Protein AF-0000000079764746 (afdb_homodimer)

Sequence (390 aa):
MTTHGKRHAKQDIMDAAWKLFTEQGYDETTISQIIELSGKSRSTFYHHFRGKDELLFSLAYSYDSDYDSWLQTCDRTLPAADLLLAFNHFVLNNLEHSPYMDLFAPLYGLQVATTGTRHILNPDRNYYKILRKILFDGIKCGELKSDYSYVELSQMITSAQIGLTYSWCLTQRSFSLLQYGESLLTPFIESLRVNMTTHGKRHAKQDIMDAAWKLFTEQGYDETTISQIIELSGKSRSTFYHHFRGKDELLFSLAYSYDSDYDSWLQTCDRTLPAADLLLAFNHFVLNNLEHSPYMDLFAPLYGLQVATTGTRHILNPDRNYYKILRKILFDGIKCGELKSDYSYVELSQMITSAQIGLTYSWCLTQRSFSLLQYGESLLTPFIESLRVN

Radius of gyration: 23.1 Å; Cα contacts (8 Å, |Δi|>4): 410; chains: 2; bounding box: 75×57×42 Å

InterPro domains:
  IPR001647 DNA-binding HTH domain, TetR-type [PF00440] (13-57)
  IPR001647 DNA-binding HTH domain, TetR-type [PR00455] (13-26)
  IPR001647 DNA-binding HTH domain, TetR-type [PR00455] (34-57)
  IPR001647 DNA-binding HTH domain, TetR-type [PS50977] (7-67)
  IPR009057 Homedomain-like superfamily [SSF46689] (6-71)
  IPR036271 Tetracyclin repressor-like, C-terminal domain superfamily [SSF48498] (80-193)
  IPR050624 Nucleoid occlusion factor SlmA/HTH-type transcriptional regulator [PTHR43479] (6-168)

pLDDT: mean 93.18, std 10.01, range [37.41, 98.69]

Secondary structure (DSSP, 8-state):
--HHHHHHHHHHHHHHHHHHHHHH-TTT--HHHHHHHHT--HHHHHHH-SSHHHHHHGGGGGGHHHHHHHHHHS-TTS-HHHHHHHHHHHHHHHHHT-TTGGGHHHHHHHHHHS-S--GGG-TTSHHHHHHHHHHHHHHHTTSB--SS-HHHHHHHHHHHHHHHHHHHHHTTS-S-HHHHHHHHHHHHHHHTB--/--HHHHHHHHHHHHHHHHHHHHHH-TTT--HHHHHHHHT--HHHHHHH-SSHHHHHHGGGGGGHHHHHHHHHHS-TTS-HHHHHHHHHHHHHHHHHT-TTGGGHHHHHHHHHHS-S--GGG-TTSHHHHHHHHHHHHHHHTTSB--SS-HHHHHHHHHHHHHHHHHHHHHTTS-S-HHHHHHHHHHHHHHHTB--

Foldseek 3Di:
DDPVVLVLLLVLLLVLLQVCCLPPNNVPDASVSSCVRSVHDPVSCVVNDVGSLVSLLCVLCVCLVVLVVCVVPPDPVDQLLVSLLVLLLSVLVCQQPPSRVRSLQVNVVDQVVDDDDRPNPPCPGSSNVVQLVSLQVNVVVVQFDDPDHSNVVSVVLSCLLSVLSNVCVVVVNPDRSSVVSCVVCSVVSVVRGDD/DDPVVLVLLLVLLLVLLQVCCLPPNNVVDASVSSCVRSVHDPVSCVVNDVGSLVSLLCVLCVCLVVLVVCVVPPDPVDQLLVSLLVLLLSVLVCQQPPSRVRSLQVNVVDQVVDDDDRSNPPCPGSSNVVQLVSLQVNVVVVQFDDPDHSNVVSVVLSCLLSVLSNVCVVVVNPDRSSVVSCVVCSVVSVVRGDD

Solvent-accessible surface area (backbone atoms only — not comparable to full-atom values): 21209 Å² total; per-residue (Å²): 135,54,78,74,54,52,65,47,48,56,48,35,39,48,52,28,40,50,52,42,32,69,72,63,30,64,88,74,49,48,68,65,58,26,34,62,67,34,71,51,49,71,66,58,48,56,72,74,38,94,48,68,64,59,54,51,41,50,53,54,58,74,47,40,64,56,44,52,52,44,70,74,65,54,68,83,83,48,56,42,55,58,42,51,50,51,48,50,50,53,52,35,46,49,55,69,66,36,92,57,52,84,50,45,30,54,41,56,11,47,57,39,55,42,88,66,83,60,54,79,68,43,67,82,39,56,62,46,48,54,51,33,48,48,41,42,50,17,42,74,75,54,48,30,52,67,98,59,50,40,68,53,49,41,48,50,53,49,30,47,55,55,6,41,50,49,35,35,47,61,56,68,56,77,64,58,58,42,60,50,49,47,60,41,46,46,39,32,48,57,65,26,45,55,130,134,55,76,73,53,52,62,46,48,56,49,34,41,47,52,30,40,52,52,42,33,69,72,64,31,63,86,72,48,50,68,66,59,26,33,60,68,35,71,51,49,68,65,59,47,55,71,74,35,94,47,68,65,59,56,52,42,50,53,55,58,74,48,42,65,58,45,53,52,46,70,74,64,56,68,83,82,47,57,42,53,58,43,51,50,52,49,51,51,51,52,34,45,50,54,69,67,35,91,56,53,85,50,44,28,53,41,56,11,47,56,41,55,44,89,66,83,60,54,80,69,44,67,83,38,55,63,46,50,53,50,33,48,46,40,41,52,17,42,73,74,54,46,30,52,67,98,59,51,42,68,53,49,41,49,50,54,49,30,46,54,56,6,40,52,50,35,34,45,60,55,69,57,78,63,60,57,42,60,50,51,46,60,41,45,46,39,33,49,56,65,27,44,54,128

Nearest PDB structures (foldseek):
  3anp-assembly2_B  TM=7.834E-01  e=2.022E-05  Thermus thermophilus
  5wm9-assembly1_A  TM=7.822E-01  e=2.436E-05  Mycobacterium tuberculosis H37Rv
  6hs0-assembly1_A  TM=7.325E-01  e=1.034E-04  Mycobacterium tuberculosis H37Rv
  7y0z-assembly1_A  TM=5.546E-01  e=9.423E-05  Pseudomonas aeruginosa PA14
  3dew-assembly1_A-2  TM=5.417E-01  e=8.439E-04  Geobacter sulfurreducens

Organism: NCBI:txid410072

Structure (mmCIF, N/CA/C/O backbone):
data_AF-0000000079764746-model_v1
#
loop_
_entity.id
_entity.type
_entity.pdbx_description
1 polymer 'TetR/AcrR family transcriptional regulator'
#
loop_
_atom_site.group_PDB
_atom_site.id
_atom_site.type_symbol
_atom_site.label_atom_id
_atom_site.label_alt_id
_atom_site.label_comp_id
_atom_site.label_asym_id
_atom_site.label_entity_id
_atom_site.label_seq_id
_atom_site.pdbx_PDB_ins_code
_atom_site.Cartn_x
_atom_site.Cartn_y
_atom_site.Cartn_z
_atom_site.occupancy
_atom_site.B_iso_or_equiv
_atom_site.auth_seq_id
_atom_site.auth_comp_id
_atom_site.auth_asym_id
_atom_site.auth_atom_id
_atom_site.pdbx_PDB_model_num
ATOM 1 N N . MET A 1 1 ? 36.875 23.828 5.238 1 37.41 1 MET A N 1
ATOM 2 C CA . MET A 1 1 ? 36 22.797 5.836 1 37.41 1 MET A CA 1
ATOM 3 C C . MET A 1 1 ? 35.906 21.562 4.934 1 37.41 1 MET A C 1
ATOM 5 O O . MET A 1 1 ? 35.344 21.641 3.852 1 37.41 1 MET A O 1
ATOM 9 N N . THR A 1 2 ? 36.719 20.578 4.945 1 39.94 2 THR A N 1
ATOM 10 C CA . THR A 1 2 ? 37.094 19.594 3.932 1 39.94 2 THR A CA 1
ATOM 11 C C . THR A 1 2 ? 35.938 18.688 3.576 1 39.94 2 THR A C 1
ATOM 13 O O . THR A 1 2 ? 34.969 18.547 4.352 1 39.94 2 THR A O 1
ATOM 16 N N . THR A 1 3 ? 35.969 18.266 2.361 1 46.94 3 THR A N 1
ATOM 17 C CA . THR A 1 3 ? 35.062 17.359 1.688 1 46.94 3 THR A CA 1
ATOM 18 C C . THR A 1 3 ? 34.656 16.203 2.613 1 46.94 3 THR A C 1
ATOM 20 O O . THR A 1 3 ? 33.531 15.688 2.537 1 46.94 3 THR A O 1
ATOM 23 N N . HIS A 1 4 ? 35.594 15.766 3.404 1 46.19 4 HIS A N 1
ATOM 24 C CA . HIS A 1 4 ? 35.438 14.703 4.387 1 46.19 4 HIS A CA 1
ATOM 25 C C . HIS A 1 4 ? 34.562 15.148 5.547 1 46.19 4 HIS A C 1
ATOM 27 O O . HIS A 1 4 ? 33.812 14.344 6.129 1 46.19 4 HIS A O 1
ATOM 33 N N . GLY A 1 5 ? 34.5 16.359 5.895 1 44.5 5 GLY A N 1
ATOM 34 C CA . GLY A 1 5 ? 33.75 16.984 6.961 1 44.5 5 GLY A CA 1
ATOM 35 C C . GLY A 1 5 ? 32.25 17.031 6.672 1 44.5 5 GLY A C 1
ATOM 36 O O . GLY A 1 5 ? 31.422 16.891 7.582 1 44.5 5 GLY A O 1
ATOM 37 N N . LYS A 1 6 ? 31.969 17.344 5.395 1 50.47 6 LYS A N 1
ATOM 38 C CA . LYS A 1 6 ? 30.609 17.531 4.922 1 50.47 6 LYS A CA 1
ATOM 39 C C . LYS A 1 6 ? 29.828 16.219 4.969 1 50.47 6 LYS A C 1
ATOM 41 O O . LYS A 1 6 ? 28.656 16.203 5.359 1 50.47 6 LYS A O 1
ATOM 46 N N . ARG A 1 7 ? 30.375 15.125 4.406 1 56.72 7 ARG A N 1
ATOM 47 C CA . ARG A 1 7 ? 29.766 13.805 4.453 1 56.72 7 ARG A CA 1
ATOM 48 C C . ARG A 1 7 ? 29.453 13.398 5.887 1 56.72 7 ARG A C 1
ATOM 50 O O . ARG A 1 7 ? 28.406 12.797 6.156 1 56.72 7 ARG A O 1
ATOM 57 N N . HIS A 1 8 ? 30.094 14 6.754 1 82.12 8 HIS A N 1
ATOM 58 C CA . HIS A 1 8 ? 29.969 13.664 8.164 1 82.12 8 HIS A CA 1
ATOM 59 C C . HIS A 1 8 ? 28.828 14.438 8.812 1 82.12 8 HIS A C 1
ATOM 61 O O . HIS A 1 8 ? 28.062 13.875 9.602 1 82.12 8 HIS A O 1
ATOM 67 N N . ALA A 1 9 ? 28.578 15.664 8.164 1 90 9 ALA A N 1
ATOM 68 C CA . ALA A 1 9 ? 27.531 16.484 8.789 1 90 9 ALA A CA 1
ATOM 69 C C . ALA A 1 9 ? 26.141 15.953 8.445 1 90 9 ALA A C 1
ATOM 71 O O . ALA A 1 9 ? 25.281 15.859 9.32 1 90 9 ALA A O 1
ATOM 72 N N . LYS A 1 10 ? 26.016 15.633 7.145 1 91.69 10 LYS A N 1
ATOM 73 C CA . LYS A 1 10 ? 24.75 15.078 6.703 1 91.69 10 LYS A CA 1
ATOM 74 C C . LYS A 1 10 ? 24.391 13.812 7.484 1 91.69 10 LYS A C 1
ATOM 76 O O . LYS A 1 10 ? 23.266 13.664 7.961 1 91.69 10 LYS A O 1
ATOM 81 N N . GLN A 1 11 ? 25.344 13.031 7.594 1 90.12 11 GLN A N 1
ATOM 82 C CA . GLN A 1 11 ? 25.141 11.781 8.305 1 90.12 11 GLN A CA 1
ATOM 83 C C . GLN A 1 11 ? 24.859 12.023 9.781 1 90.12 11 GLN A C 1
ATOM 85 O O . GLN A 1 11 ? 24.016 11.344 10.383 1 90.12 11 GLN A O 1
ATOM 90 N N . ASP A 1 12 ? 25.5 12.914 10.344 1 93.06 12 ASP A N 1
ATOM 91 C CA . ASP A 1 12 ? 25.297 13.25 11.75 1 93.06 12 ASP A CA 1
ATOM 92 C C . ASP A 1 12 ? 23.859 13.711 11.984 1 93.06 12 ASP A C 1
ATOM 94 O O . ASP A 1 12 ? 23.234 13.336 12.984 1 93.06 12 ASP A O 1
ATOM 98 N N . ILE A 1 13 ? 23.406 14.523 11.078 1 94.56 13 ILE A N 1
ATOM 99 C CA . ILE A 1 13 ? 22.047 15.047 11.188 1 94.56 13 ILE A CA 1
ATOM 100 C C . ILE A 1 13 ? 21.047 13.906 11.031 1 94.56 13 ILE A C 1
ATOM 102 O O . ILE A 1 13 ? 20.094 13.797 11.812 1 94.56 13 ILE A O 1
ATOM 106 N N . MET A 1 14 ? 21.297 13.062 10.086 1 92.06 14 MET A N 1
ATOM 107 C CA . MET A 1 14 ? 20.406 11.93 9.852 1 92.06 14 MET A CA 1
ATOM 108 C C . MET A 1 14 ? 20.359 11.008 11.07 1 92.06 14 MET A C 1
ATOM 110 O O . MET A 1 14 ? 19.297 10.578 11.5 1 92.06 14 MET A O 1
ATOM 114 N N . ASP A 1 15 ? 21.531 10.742 11.633 1 90.69 15 ASP A N 1
ATOM 115 C CA . ASP A 1 15 ? 21.625 9.867 12.797 1 90.69 15 ASP A CA 1
ATOM 116 C C . ASP A 1 15 ? 20.859 10.453 13.984 1 90.69 15 ASP A C 1
ATOM 118 O O . ASP A 1 15 ? 20.172 9.727 14.703 1 90.69 15 ASP A O 1
ATOM 122 N N . ALA A 1 16 ? 21.031 11.695 14.188 1 94.81 16 ALA A N 1
ATOM 123 C CA . ALA A 1 16 ? 20.328 12.383 15.266 1 94.81 16 ALA A CA 1
ATOM 124 C C . ALA A 1 16 ? 18.812 12.297 15.07 1 94.81 16 ALA A C 1
ATOM 126 O O . ALA A 1 16 ? 18.078 12 16 1 94.81 16 ALA A O 1
ATOM 127 N N . ALA A 1 17 ? 18.391 12.57 13.867 1 94.75 17 ALA A N 1
ATOM 128 C CA . ALA A 1 17 ? 16.969 12.531 13.547 1 94.75 17 ALA A CA 1
ATOM 129 C C . ALA A 1 17 ? 16.391 11.133 13.797 1 94.75 17 ALA A C 1
ATOM 131 O O . ALA A 1 17 ? 15.359 10.992 14.469 1 94.75 17 ALA A O 1
ATOM 132 N N . TRP A 1 18 ? 17.062 10.156 13.367 1 90.19 18 TRP A N 1
ATOM 133 C CA . TRP A 1 18 ? 16.578 8.781 13.484 1 90.19 18 TRP A CA 1
ATOM 134 C C . TRP A 1 18 ? 16.484 8.352 14.945 1 90.19 18 TRP A C 1
ATOM 136 O O . TRP A 1 18 ? 15.539 7.672 15.336 1 90.19 18 TRP A O 1
ATOM 146 N N . LYS A 1 19 ? 17.453 8.695 15.641 1 92.38 19 LYS A N 1
ATOM 147 C CA . LYS A 1 19 ? 17.438 8.398 17.062 1 92.38 19 LYS A CA 1
ATOM 148 C C . LYS A 1 19 ? 16.234 9.039 17.75 1 92.38 19 LYS A C 1
ATOM 150 O O . LYS A 1 19 ? 15.492 8.383 18.484 1 92.38 19 LYS A O 1
ATOM 155 N N . LEU A 1 20 ? 16.016 10.266 17.453 1 96.19 20 LEU A N 1
ATOM 156 C CA . LEU A 1 20 ? 14.898 10.992 18.078 1 96.19 20 LEU A CA 1
ATOM 157 C C . LEU A 1 20 ? 13.562 10.438 17.594 1 96.19 20 LEU A C 1
ATOM 159 O O . LEU A 1 20 ? 12.648 10.25 18.406 1 96.19 20 LEU A O 1
ATOM 163 N N . PHE A 1 21 ? 13.477 10.172 16.281 1 95.94 21 PHE A N 1
ATOM 164 C CA . PHE A 1 21 ? 12.258 9.586 15.742 1 95.94 21 PHE A CA 1
ATOM 165 C C . PHE A 1 21 ? 11.93 8.273 16.438 1 95.94 21 PHE A C 1
ATOM 167 O O . PHE A 1 21 ? 10.766 8 16.766 1 95.94 21 PHE A O 1
ATOM 174 N N . THR A 1 22 ? 12.914 7.484 16.688 1 92 22 THR A N 1
ATOM 175 C CA . THR A 1 22 ? 12.719 6.164 17.266 1 92 22 THR A CA 1
ATOM 176 C C . THR A 1 22 ? 12.383 6.266 18.75 1 92 22 THR A C 1
ATOM 178 O O . THR A 1 22 ? 11.562 5.496 19.266 1 92 22 THR A O 1
ATOM 181 N N . GLU A 1 23 ? 12.922 7.219 19.406 1 94.12 23 GLU A N 1
ATOM 182 C CA . GLU A 1 23 ? 12.773 7.336 20.859 1 94.12 23 GLU A CA 1
ATOM 183 C C . GLU A 1 23 ? 11.461 8.016 21.234 1 94.12 23 GLU A C 1
ATOM 185 O O . GLU A 1 23 ? 10.797 7.617 22.188 1 94.12 23 GLU A O 1
ATOM 190 N N . GLN A 1 24 ? 11.062 9.016 20.422 1 95.38 24 GLN A N 1
ATOM 191 C CA . GLN A 1 24 ? 9.93 9.805 20.906 1 95.38 24 GLN A CA 1
ATOM 192 C C . GLN A 1 24 ? 8.875 9.977 19.828 1 95.38 24 GLN A C 1
ATOM 194 O O . GLN A 1 24 ? 7.809 10.539 20.078 1 95.38 24 GLN A O 1
ATOM 199 N N . GLY A 1 25 ? 9.164 9.391 18.688 1 93.88 25 GLY A N 1
ATOM 200 C CA . GLY A 1 25 ? 8.188 9.477 17.609 1 93.88 25 GLY A CA 1
ATOM 201 C C . GLY A 1 25 ? 8.445 10.633 16.672 1 93.88 25 GLY A C 1
ATOM 202 O O . GLY A 1 25 ? 9.047 11.633 17.047 1 93.88 25 GLY A O 1
ATOM 203 N N . TYR A 1 26 ? 8.008 10.531 15.492 1 94.81 26 TYR A N 1
ATOM 204 C CA . TYR A 1 26 ? 8.211 11.531 14.438 1 94.81 26 TYR A CA 1
ATOM 205 C C . TYR A 1 26 ? 7.539 12.844 14.805 1 94.81 26 TYR A C 1
ATOM 207 O O . TYR A 1 26 ? 8.172 13.906 14.75 1 94.81 26 TYR A O 1
ATOM 215 N N . ASP A 1 27 ? 6.285 12.797 15.188 1 92.56 27 ASP A N 1
ATOM 216 C CA . ASP A 1 27 ? 5.488 13.992 15.422 1 92.56 27 ASP A CA 1
ATOM 217 C C . ASP A 1 27 ? 6.047 14.805 16.594 1 92.56 27 ASP A C 1
ATOM 219 O O . ASP A 1 27 ? 6.031 16.031 16.578 1 92.56 27 ASP A O 1
ATOM 223 N N . GLU A 1 28 ? 6.598 14.141 17.484 1 95.31 28 GLU A N 1
ATOM 224 C CA . GLU A 1 28 ? 7.051 14.789 18.719 1 95.31 28 GLU A CA 1
ATOM 225 C C . GLU A 1 28 ? 8.469 15.32 18.562 1 95.31 28 GLU A C 1
ATOM 227 O O . GLU A 1 28 ? 8.977 16.016 19.453 1 95.31 28 GLU A O 1
ATOM 232 N N . THR A 1 29 ? 9.109 14.984 17.516 1 97.38 29 THR A N 1
ATOM 233 C CA . THR A 1 29 ? 10.484 15.422 17.281 1 97.38 29 THR A CA 1
ATOM 234 C C . THR A 1 29 ? 10.516 16.75 16.547 1 97.38 29 THR A C 1
ATOM 236 O O . THR A 1 29 ? 9.812 16.938 15.555 1 97.38 29 THR A O 1
ATOM 239 N N . THR A 1 30 ? 11.359 17.688 17.016 1 96.88 30 THR A N 1
ATOM 240 C CA . THR A 1 30 ? 11.477 18.984 16.375 1 96.88 30 THR A CA 1
ATOM 241 C C . THR A 1 30 ? 12.836 19.141 15.695 1 96.88 30 THR A C 1
ATOM 243 O O . THR A 1 30 ? 13.781 18.422 16.031 1 96.88 30 THR A O 1
ATOM 246 N N . ILE A 1 31 ? 12.883 20.078 14.773 1 96.81 31 ILE A N 1
ATOM 247 C CA . ILE A 1 31 ? 14.133 20.375 14.086 1 96.81 31 ILE A CA 1
ATOM 248 C C . ILE A 1 31 ? 15.172 20.875 15.094 1 96.81 31 ILE A C 1
ATOM 250 O O . ILE A 1 31 ? 16.344 20.516 15.016 1 96.81 31 ILE A O 1
ATOM 254 N N . SER A 1 32 ? 14.68 21.641 15.992 1 97.25 32 SER A N 1
ATOM 255 C CA . SER A 1 32 ? 15.578 22.172 17.016 1 97.25 32 SER A CA 1
ATOM 256 C C . SER A 1 32 ? 16.25 21.047 17.797 1 97.25 32 SER A C 1
ATOM 258 O O . SER A 1 32 ? 17.453 21.094 18.047 1 97.25 32 SER A O 1
ATOM 260 N N . GLN A 1 33 ? 15.508 20.094 18.203 1 97.88 33 GLN A N 1
ATOM 261 C CA . GLN A 1 33 ? 16.062 18.938 18.922 1 97.88 33 GLN A CA 1
ATOM 262 C C . GLN A 1 33 ? 17.078 18.203 18.062 1 97.88 33 GLN A C 1
ATOM 264 O O . GLN A 1 33 ? 18.109 17.75 18.578 1 97.88 33 GLN A O 1
ATOM 269 N N . ILE A 1 34 ? 16.766 18.047 16.781 1 97.62 34 ILE A N 1
ATOM 270 C CA . ILE A 1 34 ? 17.656 17.344 15.859 1 97.62 34 ILE A CA 1
ATOM 271 C C . ILE A 1 34 ? 18.969 18.109 15.742 1 97.62 34 ILE A C 1
ATOM 273 O O . ILE A 1 34 ? 20.047 17.516 15.82 1 97.62 34 ILE A O 1
ATOM 277 N N . ILE A 1 35 ? 18.859 19.391 15.555 1 97.06 35 ILE A N 1
ATOM 278 C CA . ILE A 1 35 ? 20.031 20.25 15.438 1 97.06 35 ILE A CA 1
ATOM 279 C C . ILE A 1 35 ? 20.875 20.141 16.703 1 97.06 35 ILE A C 1
ATOM 281 O O . ILE A 1 35 ? 22.094 19.953 16.641 1 97.06 35 ILE A O 1
ATOM 285 N N . GLU A 1 36 ? 20.25 20.219 17.812 1 97.62 36 GLU A N 1
ATOM 286 C CA . GLU A 1 36 ? 20.938 20.141 19.094 1 97.62 36 GLU A CA 1
ATOM 287 C C . GLU A 1 36 ? 21.672 18.812 19.25 1 97.62 36 GLU A C 1
ATOM 289 O O . GLU A 1 36 ? 22.859 18.781 19.594 1 97.62 36 GLU A O 1
ATOM 294 N N . LEU A 1 37 ? 21.047 17.797 19.016 1 97.06 37 LEU A N 1
ATOM 295 C CA . LEU A 1 37 ? 21.641 16.469 19.219 1 97.06 37 LEU A CA 1
ATOM 296 C C . LEU A 1 37 ? 22.734 16.203 18.188 1 97.06 37 LEU A C 1
ATOM 298 O O . LEU A 1 37 ? 23.703 15.508 18.484 1 97.06 37 LEU A O 1
ATOM 302 N N . SER A 1 38 ? 22.547 16.656 16.984 1 96.25 38 SER A N 1
ATOM 303 C CA . SER A 1 38 ? 23.516 16.406 15.922 1 96.25 38 SER A CA 1
ATOM 304 C C . SER A 1 38 ? 24.812 17.156 16.172 1 96.25 38 SER A C 1
ATOM 306 O O . SER A 1 38 ? 25.844 16.844 15.578 1 96.25 38 SER A O 1
ATOM 308 N N . GLY A 1 39 ? 24.719 18.281 16.906 1 96.31 39 GLY A N 1
ATOM 309 C CA . GLY A 1 39 ? 25.891 19.109 17.156 1 96.31 39 GLY A CA 1
ATOM 310 C C . GLY A 1 39 ? 26.25 20 15.992 1 96.31 39 GLY A C 1
ATOM 311 O O . GLY A 1 39 ? 27.375 20.5 15.906 1 96.31 39 GLY A O 1
ATOM 312 N N . LYS A 1 40 ? 25.359 20.109 15.102 1 96.25 40 LYS A N 1
ATOM 313 C CA . LYS A 1 40 ? 25.562 20.969 13.945 1 96.25 40 LYS A CA 1
ATOM 314 C C . LYS A 1 40 ? 24.797 22.281 14.094 1 96.25 40 LYS A C 1
ATOM 316 O O . LYS A 1 40 ? 23.984 22.422 15.008 1 96.25 40 LYS A O 1
ATOM 321 N N . SER A 1 41 ? 25.188 23.172 13.227 1 95.5 41 SER A N 1
ATOM 322 C CA . SER A 1 41 ? 24.484 24.453 13.258 1 95.5 41 SER A CA 1
ATOM 323 C C . SER A 1 41 ? 23.188 24.391 12.477 1 95.5 41 SER A C 1
ATOM 325 O O . SER A 1 41 ? 23 23.5 11.641 1 95.5 41 SER A O 1
ATOM 327 N N . ARG A 1 42 ? 22.328 25.375 12.805 1 95.56 42 ARG A N 1
ATOM 328 C CA . ARG A 1 42 ? 21.094 25.531 12.055 1 95.56 42 ARG A CA 1
ATOM 329 C C . ARG A 1 42 ? 21.375 25.734 10.57 1 95.56 42 ARG A C 1
ATOM 331 O O . ARG A 1 42 ? 20.703 25.156 9.711 1 95.56 42 ARG A O 1
ATOM 338 N N . SER A 1 43 ? 22.359 26.469 10.281 1 96 43 SER A N 1
ATOM 339 C CA . SER A 1 43 ? 22.734 26.719 8.898 1 96 43 SER A CA 1
ATOM 340 C C . SER A 1 43 ? 23.156 25.438 8.188 1 96 43 SER A C 1
ATOM 342 O O . SER A 1 43 ? 22.734 25.172 7.066 1 96 43 SER A O 1
ATOM 344 N N . THR A 1 44 ? 23.938 24.719 8.875 1 95.69 44 THR A N 1
ATOM 345 C CA . THR A 1 44 ? 24.391 23.453 8.328 1 95.69 44 THR A CA 1
ATOM 346 C C . THR A 1 44 ? 23.203 22.516 8.078 1 95.69 44 THR A C 1
ATOM 348 O O . THR A 1 44 ? 23.156 21.828 7.055 1 95.69 44 THR A O 1
ATOM 351 N N . PHE A 1 45 ? 22.25 22.438 9.039 1 96.12 45 PHE A N 1
ATOM 352 C CA . PHE A 1 45 ? 21.047 21.625 8.875 1 96.12 45 PHE A CA 1
ATOM 353 C C . PHE A 1 45 ? 20.328 21.984 7.582 1 96.12 45 PHE A C 1
ATOM 355 O O . PHE A 1 45 ? 20.062 21.125 6.75 1 96.12 45 PHE A O 1
ATOM 362 N N . TYR A 1 46 ? 20.156 23.266 7.336 1 95.12 46 TYR A N 1
ATOM 363 C CA . TYR A 1 46 ? 19.328 23.719 6.227 1 95.12 46 TYR A CA 1
ATOM 364 C C . TYR A 1 46 ? 20.109 23.688 4.918 1 95.12 46 TYR A C 1
ATOM 366 O O . TYR A 1 46 ? 19.531 23.797 3.836 1 95.12 46 TYR A O 1
ATOM 374 N N . HIS A 1 47 ? 21.375 23.609 5.066 1 95.19 47 HIS A N 1
ATOM 375 C CA . HIS A 1 47 ? 22.172 23.344 3.877 1 95.19 47 HIS A CA 1
ATOM 376 C C . HIS A 1 47 ? 21.859 21.969 3.297 1 95.19 47 HIS A C 1
ATOM 378 O O . HIS A 1 47 ? 21.891 21.781 2.078 1 95.19 47 HIS A O 1
ATOM 384 N N . HIS A 1 48 ? 21.5 21.078 4.188 1 92.62 48 HIS A N 1
ATOM 385 C CA . HIS A 1 48 ? 21.359 19.688 3.764 1 92.62 48 HIS A CA 1
ATOM 386 C C . HIS A 1 48 ? 19.891 19.297 3.678 1 92.62 48 HIS A C 1
ATOM 388 O O . HIS A 1 48 ? 19.516 18.438 2.865 1 92.62 48 HIS A O 1
ATOM 394 N N . PHE A 1 49 ? 19.062 19.844 4.562 1 93 49 PHE A N 1
ATOM 395 C CA . PHE A 1 49 ? 17.672 19.422 4.637 1 93 49 PHE A CA 1
ATOM 396 C C . PHE A 1 49 ? 16.75 20.609 4.734 1 93 49 PHE A C 1
ATOM 398 O O . PHE A 1 49 ? 17.078 21.609 5.383 1 93 49 PHE A O 1
ATOM 405 N N . ARG A 1 50 ? 15.547 20.453 4.152 1 90.12 50 ARG A N 1
ATOM 406 C CA . ARG A 1 50 ? 14.57 21.547 4.172 1 90.12 50 ARG A CA 1
ATOM 407 C C . ARG A 1 50 ? 13.594 21.375 5.332 1 90.12 50 ARG A C 1
ATOM 409 O O . ARG A 1 50 ? 12.828 22.297 5.637 1 90.12 50 ARG A O 1
ATOM 416 N N . GLY A 1 51 ? 13.672 20.188 5.984 1 91.38 51 GLY A N 1
ATOM 417 C CA . GLY A 1 51 ? 12.773 19.859 7.078 1 91.38 51 GLY A CA 1
ATOM 418 C C . GLY A 1 51 ? 12.922 18.422 7.555 1 91.38 51 GLY A C 1
ATOM 419 O O . GLY A 1 51 ? 13.703 17.656 6.996 1 91.38 51 GLY A O 1
ATOM 420 N N . LYS A 1 52 ? 12.109 18.109 8.539 1 92.69 52 LYS A N 1
ATOM 421 C CA . LYS A 1 52 ? 12.305 16.781 9.125 1 92.69 52 LYS A CA 1
ATOM 422 C C . LYS A 1 52 ? 11.695 15.695 8.242 1 92.69 52 LYS A C 1
ATOM 424 O O . LYS A 1 52 ? 12.047 14.523 8.359 1 92.69 52 LYS A O 1
ATOM 429 N N . ASP A 1 53 ? 10.742 16.109 7.285 1 91.88 53 ASP A N 1
ATOM 430 C CA . ASP A 1 53 ? 10.18 15.117 6.363 1 91.88 53 ASP A CA 1
ATOM 431 C C . ASP A 1 53 ? 11.266 14.531 5.461 1 91.88 53 ASP A C 1
ATOM 433 O O . ASP A 1 53 ? 11.281 13.328 5.207 1 91.88 53 ASP A O 1
ATOM 437 N N . GLU A 1 54 ? 12.086 15.344 5.035 1 90.94 54 GLU A N 1
ATOM 438 C CA . GLU A 1 54 ? 13.172 14.883 4.172 1 90.94 54 GLU A CA 1
ATOM 439 C C . GLU A 1 54 ? 14.062 13.875 4.891 1 90.94 54 GLU A C 1
ATOM 441 O O . GLU A 1 54 ? 14.586 12.945 4.273 1 90.94 54 GLU A O 1
ATOM 446 N N . LEU A 1 55 ? 14.242 14.117 6.176 1 92.31 55 LEU A N 1
ATOM 447 C CA . LEU A 1 55 ? 15.016 13.18 6.98 1 92.31 55 LEU A CA 1
ATOM 448 C C . LEU A 1 55 ? 14.297 11.836 7.09 1 92.31 55 LEU A C 1
ATOM 450 O O . LEU A 1 55 ? 14.922 10.781 6.957 1 92.31 55 LEU A O 1
ATOM 454 N N . LEU A 1 56 ? 13.008 11.906 7.277 1 93.12 56 LEU A N 1
ATOM 455 C CA . LEU A 1 56 ? 12.203 10.695 7.348 1 93.12 56 LEU A CA 1
ATOM 456 C C . LEU A 1 56 ? 12.289 9.914 6.039 1 93.12 56 LEU A C 1
ATOM 458 O O . LEU A 1 56 ? 12.422 8.688 6.051 1 93.12 56 LEU A O 1
ATOM 462 N N . PHE A 1 57 ? 12.25 10.625 4.914 1 91.56 57 PHE A N 1
ATOM 463 C CA . PHE A 1 57 ? 12.273 10 3.596 1 91.56 57 PHE A CA 1
ATOM 464 C C . PHE A 1 57 ? 13.594 9.281 3.359 1 91.56 57 PHE A C 1
ATOM 466 O O . PHE A 1 57 ? 13.656 8.305 2.615 1 91.56 57 PHE A O 1
ATOM 473 N N . SER A 1 58 ? 14.602 9.633 4.043 1 87.38 58 SER A N 1
ATOM 474 C CA . SER A 1 58 ? 15.922 9.031 3.875 1 87.38 58 SER A CA 1
ATOM 475 C C . SER A 1 58 ? 16.016 7.691 4.594 1 87.38 58 SER A C 1
ATOM 477 O O . SER A 1 58 ? 17.016 6.98 4.453 1 87.38 58 SER A O 1
ATOM 479 N N . LEU A 1 59 ? 14.969 7.32 5.305 1 89.19 59 LEU A N 1
ATOM 480 C CA . LEU A 1 59 ? 14.93 6.039 6 1 89.19 59 LEU A CA 1
ATOM 481 C C . LEU A 1 59 ? 15.172 4.887 5.031 1 89.19 59 LEU A C 1
ATOM 483 O O . LEU A 1 59 ? 15.727 3.855 5.414 1 89.19 59 LEU A O 1
ATOM 487 N N . ALA A 1 60 ? 14.82 5.105 3.82 1 87.62 60 ALA A N 1
ATOM 488 C CA . ALA A 1 60 ? 14.977 4.074 2.797 1 87.62 60 ALA A CA 1
ATOM 489 C C . ALA A 1 60 ? 16.422 3.629 2.688 1 87.62 60 ALA A C 1
ATOM 491 O O . ALA A 1 60 ? 16.703 2.463 2.396 1 87.62 60 ALA A O 1
ATOM 492 N N . TYR A 1 61 ? 17.344 4.449 2.979 1 88.12 61 TYR A N 1
ATOM 493 C CA . TYR A 1 61 ? 18.766 4.172 2.803 1 88.12 61 TYR A CA 1
ATOM 494 C C . TYR A 1 61 ? 19.312 3.369 3.977 1 88.12 61 TYR A C 1
ATOM 496 O O . TYR A 1 61 ? 20.422 2.814 3.898 1 88.12 61 TYR A O 1
ATOM 504 N N . SER A 1 62 ? 18.562 3.338 5.043 1 86.5 62 SER A N 1
ATOM 505 C CA . SER A 1 62 ? 19.016 2.631 6.234 1 86.5 62 SER A CA 1
ATOM 506 C C . SER A 1 62 ? 19.156 1.134 5.973 1 86.5 62 SER A C 1
ATOM 508 O O . SER A 1 62 ? 19.812 0.421 6.73 1 86.5 62 SER A O 1
ATOM 510 N N . TYR A 1 63 ? 18.594 0.661 4.828 1 90.06 63 TYR A N 1
ATOM 511 C CA . TYR A 1 63 ? 18.609 -0.766 4.52 1 90.06 63 TYR A CA 1
ATOM 512 C C . TYR A 1 63 ? 19.656 -1.086 3.467 1 90.06 63 TYR A C 1
ATOM 514 O O . TYR A 1 63 ? 19.891 -2.256 3.15 1 90.06 63 TYR A O 1
ATOM 522 N N . ASP A 1 64 ? 20.281 -0.105 2.961 1 90.69 64 ASP A N 1
ATOM 523 C CA . ASP A 1 64 ? 21.156 -0.311 1.806 1 90.69 64 ASP A CA 1
ATOM 524 C C . ASP A 1 64 ? 22.328 -1.227 2.156 1 90.69 64 ASP A C 1
ATOM 526 O O . ASP A 1 64 ? 22.719 -2.076 1.354 1 90.69 64 ASP A O 1
ATOM 530 N N . SER A 1 65 ? 22.844 -1.023 3.367 1 90.62 65 SER A N 1
ATOM 531 C CA . SER A 1 65 ? 23.938 -1.873 3.793 1 90.62 65 SER A CA 1
ATOM 532 C C . SER A 1 65 ? 23.516 -3.334 3.889 1 90.62 65 SER A C 1
ATOM 534 O O . SER A 1 65 ? 24.312 -4.238 3.625 1 90.62 65 SER A O 1
ATOM 536 N N . ASP A 1 66 ? 22.281 -3.586 4.305 1 93.94 66 ASP A N 1
ATOM 537 C CA . ASP A 1 66 ? 21.75 -4.945 4.367 1 93.94 66 ASP A CA 1
ATOM 538 C C . ASP A 1 66 ? 21.703 -5.582 2.98 1 93.94 66 ASP A C 1
ATOM 540 O O . ASP A 1 66 ? 22.047 -6.754 2.82 1 93.94 66 ASP A O 1
ATOM 544 N N . TYR A 1 67 ? 21.312 -4.809 2.035 1 95.12 67 TYR A N 1
ATOM 545 C CA . TYR A 1 67 ? 21.219 -5.324 0.674 1 95.12 67 TYR A CA 1
ATOM 546 C C . TYR A 1 67 ? 22.594 -5.609 0.101 1 95.12 67 TYR A C 1
ATOM 548 O O . TYR A 1 67 ? 22.781 -6.594 -0.612 1 95.12 67 TYR A O 1
ATOM 556 N N . ASP A 1 68 ? 23.547 -4.75 0.458 1 92.56 68 ASP A N 1
ATOM 557 C CA . ASP A 1 68 ? 24.938 -4.988 0.059 1 92.56 68 ASP A CA 1
ATOM 558 C C . ASP A 1 68 ? 25.453 -6.309 0.631 1 92.56 68 ASP A C 1
ATOM 560 O O . ASP A 1 68 ? 26.078 -7.094 -0.078 1 92.56 68 ASP A O 1
ATOM 564 N N . SER A 1 69 ? 25.203 -6.492 1.88 1 94.88 69 SER A N 1
ATOM 565 C CA . SER A 1 69 ? 25.625 -7.715 2.547 1 94.88 69 SER A CA 1
ATOM 566 C C . SER A 1 69 ? 24.969 -8.945 1.938 1 94.88 69 SER A C 1
ATOM 568 O O . SER A 1 69 ? 25.625 -9.977 1.744 1 94.88 69 SER A O 1
ATOM 570 N N . TRP A 1 70 ? 23.703 -8.852 1.643 1 95.94 70 TRP A N 1
ATOM 571 C CA . TRP A 1 70 ? 22.984 -9.969 1.035 1 95.94 70 TRP A CA 1
ATOM 572 C C . TRP A 1 70 ? 23.578 -10.336 -0.316 1 95.94 70 TRP A C 1
ATOM 574 O O . TRP A 1 70 ? 23.766 -11.516 -0.622 1 95.94 70 TRP A O 1
ATOM 584 N N . LEU A 1 71 ? 23.875 -9.352 -1.113 1 91.56 71 LEU A N 1
ATOM 585 C CA . LEU A 1 71 ? 24.453 -9.555 -2.439 1 91.56 71 LEU A CA 1
ATOM 586 C C . LEU A 1 71 ? 25.766 -10.312 -2.352 1 91.56 71 LEU A C 1
ATOM 588 O O . LEU A 1 71 ? 26.078 -11.133 -3.223 1 91.56 71 LEU A O 1
ATOM 592 N N . GLN A 1 72 ? 26.484 -10.094 -1.219 1 91.62 72 GLN A N 1
ATOM 593 C CA . GLN A 1 72 ? 27.797 -10.727 -1.041 1 91.62 72 GLN A CA 1
ATOM 594 C C . GLN A 1 72 ? 27.656 -12.156 -0.53 1 91.62 72 GLN A C 1
ATOM 596 O O . GLN A 1 72 ? 28.562 -12.969 -0.7 1 91.62 72 GLN A O 1
ATOM 601 N N . THR A 1 73 ? 26.531 -12.469 0.016 1 93.56 73 THR A N 1
ATOM 602 C CA . THR A 1 73 ? 26.438 -13.742 0.718 1 93.56 73 THR A CA 1
ATOM 603 C C . THR A 1 73 ? 25.438 -14.664 0.023 1 93.56 73 THR A C 1
ATOM 605 O O . THR A 1 73 ? 25.391 -15.859 0.306 1 93.56 73 THR A O 1
ATOM 608 N N . CYS A 1 74 ? 24.688 -14.109 -0.857 1 93 74 CYS A N 1
ATOM 609 C CA . CYS A 1 74 ? 23.641 -14.906 -1.484 1 93 74 CYS A CA 1
ATOM 610 C C . CYS A 1 74 ? 24.234 -16.031 -2.32 1 93 74 CYS A C 1
ATOM 612 O O . CYS A 1 74 ? 25.375 -15.93 -2.773 1 93 74 CYS A O 1
ATOM 614 N N . ASP A 1 75 ? 23.531 -17.125 -2.432 1 93.62 75 ASP A N 1
ATOM 615 C CA . ASP A 1 75 ? 23.938 -18.25 -3.268 1 93.62 75 ASP A CA 1
ATOM 616 C C . ASP A 1 75 ? 23.594 -18 -4.734 1 93.62 75 ASP A C 1
ATOM 618 O O . ASP A 1 75 ? 22.484 -18.312 -5.176 1 93.62 75 ASP A O 1
ATOM 622 N N . ARG A 1 76 ? 24.531 -17.625 -5.52 1 90.31 76 ARG A N 1
ATOM 623 C CA . ARG A 1 76 ? 24.328 -17.219 -6.906 1 90.31 76 ARG A CA 1
ATOM 624 C C . ARG A 1 76 ? 24.156 -18.422 -7.812 1 90.31 76 ARG A C 1
ATOM 626 O O . ARG A 1 76 ? 23.828 -18.281 -8.992 1 90.31 76 ARG A O 1
ATOM 633 N N . THR A 1 77 ? 24.297 -19.578 -7.254 1 93.94 77 THR A N 1
ATOM 634 C CA . THR A 1 77 ? 24.172 -20.781 -8.062 1 93.94 77 THR A CA 1
ATOM 635 C C . THR A 1 77 ? 22.719 -21.234 -8.125 1 93.94 77 THR A C 1
ATOM 637 O O . THR A 1 77 ? 22.359 -22.094 -8.93 1 93.94 77 THR A O 1
ATOM 640 N N . LEU A 1 78 ? 21.891 -20.609 -7.324 1 96.25 78 LEU A N 1
ATOM 641 C CA . LEU A 1 78 ? 20.469 -20.953 -7.328 1 96.25 78 LEU A CA 1
ATOM 642 C C . LEU A 1 78 ? 19.812 -20.531 -8.633 1 96.25 78 LEU A C 1
ATOM 644 O O . LEU A 1 78 ? 20.172 -19.5 -9.211 1 96.25 78 LEU A O 1
ATOM 648 N N . PRO A 1 79 ? 18.828 -21.359 -9.023 1 97.31 79 PRO A N 1
ATOM 649 C CA . PRO A 1 79 ? 18 -20.875 -10.141 1 97.31 79 PRO A CA 1
ATOM 650 C C . PRO A 1 79 ? 17.375 -19.516 -9.867 1 97.31 79 PRO A C 1
ATOM 652 O O . PRO A 1 79 ? 17.109 -19.172 -8.711 1 97.31 79 PRO A O 1
ATOM 655 N N . ALA A 1 80 ? 17.125 -18.734 -10.867 1 97.81 80 ALA A N 1
ATOM 656 C CA . ALA A 1 80 ? 16.688 -17.344 -10.766 1 97.81 80 ALA A CA 1
ATOM 657 C C . ALA A 1 80 ? 15.438 -17.234 -9.891 1 97.81 80 ALA A C 1
ATOM 659 O O . ALA A 1 80 ? 15.352 -16.328 -9.055 1 97.81 80 ALA A O 1
ATOM 660 N N . ALA A 1 81 ? 14.492 -18.125 -10.062 1 98.31 81 ALA A N 1
ATOM 661 C CA . ALA A 1 81 ? 13.266 -18.078 -9.266 1 98.31 81 ALA A CA 1
ATOM 662 C C . ALA A 1 81 ? 13.562 -18.266 -7.785 1 98.31 81 ALA A C 1
ATOM 664 O O . ALA A 1 81 ? 13 -17.578 -6.934 1 98.31 81 ALA A O 1
ATOM 665 N N . ASP A 1 82 ? 14.469 -19.219 -7.473 1 98.25 82 ASP A N 1
ATOM 666 C CA . ASP A 1 82 ? 14.852 -19.484 -6.086 1 98.25 82 ASP A CA 1
ATOM 667 C C . ASP A 1 82 ? 15.586 -18.281 -5.484 1 98.25 82 ASP A C 1
ATOM 669 O O . ASP A 1 82 ? 15.406 -17.969 -4.309 1 98.25 82 ASP A O 1
ATOM 673 N N . LEU A 1 83 ? 16.391 -17.688 -6.309 1 98 83 LEU A N 1
ATOM 674 C CA . LEU A 1 83 ? 17.109 -16.5 -5.863 1 98 83 LEU A CA 1
ATOM 675 C C . LEU A 1 83 ? 16.141 -15.359 -5.586 1 98 83 LEU A C 1
ATOM 677 O O . LEU A 1 83 ? 16.297 -14.617 -4.609 1 98 83 LEU A O 1
ATOM 681 N N . LEU A 1 84 ? 15.125 -15.148 -6.422 1 98.25 84 LEU A N 1
ATOM 682 C CA . LEU A 1 84 ? 14.094 -14.133 -6.215 1 98.25 84 LEU A CA 1
ATOM 683 C C . LEU A 1 84 ? 13.336 -14.391 -4.914 1 98.25 84 LEU A C 1
ATOM 685 O O . LEU A 1 84 ? 13.07 -13.461 -4.156 1 98.25 84 LEU A O 1
ATOM 689 N N . LEU A 1 85 ? 13.047 -15.641 -4.719 1 98.56 85 LEU A N 1
ATOM 690 C CA . LEU A 1 85 ? 12.32 -16 -3.504 1 98.56 85 LEU A CA 1
ATOM 691 C C . LEU A 1 85 ? 13.172 -15.734 -2.266 1 98.56 85 LEU A C 1
ATOM 693 O O . LEU A 1 85 ? 12.664 -15.258 -1.25 1 98.56 85 LEU A O 1
ATOM 697 N N . ALA A 1 86 ? 14.422 -16.062 -2.355 1 98.25 86 ALA A N 1
ATOM 698 C CA . ALA A 1 86 ? 15.336 -15.797 -1.249 1 98.25 86 ALA A CA 1
ATOM 699 C C . ALA A 1 86 ? 15.453 -14.297 -0.986 1 98.25 86 ALA A C 1
ATOM 701 O O . ALA A 1 86 ? 15.477 -13.859 0.168 1 98.25 86 ALA A O 1
ATOM 702 N N . PHE A 1 87 ? 15.539 -13.539 -2.047 1 98.38 87 PHE A N 1
ATOM 703 C CA . PHE A 1 87 ? 15.617 -12.086 -1.905 1 98.38 87 PHE A CA 1
ATOM 704 C C . PHE A 1 87 ? 14.336 -11.531 -1.308 1 98.38 87 PHE A C 1
ATOM 706 O O . PHE A 1 87 ? 14.383 -10.672 -0.419 1 98.38 87 PHE A O 1
ATOM 713 N N . ASN A 1 88 ? 13.234 -11.969 -1.788 1 98.56 88 ASN A N 1
ATOM 714 C CA . ASN A 1 88 ? 11.945 -11.57 -1.239 1 98.56 88 ASN A CA 1
ATOM 715 C C . ASN A 1 88 ? 11.859 -11.867 0.256 1 98.56 88 ASN A C 1
ATOM 717 O O . ASN A 1 88 ? 11.391 -11.031 1.03 1 98.56 88 ASN A O 1
ATOM 721 N N . HIS A 1 89 ? 12.25 -13.07 0.675 1 98.38 89 HIS A N 1
ATOM 722 C CA . HIS A 1 89 ? 12.281 -13.445 2.084 1 98.38 89 HIS A CA 1
ATOM 723 C C . HIS A 1 89 ? 13.133 -12.477 2.895 1 98.38 89 HIS A C 1
ATOM 725 O O . HIS A 1 89 ? 12.711 -12.008 3.957 1 98.38 89 HIS A O 1
ATOM 731 N N . PHE A 1 90 ? 14.266 -12.211 2.379 1 98.06 90 PHE A N 1
ATOM 732 C CA . PHE A 1 90 ? 15.219 -11.336 3.059 1 98.06 90 PHE A CA 1
ATOM 733 C C . PHE A 1 90 ? 14.625 -9.953 3.258 1 98.06 90 PHE A C 1
ATOM 735 O O . PHE A 1 90 ? 14.68 -9.398 4.359 1 98.06 90 PHE A O 1
ATOM 742 N N . VAL A 1 91 ? 14.023 -9.375 2.213 1 98 91 VAL A N 1
ATOM 743 C CA . VAL A 1 91 ? 13.477 -8.023 2.227 1 98 91 VAL A CA 1
ATOM 744 C C . VAL A 1 91 ? 12.336 -7.934 3.23 1 98 91 VAL A C 1
ATOM 746 O O . VAL A 1 91 ? 12.328 -7.066 4.105 1 98 91 VAL A O 1
ATOM 749 N N . LEU A 1 92 ? 11.398 -8.828 3.166 1 98.44 92 LEU A N 1
ATOM 750 C CA . LEU A 1 92 ? 10.219 -8.789 4.02 1 98.44 92 LEU A CA 1
ATOM 751 C C . LEU A 1 92 ? 10.586 -9.062 5.473 1 98.44 92 LEU A C 1
ATOM 753 O O . LEU A 1 92 ? 10.008 -8.469 6.387 1 98.44 92 LEU A O 1
ATOM 757 N N . ASN A 1 93 ? 11.508 -9.969 5.641 1 98.06 93 ASN A N 1
ATOM 758 C CA . ASN A 1 93 ? 12 -10.227 6.992 1 98.06 93 ASN A CA 1
ATOM 759 C C . ASN A 1 93 ? 12.633 -8.984 7.605 1 98.06 93 ASN A C 1
ATOM 761 O O . ASN A 1 93 ? 12.422 -8.688 8.781 1 98.06 93 ASN A O 1
ATOM 765 N N . ASN A 1 94 ? 13.43 -8.266 6.852 1 96.62 94 ASN A N 1
ATOM 766 C CA . ASN A 1 94 ? 14.07 -7.035 7.309 1 96.62 94 ASN A CA 1
ATOM 767 C C . ASN A 1 94 ? 13.031 -5.977 7.684 1 96.62 94 ASN A C 1
ATOM 769 O O . ASN A 1 94 ? 13.195 -5.266 8.68 1 96.62 94 ASN A O 1
ATOM 773 N N . LEU A 1 95 ? 12.016 -5.875 6.91 1 97.12 95 LEU A N 1
ATOM 774 C CA . LEU A 1 95 ? 10.969 -4.895 7.176 1 97.12 95 LEU A CA 1
ATOM 775 C C . LEU A 1 95 ? 10.188 -5.266 8.43 1 97.12 95 LEU A C 1
ATOM 777 O O . LEU A 1 95 ? 9.969 -4.422 9.305 1 97.12 95 LEU A O 1
ATOM 781 N N . GLU A 1 96 ? 9.805 -6.508 8.547 1 98 96 GLU A N 1
ATOM 782 C CA . GLU A 1 96 ? 8.977 -6.965 9.656 1 98 96 GLU A CA 1
ATOM 783 C C . GLU A 1 96 ? 9.727 -6.836 10.984 1 98 96 GLU A C 1
ATOM 785 O O . GLU A 1 96 ? 9.109 -6.617 12.031 1 98 96 GLU A O 1
ATOM 790 N N . HIS A 1 97 ? 11.047 -6.934 10.961 1 96.62 97 HIS A N 1
ATOM 791 C CA . HIS A 1 97 ? 11.828 -6.91 12.188 1 96.62 97 HIS A CA 1
ATOM 792 C C . HIS A 1 97 ? 12.68 -5.648 12.281 1 96.62 97 HIS A C 1
ATOM 794 O O . HIS A 1 97 ? 13.656 -5.605 13.023 1 96.62 97 HIS A O 1
ATOM 800 N N . SER A 1 98 ? 12.312 -4.688 11.586 1 94.38 98 SER A N 1
ATOM 801 C CA . SER A 1 98 ? 13.062 -3.436 11.555 1 94.38 98 SER A CA 1
ATOM 802 C C . SER A 1 98 ? 12.961 -2.695 12.883 1 94.38 98 SER A C 1
ATOM 804 O O . SER A 1 98 ? 11.875 -2.596 13.461 1 94.38 98 SER A O 1
ATOM 806 N N . PRO A 1 99 ? 14.055 -2.127 13.336 1 91.44 99 PRO A N 1
ATOM 807 C CA . PRO A 1 99 ? 13.977 -1.255 14.508 1 91.44 99 PRO A CA 1
ATOM 808 C C . PRO A 1 99 ? 13.258 0.062 14.219 1 91.44 99 PRO A C 1
ATOM 810 O O . PRO A 1 99 ? 12.938 0.812 15.141 1 91.44 99 PRO A O 1
ATOM 813 N N . TYR A 1 100 ? 12.93 0.295 12.945 1 92.44 100 TYR A N 1
ATOM 814 C CA . TYR A 1 100 ? 12.328 1.563 12.547 1 92.44 100 TYR A CA 1
ATOM 815 C C . TYR A 1 100 ? 10.867 1.378 12.164 1 92.44 100 TYR A C 1
ATOM 817 O O . TYR A 1 100 ? 10.266 2.254 11.539 1 92.44 100 TYR A O 1
ATOM 825 N N . MET A 1 101 ? 10.273 0.285 12.484 1 93.25 101 MET A N 1
ATOM 826 C CA . MET A 1 101 ? 8.938 -0.061 11.992 1 93.25 101 MET A CA 1
ATOM 827 C C . MET A 1 101 ? 7.922 1 12.398 1 93.25 101 MET A C 1
ATOM 829 O O . MET A 1 101 ? 6.957 1.249 11.672 1 93.25 101 MET A O 1
ATOM 833 N N . ASP A 1 102 ? 8.148 1.688 13.484 1 92.81 102 ASP A N 1
ATOM 834 C CA . ASP A 1 102 ? 7.211 2.703 13.961 1 92.81 102 ASP A CA 1
ATOM 835 C C . ASP A 1 102 ? 7.25 3.945 13.078 1 92.81 102 ASP A C 1
ATOM 837 O O . ASP A 1 102 ? 6.363 4.797 13.156 1 92.81 102 ASP A O 1
ATOM 841 N N . LEU A 1 103 ? 8.227 4.043 12.234 1 94.25 103 LEU A N 1
ATOM 842 C CA . LEU A 1 103 ? 8.367 5.199 11.359 1 94.25 103 LEU A CA 1
ATOM 843 C C . LEU A 1 103 ? 7.727 4.934 10 1 94.25 103 LEU A C 1
ATOM 845 O O . LEU A 1 103 ? 7.578 5.852 9.188 1 94.25 103 LEU A O 1
ATOM 849 N N . PHE A 1 104 ? 7.262 3.662 9.797 1 95.75 104 PHE A N 1
ATOM 850 C CA . PHE A 1 104 ? 6.727 3.326 8.484 1 95.75 104 PHE A CA 1
ATOM 851 C C . PHE A 1 104 ? 5.441 4.098 8.211 1 95.75 104 PHE A C 1
ATOM 853 O O . PHE A 1 104 ? 5.289 4.703 7.145 1 95.75 104 PHE A O 1
ATOM 860 N N . ALA A 1 105 ? 4.598 4.141 9.18 1 95.44 105 ALA A N 1
ATOM 861 C CA . ALA A 1 105 ? 3.297 4.773 8.969 1 95.44 105 ALA A CA 1
ATOM 862 C C . ALA A 1 105 ? 3.455 6.238 8.578 1 95.44 105 ALA A C 1
ATOM 864 O O . ALA A 1 105 ? 2.949 6.668 7.539 1 95.44 105 ALA A O 1
ATOM 865 N N . PRO A 1 106 ? 4.219 7.055 9.344 1 94.69 106 PRO A N 1
ATOM 866 C CA . PRO A 1 106 ? 4.398 8.438 8.898 1 94.69 106 PRO A CA 1
ATOM 867 C C . PRO A 1 106 ? 5.148 8.539 7.574 1 94.69 106 PRO A C 1
ATOM 869 O O . PRO A 1 106 ? 4.859 9.422 6.762 1 94.69 106 PRO A O 1
ATOM 872 N N . LEU A 1 107 ? 6.078 7.691 7.312 1 94.75 107 LEU A N 1
ATOM 873 C CA . LEU A 1 107 ? 6.82 7.715 6.055 1 94.75 107 LEU A CA 1
ATOM 874 C C . LEU A 1 107 ? 5.891 7.477 4.871 1 94.75 107 LEU A C 1
ATOM 876 O O . LEU A 1 107 ? 5.852 8.281 3.938 1 94.75 107 LEU A O 1
ATOM 880 N N . TYR A 1 108 ? 5.121 6.391 4.941 1 96.31 108 TYR A N 1
ATOM 881 C CA . TYR A 1 108 ? 4.23 6.031 3.84 1 96.31 108 TYR A CA 1
ATOM 882 C C . TYR A 1 108 ? 3.111 7.059 3.691 1 96.31 108 TYR A C 1
ATOM 884 O O . TYR A 1 108 ? 2.709 7.387 2.572 1 96.31 108 TYR A O 1
ATOM 892 N N . GLY A 1 109 ? 2.658 7.52 4.801 1 95.56 109 GLY A N 1
ATOM 893 C CA . GLY A 1 109 ? 1.628 8.547 4.754 1 95.56 109 GLY A CA 1
ATOM 894 C C . GLY A 1 109 ? 2.09 9.82 4.078 1 95.56 109 GLY A C 1
ATOM 895 O O . GLY A 1 109 ? 1.438 10.312 3.152 1 95.56 109 GLY A O 1
ATOM 896 N N . LEU A 1 110 ? 3.242 10.305 4.465 1 93.25 110 LEU A N 1
ATOM 897 C CA . LEU A 1 110 ? 3.764 11.57 3.957 1 93.25 110 LEU A CA 1
ATOM 898 C C . LEU A 1 110 ? 4.211 11.43 2.506 1 93.25 110 LEU A C 1
ATOM 900 O O . LEU A 1 110 ? 3.984 12.328 1.693 1 93.25 110 LEU A O 1
ATOM 904 N N . GLN A 1 111 ? 4.75 10.336 2.248 1 92.75 111 GLN A N 1
ATOM 905 C CA . GLN A 1 111 ? 5.371 10.188 0.937 1 92.75 111 GLN A CA 1
ATOM 906 C C . GLN A 1 111 ? 4.328 10.234 -0.177 1 92.75 111 GLN A C 1
ATOM 908 O O . GLN A 1 111 ? 4.574 10.812 -1.239 1 92.75 111 GLN A O 1
ATOM 913 N N . VAL A 1 112 ? 3.195 9.68 0.042 1 94.12 112 VAL A N 1
ATOM 914 C CA . VAL A 1 112 ? 2.18 9.633 -1.005 1 94.12 112 VAL A CA 1
ATOM 915 C C . VAL A 1 112 ? 1.394 10.945 -1.025 1 94.12 112 VAL A C 1
ATOM 917 O O . VAL A 1 112 ? 0.838 11.32 -2.059 1 94.12 112 VAL A O 1
ATOM 920 N N . ALA A 1 113 ? 1.473 11.695 0.061 1 88.56 113 ALA A N 1
ATOM 921 C CA . ALA A 1 113 ? 0.657 12.898 0.21 1 88.56 113 ALA A CA 1
ATOM 922 C C . ALA A 1 113 ? 1.429 14.141 -0.225 1 88.56 113 ALA A C 1
ATOM 924 O O . ALA A 1 113 ? 0.837 15.203 -0.446 1 88.56 113 ALA A O 1
ATOM 925 N N . THR A 1 114 ? 2.688 14 -0.329 1 84.5 114 THR A N 1
ATOM 926 C CA . THR A 1 114 ? 3.486 15.188 -0.612 1 84.5 114 THR A CA 1
ATOM 927 C C . THR A 1 114 ? 4.309 14.992 -1.882 1 84.5 114 THR A C 1
ATOM 929 O O . THR A 1 114 ? 4.418 13.875 -2.393 1 84.5 114 THR A O 1
ATOM 932 N N . THR A 1 115 ? 4.797 16.062 -2.449 1 76.69 115 THR A N 1
ATOM 933 C CA . THR A 1 115 ? 5.504 16.062 -3.725 1 76.69 115 THR A CA 1
ATOM 934 C C . THR A 1 115 ? 7.008 15.906 -3.51 1 76.69 115 THR A C 1
ATOM 936 O O . THR A 1 115 ? 7.785 15.977 -4.465 1 76.69 115 THR A O 1
ATOM 939 N N . GLY A 1 116 ? 7.48 15.578 -2.398 1 75.5 116 GLY A N 1
ATOM 940 C CA . GLY A 1 116 ? 8.906 15.438 -2.164 1 75.5 116 GLY A CA 1
ATOM 941 C C . GLY A 1 116 ? 9.516 14.25 -2.871 1 75.5 116 GLY A C 1
ATOM 942 O O . GLY A 1 116 ? 8.812 13.477 -3.518 1 75.5 116 GLY A O 1
ATOM 943 N N . THR A 1 117 ? 10.852 14.195 -2.871 1 82.31 117 THR A N 1
ATOM 944 C CA . THR A 1 117 ? 11.57 13.07 -3.455 1 82.31 117 THR A CA 1
ATOM 945 C C . THR A 1 117 ? 11.156 11.758 -2.795 1 82.31 117 THR A C 1
ATOM 947 O O . THR A 1 117 ? 11.109 11.656 -1.567 1 82.31 117 THR A O 1
ATOM 950 N N . ARG A 1 118 ? 10.852 10.812 -3.646 1 89.56 118 ARG A N 1
ATOM 951 C CA . ARG A 1 118 ? 10.492 9.484 -3.17 1 89.56 118 ARG A CA 1
ATOM 952 C C . ARG A 1 118 ? 11.703 8.555 -3.18 1 89.56 118 ARG A C 1
ATOM 954 O O . ARG A 1 118 ? 11.883 7.77 -4.117 1 89.56 118 ARG A O 1
ATOM 961 N N . HIS A 1 119 ? 12.438 8.578 -2.119 1 88.06 119 HIS A N 1
ATOM 962 C CA . HIS A 1 119 ? 13.688 7.832 -2.035 1 88.06 119 HIS A CA 1
ATOM 963 C C . HIS A 1 119 ? 13.445 6.328 -2.09 1 88.06 119 HIS A C 1
ATOM 965 O O . HIS A 1 119 ? 14.281 5.574 -2.59 1 88.06 119 HIS A O 1
ATOM 971 N N . ILE A 1 120 ? 12.281 5.898 -1.644 1 92 120 ILE A N 1
ATOM 972 C CA . ILE A 1 120 ? 11.977 4.473 -1.607 1 92 120 ILE A CA 1
ATOM 973 C C . ILE A 1 120 ? 11.844 3.938 -3.031 1 92 120 ILE A C 1
ATOM 975 O O . ILE A 1 120 ? 11.977 2.732 -3.264 1 92 120 ILE A O 1
ATOM 979 N N . LEU A 1 121 ? 11.656 4.859 -4.004 1 94.62 121 LEU A N 1
ATOM 980 C CA . LEU A 1 121 ? 11.461 4.457 -5.391 1 94.62 121 LEU A CA 1
ATOM 981 C C . LEU A 1 121 ? 12.727 4.695 -6.211 1 94.62 121 LEU A C 1
ATOM 983 O O . LEU A 1 121 ? 12.734 4.469 -7.422 1 94.62 121 LEU A O 1
ATOM 987 N N . ASN A 1 122 ? 13.758 5.207 -5.613 1 93.81 122 ASN A N 1
ATOM 988 C CA . ASN A 1 122 ? 14.977 5.512 -6.348 1 93.81 122 ASN A CA 1
ATOM 989 C C . ASN A 1 122 ? 15.586 4.254 -6.969 1 93.81 122 ASN A C 1
ATOM 991 O O . ASN A 1 122 ? 16.062 3.371 -6.258 1 93.81 122 ASN A O 1
ATOM 995 N N . PRO A 1 123 ? 15.633 4.188 -8.273 1 93.12 123 PRO A N 1
ATOM 996 C CA . PRO A 1 123 ? 16.094 2.969 -8.938 1 93.12 123 PRO A CA 1
ATOM 997 C C . PRO A 1 123 ? 17.594 2.713 -8.727 1 93.12 123 PRO A C 1
ATOM 999 O O . PRO A 1 123 ? 18.078 1.62 -9.023 1 93.12 123 PRO A O 1
ATOM 1002 N N . ASP A 1 124 ? 18.281 3.678 -8.195 1 92.94 124 ASP A N 1
ATOM 1003 C CA . ASP A 1 124 ? 19.719 3.541 -8.023 1 92.94 124 ASP A CA 1
ATOM 1004 C C . ASP A 1 124 ? 20.047 2.846 -6.707 1 92.94 124 ASP A C 1
ATOM 1006 O O . ASP A 1 124 ? 21.203 2.504 -6.453 1 92.94 124 ASP A O 1
ATOM 1010 N N . ARG A 1 125 ? 19.094 2.664 -5.922 1 93.38 125 ARG A N 1
ATOM 1011 C CA . ARG A 1 125 ? 19.328 1.914 -4.695 1 93.38 125 ARG A CA 1
ATOM 1012 C C . ARG A 1 125 ? 19.672 0.462 -4.996 1 93.38 125 ARG A C 1
ATOM 1014 O O . ARG A 1 125 ? 19.203 -0.105 -5.984 1 93.38 125 ARG A O 1
ATOM 1021 N N . ASN A 1 126 ? 20.422 -0.099 -4.078 1 93.62 126 ASN A N 1
ATOM 1022 C CA . ASN A 1 126 ? 20.906 -1.465 -4.273 1 93.62 126 ASN A CA 1
ATOM 1023 C C . ASN A 1 126 ? 19.75 -2.459 -4.328 1 93.62 126 ASN A C 1
ATOM 1025 O O . ASN A 1 126 ? 19.812 -3.465 -5.039 1 93.62 126 ASN A O 1
ATOM 1029 N N . TYR A 1 127 ? 18.734 -2.195 -3.668 1 96.5 127 TYR A N 1
ATOM 1030 C CA . TYR A 1 127 ? 17.547 -3.033 -3.73 1 96.5 127 TYR A CA 1
ATOM 1031 C C . TYR A 1 127 ? 17.125 -3.275 -5.176 1 96.5 127 TYR A C 1
ATOM 1033 O O . TYR A 1 127 ? 16.984 -4.422 -5.605 1 96.5 127 TYR A O 1
ATOM 1041 N N . TYR A 1 128 ? 16.984 -2.24 -5.906 1 96.62 128 TYR A N 1
ATOM 1042 C CA . TYR A 1 128 ? 16.5 -2.324 -7.281 1 96.62 128 TYR A CA 1
ATOM 1043 C C . TYR A 1 128 ? 17.547 -2.947 -8.195 1 96.62 128 TYR A C 1
ATOM 1045 O O . TYR A 1 128 ? 17.219 -3.721 -9.094 1 96.62 128 TYR A O 1
ATOM 1053 N N . LYS A 1 129 ? 18.766 -2.613 -7.973 1 95.75 129 LYS A N 1
ATOM 1054 C CA . LYS A 1 129 ? 19.844 -3.178 -8.789 1 95.75 129 LYS A CA 1
ATOM 1055 C C . LYS A 1 129 ? 19.891 -4.699 -8.656 1 95.75 129 LYS A C 1
ATOM 1057 O O . LYS A 1 129 ? 20.031 -5.406 -9.656 1 95.75 129 LYS A O 1
ATOM 1062 N N . ILE A 1 130 ? 19.75 -5.168 -7.43 1 97 130 ILE A N 1
ATOM 1063 C CA . ILE A 1 130 ? 19.781 -6.602 -7.168 1 97 130 ILE A CA 1
ATOM 1064 C C . ILE A 1 130 ? 18.578 -7.27 -7.832 1 97 130 ILE A C 1
ATOM 1066 O O . ILE A 1 130 ? 18.734 -8.242 -8.57 1 97 130 ILE A O 1
ATOM 1070 N N . LEU A 1 131 ? 17.422 -6.758 -7.613 1 97.94 131 LEU A N 1
ATOM 1071 C CA . LEU A 1 131 ? 16.172 -7.328 -8.133 1 97.94 131 LEU A CA 1
ATOM 1072 C C . LEU A 1 131 ? 16.203 -7.367 -9.656 1 97.94 131 LEU A C 1
ATOM 1074 O O . LEU A 1 131 ? 15.922 -8.406 -10.258 1 97.94 131 LEU A O 1
ATOM 1078 N N . ARG A 1 132 ? 16.578 -6.293 -10.266 1 97.69 132 ARG A N 1
ATOM 1079 C CA . ARG A 1 132 ? 16.609 -6.207 -11.719 1 97.69 132 ARG A CA 1
ATOM 1080 C C . ARG A 1 132 ? 17.672 -7.141 -12.305 1 97.69 132 ARG A C 1
ATOM 1082 O O . ARG A 1 132 ? 17.453 -7.746 -13.352 1 97.69 132 ARG A O 1
ATOM 1089 N N . LYS A 1 133 ? 18.781 -7.176 -11.625 1 97.19 133 LYS A N 1
ATOM 1090 C CA . LYS A 1 133 ? 19.844 -8.062 -12.117 1 97.19 133 LYS A CA 1
ATOM 1091 C C . LYS A 1 133 ? 19.375 -9.516 -12.109 1 97.19 133 LYS A C 1
ATOM 1093 O O . LYS A 1 133 ? 19.609 -10.25 -13.078 1 97.19 133 LYS A O 1
ATOM 1098 N N . ILE A 1 134 ? 18.766 -9.984 -11.023 1 98 134 ILE A N 1
ATOM 1099 C CA . ILE A 1 134 ? 18.266 -11.359 -10.938 1 98 134 ILE A CA 1
ATOM 1100 C C . ILE A 1 134 ? 17.281 -11.617 -12.07 1 98 134 ILE A C 1
ATOM 1102 O O . ILE A 1 134 ? 17.359 -12.641 -12.758 1 98 134 ILE A O 1
ATOM 1106 N N . LEU A 1 135 ? 16.344 -10.68 -12.297 1 98.62 135 LEU A N 1
ATOM 1107 C CA . LEU A 1 135 ? 15.312 -10.828 -13.312 1 98.62 135 LEU A CA 1
ATOM 1108 C C . LEU A 1 135 ? 15.914 -10.812 -14.711 1 98.62 135 LEU A C 1
ATOM 1110 O O . LEU A 1 135 ? 15.57 -11.648 -15.547 1 98.62 135 LEU A O 1
ATOM 1114 N N . PHE A 1 136 ? 16.797 -9.883 -14.945 1 98.31 136 PHE A N 1
ATOM 1115 C CA . PHE A 1 136 ? 17.438 -9.758 -16.25 1 98.31 136 PHE A CA 1
ATOM 1116 C C . PHE A 1 136 ? 18.219 -11.031 -16.594 1 98.31 136 PHE A C 1
ATOM 1118 O O . PHE A 1 136 ? 18.047 -11.594 -17.672 1 98.31 136 PHE A O 1
ATOM 1125 N N . ASP A 1 137 ? 19.078 -11.461 -15.68 1 97.88 137 ASP A N 1
ATOM 1126 C CA . ASP A 1 137 ? 19.875 -12.664 -15.906 1 97.88 137 ASP A CA 1
ATOM 1127 C C . ASP A 1 137 ? 18.984 -13.891 -16.094 1 97.88 137 ASP A C 1
ATOM 1129 O O . ASP A 1 137 ? 19.266 -14.727 -16.953 1 97.88 137 ASP A O 1
ATOM 1133 N N . GLY A 1 138 ? 17.953 -14 -15.227 1 98.06 138 GLY A N 1
ATOM 1134 C CA . GLY A 1 138 ? 17.047 -15.133 -15.328 1 98.06 138 GLY A CA 1
ATOM 1135 C C . GLY A 1 138 ? 16.344 -15.219 -16.672 1 98.06 138 GLY A C 1
ATOM 1136 O O . GLY A 1 138 ? 16.188 -16.297 -17.234 1 98.06 138 GLY A O 1
ATOM 1137 N N . ILE A 1 139 ? 15.945 -14.078 -17.203 1 98 139 ILE A N 1
ATOM 1138 C CA . ILE A 1 139 ? 15.281 -14.039 -18.5 1 98 139 ILE A CA 1
ATOM 1139 C C . ILE A 1 139 ? 16.297 -14.328 -19.609 1 98 139 ILE A C 1
ATOM 1141 O O . ILE A 1 139 ? 16.031 -15.141 -20.5 1 98 139 ILE A O 1
ATOM 1145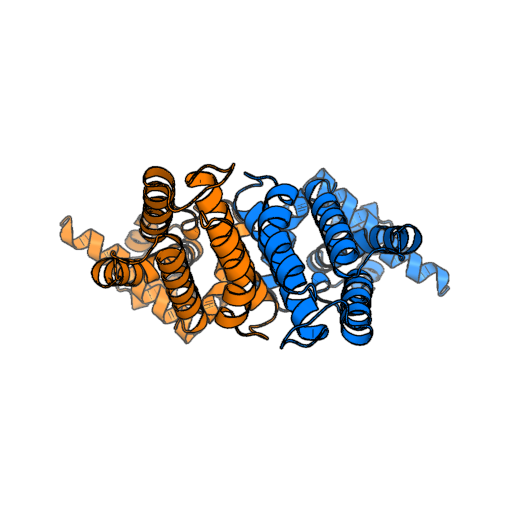 N N . LYS A 1 140 ? 17.422 -13.703 -19.516 1 97.31 140 LYS A N 1
ATOM 1146 C CA . LYS A 1 140 ? 18.469 -13.836 -20.531 1 97.31 140 LYS A CA 1
ATOM 1147 C C . LYS A 1 140 ? 18.922 -15.289 -20.672 1 97.31 140 LYS A C 1
ATOM 1149 O O . LYS A 1 140 ? 19.125 -15.781 -21.781 1 97.31 140 LYS A O 1
ATOM 1154 N N . CYS A 1 141 ? 19.078 -16 -19.594 1 96.88 141 CYS A N 1
ATOM 1155 C CA . CYS A 1 141 ? 19.594 -17.359 -19.625 1 96.88 141 CYS A CA 1
ATOM 1156 C C . CYS A 1 141 ? 18.453 -18.375 -19.797 1 96.88 141 CYS A C 1
ATOM 1158 O O . CYS A 1 141 ? 18.688 -19.578 -19.812 1 96.88 141 CYS A O 1
ATOM 1160 N N . GLY A 1 142 ? 17.219 -17.922 -19.734 1 97.25 142 GLY A N 1
ATOM 1161 C CA . GLY A 1 142 ? 16.078 -18.781 -20.062 1 97.25 142 GLY A CA 1
ATOM 1162 C C . GLY A 1 142 ? 15.492 -19.469 -18.859 1 97.25 142 GLY A C 1
ATOM 1163 O O . GLY A 1 142 ? 14.68 -20.391 -19 1 97.25 142 GLY A O 1
ATOM 1164 N N . GLU A 1 143 ? 15.852 -19.062 -17.672 1 98 143 GLU A N 1
ATOM 1165 C CA . GLU A 1 143 ? 15.312 -19.656 -16.453 1 98 143 GLU A CA 1
ATOM 1166 C C . GLU A 1 143 ? 13.945 -19.062 -16.109 1 98 143 GLU A C 1
ATOM 1168 O O . GLU A 1 143 ? 13.156 -19.703 -15.406 1 98 143 GLU A O 1
ATOM 1173 N N . LEU A 1 144 ? 13.695 -17.844 -16.547 1 98.5 144 LEU A N 1
ATOM 1174 C CA . LEU A 1 144 ? 12.43 -17.141 -16.375 1 98.5 144 LEU A CA 1
ATOM 1175 C C . LEU A 1 144 ? 11.82 -16.781 -17.719 1 98.5 144 LEU A C 1
ATOM 1177 O O . LEU A 1 144 ? 12.539 -16.484 -18.688 1 98.5 144 LEU A O 1
ATOM 1181 N N . LYS A 1 145 ? 10.57 -16.812 -17.781 1 97.69 145 LYS A N 1
ATOM 1182 C CA . LYS A 1 145 ? 9.828 -16.391 -18.953 1 97.69 145 LYS A CA 1
ATOM 1183 C C . LYS A 1 145 ? 8.609 -15.562 -18.562 1 97.69 145 LYS A C 1
ATOM 1185 O O . LYS A 1 145 ? 7.918 -15.883 -17.594 1 97.69 145 LYS A O 1
ATOM 1190 N N . SER A 1 146 ? 8.445 -14.531 -19.266 1 96.25 146 SER A N 1
ATOM 1191 C CA . SER A 1 146 ? 7.316 -13.641 -19.047 1 96.25 146 SER A CA 1
ATOM 1192 C C . SER A 1 146 ? 7.059 -12.75 -20.25 1 96.25 146 SER A C 1
ATOM 1194 O O . SER A 1 146 ? 7.969 -12.484 -21.047 1 96.25 146 SER A O 1
ATOM 1196 N N . ASP A 1 147 ? 5.812 -12.312 -20.422 1 96.19 147 ASP A N 1
ATOM 1197 C CA . ASP A 1 147 ? 5.492 -11.312 -21.438 1 96.19 147 ASP A CA 1
ATOM 1198 C C . ASP A 1 147 ? 5.926 -9.922 -21 1 96.19 147 ASP A C 1
ATOM 1200 O O . ASP A 1 147 ? 5.984 -9 -21.812 1 96.19 147 ASP A O 1
ATOM 1204 N N . TYR A 1 148 ? 6.309 -9.797 -19.75 1 97.38 148 TYR A N 1
ATOM 1205 C CA . TYR A 1 148 ? 6.77 -8.531 -19.188 1 97.38 148 TYR A CA 1
ATOM 1206 C C . TYR A 1 148 ? 8.289 -8.43 -19.25 1 97.38 148 TYR A C 1
ATOM 1208 O O . TYR A 1 148 ? 8.992 -9.438 -19.141 1 97.38 148 TYR A O 1
ATOM 1216 N N . SER A 1 149 ? 8.758 -7.199 -19.375 1 97.69 149 SER A N 1
ATOM 1217 C CA . SER A 1 149 ? 10.195 -6.945 -19.281 1 97.69 149 SER A CA 1
ATOM 1218 C C . SER A 1 149 ? 10.688 -7.109 -17.844 1 97.69 149 SER A C 1
ATOM 1220 O O . SER A 1 149 ? 9.898 -7.102 -16.906 1 97.69 149 SER A O 1
ATOM 1222 N N . TYR A 1 150 ? 12 -7.273 -17.688 1 97.88 150 TYR A N 1
ATOM 1223 C CA . TYR A 1 150 ? 12.562 -7.379 -16.344 1 97.88 150 TYR A CA 1
ATOM 1224 C C . TYR A 1 150 ? 12.312 -6.109 -15.547 1 97.88 150 TYR A C 1
ATOM 1226 O O . TYR A 1 150 ? 12.188 -6.156 -14.32 1 97.88 150 TYR A O 1
ATOM 1234 N N . VAL A 1 151 ? 12.164 -4.938 -16.234 1 97.38 151 VAL A N 1
ATOM 1235 C CA . VAL A 1 151 ? 11.867 -3.674 -15.578 1 97.38 151 VAL A CA 1
ATOM 1236 C C . VAL A 1 151 ? 10.438 -3.699 -15.047 1 97.38 151 VAL A C 1
ATOM 1238 O O . VAL A 1 151 ? 10.188 -3.324 -13.898 1 97.38 151 VAL A O 1
ATOM 1241 N N . GLU A 1 152 ? 9.531 -4.23 -15.828 1 97.81 152 GLU A N 1
ATOM 1242 C CA . GLU A 1 152 ? 8.133 -4.328 -15.422 1 97.81 152 GLU A CA 1
ATOM 1243 C C . GLU A 1 152 ? 7.961 -5.328 -14.281 1 97.81 152 GLU A C 1
ATOM 1245 O O . GLU A 1 152 ? 7.223 -5.07 -13.328 1 97.81 152 GLU A O 1
ATOM 1250 N N . LEU A 1 153 ? 8.664 -6.414 -14.398 1 98.56 153 LEU A N 1
ATOM 1251 C CA . LEU A 1 153 ? 8.602 -7.418 -13.344 1 98.56 153 LEU A CA 1
ATOM 1252 C C . LEU A 1 153 ? 9.148 -6.859 -12.031 1 98.56 153 LEU A C 1
ATOM 1254 O O . LEU A 1 153 ? 8.594 -7.117 -10.969 1 98.56 153 LEU A O 1
ATOM 1258 N N . SER A 1 154 ? 10.25 -6.137 -12.125 1 98.31 154 SER A N 1
ATOM 1259 C CA . SER A 1 154 ? 10.805 -5.496 -10.938 1 98.31 154 SER A CA 1
ATOM 1260 C C . SER A 1 154 ? 9.812 -4.531 -10.312 1 98.31 154 SER A C 1
ATOM 1262 O O . SER A 1 154 ? 9.664 -4.484 -9.086 1 98.31 154 SER A O 1
ATOM 1264 N N . GLN A 1 155 ? 9.086 -3.814 -11.086 1 97.88 155 GLN A N 1
ATOM 1265 C CA . GLN A 1 155 ? 8.086 -2.879 -10.602 1 97.88 155 GLN A CA 1
ATOM 1266 C C . GLN A 1 155 ? 6.914 -3.617 -9.953 1 97.88 155 GLN A C 1
ATOM 1268 O O . GLN A 1 155 ? 6.383 -3.172 -8.93 1 97.88 155 GLN A O 1
ATOM 1273 N N . MET A 1 156 ? 6.512 -4.711 -10.555 1 98.38 156 MET A N 1
ATOM 1274 C CA . MET A 1 156 ? 5.426 -5.504 -9.992 1 98.38 156 MET A CA 1
ATOM 1275 C C . MET A 1 156 ? 5.785 -6.016 -8.602 1 98.38 156 MET A C 1
ATOM 1277 O O . MET A 1 156 ? 5.023 -5.832 -7.648 1 98.38 156 MET A O 1
ATOM 1281 N N . ILE A 1 157 ? 6.988 -6.539 -8.477 1 98.69 157 ILE A N 1
ATOM 1282 C CA . ILE A 1 157 ? 7.426 -7.133 -7.215 1 98.69 157 ILE A CA 1
ATOM 1283 C C . ILE A 1 157 ? 7.621 -6.035 -6.168 1 98.69 157 ILE A C 1
ATOM 1285 O O . ILE A 1 157 ? 7.16 -6.168 -5.031 1 98.69 157 ILE A O 1
ATOM 1289 N N . THR A 1 158 ? 8.211 -4.938 -6.543 1 98.25 158 THR A N 1
ATOM 1290 C CA . THR A 1 158 ? 8.43 -3.838 -5.613 1 98.25 158 THR A CA 1
ATOM 1291 C C . THR A 1 158 ? 7.105 -3.221 -5.18 1 98.25 158 THR A C 1
ATOM 1293 O O . THR A 1 158 ? 6.914 -2.914 -4.004 1 98.25 158 THR A O 1
ATOM 1296 N N . SER A 1 159 ? 6.168 -3.074 -6.121 1 98.38 159 SER A N 1
ATOM 1297 C CA . SER A 1 159 ? 4.855 -2.527 -5.793 1 98.38 159 SER A CA 1
ATOM 1298 C C . SER A 1 159 ? 4.117 -3.42 -4.801 1 98.38 159 SER A C 1
ATOM 1300 O O . SER A 1 159 ? 3.438 -2.928 -3.898 1 98.38 159 SER A O 1
ATOM 1302 N N . ALA A 1 160 ? 4.262 -4.691 -4.973 1 98.56 160 ALA A N 1
ATOM 1303 C CA . ALA A 1 160 ? 3.637 -5.633 -4.047 1 98.56 160 ALA A CA 1
ATOM 1304 C C . ALA A 1 160 ? 4.246 -5.52 -2.654 1 98.56 160 ALA A C 1
ATOM 1306 O O . ALA A 1 160 ? 3.523 -5.477 -1.655 1 98.56 160 ALA A O 1
ATOM 1307 N N . GLN A 1 161 ? 5.555 -5.477 -2.572 1 98.62 161 GLN A N 1
ATOM 1308 C CA . GLN A 1 161 ? 6.238 -5.406 -1.285 1 98.62 161 GLN A CA 1
ATOM 1309 C C . GLN A 1 161 ? 5.926 -4.098 -0.567 1 98.62 161 GLN A C 1
ATOM 1311 O O . GLN A 1 161 ? 5.578 -4.098 0.616 1 98.62 161 GLN A O 1
ATOM 1316 N N . ILE A 1 162 ? 6.031 -2.984 -1.308 1 98.19 162 ILE A N 1
ATOM 1317 C CA . ILE A 1 162 ? 5.715 -1.673 -0.753 1 98.19 162 ILE A CA 1
ATOM 1318 C C . ILE A 1 162 ? 4.25 -1.64 -0.315 1 98.19 162 ILE A C 1
ATOM 1320 O O . ILE A 1 162 ? 3.939 -1.215 0.801 1 98.19 162 ILE A O 1
ATOM 1324 N N . GLY A 1 163 ? 3.402 -2.125 -1.182 1 98.56 163 GLY A N 1
ATOM 1325 C CA . GLY A 1 163 ? 1.979 -2.146 -0.881 1 98.56 163 GLY A CA 1
ATOM 1326 C C . GLY A 1 163 ? 1.641 -2.977 0.343 1 98.56 163 GLY A C 1
ATOM 1327 O O . GLY A 1 163 ? 0.837 -2.559 1.18 1 98.56 163 GLY A O 1
ATOM 1328 N N . LEU A 1 164 ? 2.207 -4.125 0.48 1 98.69 164 LEU A N 1
ATOM 1329 C CA . LEU A 1 164 ? 1.948 -4.98 1.632 1 98.69 164 LEU A CA 1
ATOM 1330 C C . LEU A 1 164 ? 2.436 -4.324 2.92 1 98.69 164 LEU A C 1
ATOM 1332 O O . LEU A 1 164 ? 1.808 -4.469 3.971 1 98.69 164 LEU A O 1
ATOM 1336 N N . THR A 1 165 ? 3.561 -3.652 2.848 1 98.56 165 THR A N 1
ATOM 1337 C CA . THR A 1 165 ? 4.059 -2.936 4.016 1 98.56 165 THR A CA 1
ATOM 1338 C C . THR A 1 165 ? 3.098 -1.821 4.418 1 98.56 165 THR A C 1
ATOM 1340 O O . THR A 1 165 ? 2.828 -1.625 5.605 1 98.56 165 THR A O 1
ATOM 1343 N N . TYR A 1 166 ? 2.611 -1.139 3.461 1 98.12 166 TYR A N 1
ATOM 1344 C CA . TYR A 1 166 ? 1.604 -0.123 3.748 1 98.12 166 TYR A CA 1
ATOM 1345 C C . TYR A 1 166 ? 0.403 -0.733 4.461 1 98.12 166 TYR A C 1
ATOM 1347 O O . TYR A 1 166 ? -0.046 -0.217 5.484 1 98.12 166 TYR A O 1
ATOM 1355 N N . SER A 1 167 ? -0.147 -1.813 3.838 1 98.12 167 SER A N 1
ATOM 1356 C CA . SER A 1 167 ? -1.313 -2.465 4.426 1 98.12 167 SER A CA 1
ATOM 1357 C C . SER A 1 167 ? -1.019 -2.955 5.84 1 98.12 167 SER A C 1
ATOM 1359 O O . SER A 1 167 ? -1.893 -2.92 6.707 1 98.12 167 SER A O 1
ATOM 1361 N N . TRP A 1 168 ? 0.202 -3.408 6.027 1 98.31 168 TRP A N 1
ATOM 1362 C CA . TRP A 1 168 ? 0.651 -3.852 7.344 1 98.31 168 TRP A CA 1
ATOM 1363 C C . TRP A 1 168 ? 0.594 -2.709 8.352 1 98.31 168 TRP A C 1
ATOM 1365 O O . TRP A 1 168 ? 0.115 -2.885 9.477 1 98.31 168 TRP A O 1
ATOM 1375 N N . CYS A 1 169 ? 0.972 -1.523 7.953 1 97 169 CYS A N 1
ATOM 1376 C CA . CYS A 1 169 ? 0.883 -0.336 8.797 1 97 169 CYS A CA 1
ATOM 1377 C C . CYS A 1 169 ? -0.57 0.062 9.023 1 97 169 CYS A C 1
ATOM 1379 O O . CYS A 1 169 ? -0.96 0.384 10.148 1 97 169 CYS A O 1
ATOM 1381 N N . LEU A 1 170 ? -1.311 0.019 7.973 1 96.56 170 LEU A N 1
ATOM 1382 C CA . LEU A 1 170 ? -2.701 0.455 8.023 1 96.56 170 LEU A CA 1
ATOM 1383 C C . LEU A 1 170 ? -3.502 -0.386 9.008 1 96.56 170 LEU A C 1
ATOM 1385 O O . LEU A 1 170 ? -4.375 0.133 9.711 1 96.56 170 LEU A O 1
ATOM 1389 N N . THR A 1 171 ? -3.17 -1.646 9.109 1 96.06 171 THR A N 1
ATOM 1390 C CA . THR A 1 171 ? -3.887 -2.57 9.977 1 96.06 171 THR A CA 1
ATOM 1391 C C . THR A 1 171 ? -3.215 -2.656 11.352 1 96.06 171 THR A C 1
ATOM 1393 O O . THR A 1 171 ? -3.486 -3.576 12.125 1 96.06 171 THR A O 1
ATOM 1396 N N . GLN A 1 172 ? -2.287 -1.837 11.609 1 94.31 172 GLN A N 1
ATOM 1397 C CA . GLN A 1 172 ? -1.565 -1.811 12.883 1 94.31 172 GLN A CA 1
ATOM 1398 C C . GLN A 1 172 ? -0.851 -3.135 13.133 1 94.31 172 GLN A C 1
ATOM 1400 O O . GLN A 1 172 ? -0.944 -3.697 14.227 1 94.31 172 GLN A O 1
ATOM 1405 N N . ARG A 1 173 ? -0.283 -3.668 12.086 1 96.38 173 ARG A N 1
ATOM 1406 C CA . ARG A 1 173 ? 0.589 -4.836 12.109 1 96.38 173 ARG A CA 1
ATOM 1407 C C . ARG A 1 173 ? -0.151 -6.062 12.641 1 96.38 173 ARG A C 1
ATOM 1409 O O . ARG A 1 173 ? 0.387 -6.816 13.453 1 96.38 173 ARG A O 1
ATOM 1416 N N . SER A 1 174 ? -1.38 -6.277 12.141 1 95.88 174 SER A N 1
ATOM 1417 C CA . SER A 1 174 ? -2.279 -7.324 12.625 1 95.88 174 SER A CA 1
ATOM 1418 C C . SER A 1 174 ? -1.965 -8.664 11.969 1 95.88 174 SER A C 1
ATOM 1420 O O . SER A 1 174 ? -2.645 -9.664 12.227 1 95.88 174 SER A O 1
ATOM 1422 N N . PHE A 1 175 ? -1.029 -8.734 11.086 1 97.69 175 PHE A N 1
ATOM 1423 C CA . PHE A 1 175 ? -0.619 -9.961 10.414 1 97.69 175 PHE A CA 1
ATOM 1424 C C . PHE A 1 175 ? 0.895 -10.008 10.25 1 97.69 175 PHE A C 1
ATOM 1426 O O . PHE A 1 175 ? 1.582 -9.016 10.492 1 97.69 175 PHE A O 1
ATOM 1433 N N . SER A 1 176 ? 1.452 -11.195 9.922 1 98.25 176 SER A N 1
ATOM 1434 C CA . SER A 1 176 ? 2.865 -11.32 9.578 1 98.25 176 SER A CA 1
ATOM 1435 C C . SER A 1 176 ? 3.131 -10.836 8.148 1 98.25 176 SER A C 1
ATOM 1437 O O . SER A 1 176 ? 2.635 -11.43 7.191 1 98.25 176 SER A O 1
ATOM 1439 N N . LEU A 1 177 ? 3.908 -9.805 8.062 1 98.56 177 LEU A N 1
ATOM 1440 C CA . LEU A 1 177 ? 4.273 -9.258 6.758 1 98.56 177 LEU A CA 1
ATOM 1441 C C . LEU A 1 177 ? 4.996 -10.312 5.918 1 98.56 177 LEU A C 1
ATOM 1443 O O . LEU A 1 177 ? 4.711 -10.461 4.73 1 98.56 177 LEU A O 1
ATOM 1447 N N . LEU A 1 178 ? 5.879 -11.023 6.598 1 98.62 178 LEU A N 1
ATOM 1448 C CA . LEU A 1 178 ? 6.664 -12.055 5.93 1 98.62 178 LEU A CA 1
ATOM 1449 C C . LEU A 1 178 ? 5.77 -13.18 5.422 1 98.62 178 LEU A C 1
ATOM 1451 O O . LEU A 1 178 ? 5.859 -13.578 4.258 1 98.62 178 LEU A O 1
ATOM 1455 N N . GLN A 1 179 ? 4.891 -13.641 6.215 1 98.06 179 GLN A N 1
ATOM 1456 C CA . GLN A 1 179 ? 4.02 -14.758 5.848 1 98.06 179 GLN A CA 1
ATOM 1457 C C . GLN A 1 179 ? 3.086 -14.367 4.703 1 98.06 179 GLN A C 1
ATOM 1459 O O . GLN A 1 179 ? 2.959 -15.109 3.727 1 98.06 179 GLN A O 1
ATOM 1464 N N . TYR A 1 180 ? 2.467 -13.211 4.793 1 98.31 180 TYR A N 1
ATOM 1465 C CA . TYR A 1 180 ? 1.559 -12.773 3.742 1 98.31 180 TYR A CA 1
ATOM 1466 C C . TYR A 1 180 ? 2.316 -12.477 2.453 1 98.31 180 TYR A C 1
ATOM 1468 O O . TYR A 1 180 ? 1.873 -12.852 1.366 1 98.31 180 TYR A O 1
ATOM 1476 N N . GLY A 1 181 ? 3.453 -11.82 2.578 1 98.62 181 GLY A N 1
ATOM 1477 C CA . GLY A 1 181 ? 4.246 -11.516 1.397 1 98.62 181 GLY A CA 1
ATOM 1478 C C . GLY A 1 181 ? 4.703 -12.75 0.648 1 98.62 181 GLY A C 1
ATOM 1479 O O . GLY A 1 181 ? 4.637 -12.797 -0.582 1 98.62 181 GLY A O 1
ATOM 1480 N N . GLU A 1 182 ? 5.109 -13.734 1.4 1 98.38 182 GLU A N 1
ATOM 1481 C CA . GLU A 1 182 ? 5.539 -14.969 0.762 1 98.38 182 GLU A CA 1
ATOM 1482 C C . GLU A 1 182 ? 4.355 -15.719 0.157 1 98.38 182 GLU A C 1
ATOM 1484 O O . GLU A 1 182 ? 4.453 -16.25 -0.955 1 98.38 182 GLU A O 1
ATOM 1489 N N . SER A 1 183 ? 3.281 -15.734 0.845 1 98.06 183 SER A N 1
ATOM 1490 C CA . SER A 1 183 ? 2.105 -16.438 0.351 1 98.06 183 SER A CA 1
ATOM 1491 C C . SER A 1 183 ? 1.601 -15.836 -0.953 1 98.06 183 SER A C 1
ATOM 1493 O O . SER A 1 183 ? 1.172 -16.562 -1.855 1 98.06 183 SER A O 1
ATOM 1495 N N . LEU A 1 184 ? 1.692 -14.508 -1.091 1 98.19 184 LEU A N 1
ATOM 1496 C CA . LEU A 1 184 ? 1.145 -13.797 -2.24 1 98.19 184 LEU A CA 1
ATOM 1497 C C . LEU A 1 184 ? 2.137 -13.789 -3.398 1 98.19 184 LEU A C 1
ATOM 1499 O O . LEU A 1 184 ? 1.744 -13.945 -4.559 1 98.19 184 LEU A O 1
ATOM 1503 N N . LEU A 1 185 ? 3.443 -13.711 -3.092 1 98.62 185 LEU A N 1
ATOM 1504 C CA . LEU A 1 185 ? 4.422 -13.492 -4.152 1 98.62 185 LEU A CA 1
ATOM 1505 C C . LEU A 1 185 ? 5.004 -14.82 -4.629 1 98.62 185 LEU A C 1
ATOM 1507 O O . LEU A 1 185 ? 5.48 -14.922 -5.766 1 98.62 185 LEU A O 1
ATOM 1511 N N . THR A 1 186 ? 4.984 -15.867 -3.766 1 98.56 186 THR A N 1
ATOM 1512 C CA . THR A 1 186 ? 5.59 -17.141 -4.141 1 98.56 186 THR A CA 1
ATOM 1513 C C . THR A 1 186 ? 4.91 -17.719 -5.379 1 98.56 186 THR A C 1
ATOM 1515 O O . THR A 1 186 ? 5.574 -18.047 -6.363 1 98.56 186 THR A O 1
ATOM 1518 N N . PRO A 1 187 ? 3.562 -17.797 -5.387 1 98.25 187 PRO A N 1
ATOM 1519 C CA . PRO A 1 187 ? 2.939 -18.344 -6.602 1 98.25 187 PRO A CA 1
ATOM 1520 C C . PRO A 1 187 ? 3.242 -17.5 -7.84 1 98.25 187 PRO A C 1
ATOM 1522 O O . PRO A 1 187 ? 3.387 -18.047 -8.938 1 98.25 187 PRO A O 1
ATOM 1525 N N . PHE A 1 188 ? 3.338 -16.219 -7.75 1 98.5 188 PHE A N 1
ATOM 1526 C CA . PHE A 1 188 ? 3.66 -15.344 -8.867 1 98.5 188 PHE A CA 1
ATOM 1527 C C . PHE A 1 188 ? 5.066 -15.617 -9.383 1 98.5 188 PHE A C 1
ATOM 1529 O O . PHE A 1 188 ? 5.266 -15.828 -10.586 1 98.5 188 PHE A O 1
ATOM 1536 N N . ILE A 1 189 ? 6.012 -15.68 -8.477 1 98.56 189 ILE A N 1
ATOM 1537 C CA . ILE A 1 189 ? 7.402 -15.906 -8.852 1 98.56 189 ILE A CA 1
ATOM 1538 C C . ILE A 1 189 ? 7.547 -17.297 -9.477 1 98.56 189 ILE A C 1
ATOM 1540 O O . ILE A 1 189 ? 8.25 -17.453 -10.484 1 98.56 189 ILE A O 1
ATOM 1544 N N . GLU A 1 190 ? 6.82 -18.281 -8.93 1 97.94 190 GLU A N 1
ATOM 1545 C CA . GLU A 1 190 ? 6.855 -19.625 -9.477 1 97.94 190 GLU A CA 1
ATOM 1546 C C . GLU A 1 190 ? 6.285 -19.656 -10.891 1 97.94 190 GLU A C 1
ATOM 1548 O O . GLU A 1 190 ? 6.719 -20.469 -11.727 1 97.94 190 GLU A O 1
ATOM 1553 N N . SER A 1 191 ? 5.359 -18.766 -11.148 1 97.19 191 SER A N 1
ATOM 1554 C CA . SER A 1 191 ? 4.734 -18.734 -12.469 1 97.19 191 SER A CA 1
ATOM 1555 C C . SER A 1 191 ? 5.699 -18.219 -13.531 1 97.19 191 SER A C 1
ATOM 1557 O O . SER A 1 191 ? 5.465 -18.391 -14.727 1 97.19 191 SER A O 1
ATOM 1559 N N . LEU A 1 192 ? 6.773 -17.609 -13.133 1 97.94 192 LEU A N 1
ATOM 1560 C CA . LEU A 1 192 ? 7.766 -17.094 -14.062 1 97.94 192 LEU A CA 1
ATOM 1561 C C . LEU A 1 192 ? 8.75 -18.172 -14.477 1 97.94 192 LEU A C 1
ATOM 1563 O O . LEU A 1 192 ? 9.5 -18.016 -15.445 1 97.94 192 LEU A O 1
ATOM 1567 N N . ARG A 1 193 ? 8.812 -19.25 -13.641 1 97.19 193 ARG A N 1
ATOM 1568 C CA . ARG A 1 193 ? 9.766 -20.328 -13.875 1 97.19 193 ARG A CA 1
ATOM 1569 C C . ARG A 1 193 ? 9.477 -21.031 -15.195 1 97.19 193 ARG A C 1
ATOM 1571 O O . ARG A 1 193 ? 8.32 -21.312 -15.516 1 97.19 193 ARG A O 1
ATOM 1578 N N . VAL A 1 194 ? 10.555 -21.234 -15.969 1 92.69 194 VAL A N 1
ATOM 1579 C CA . VAL A 1 194 ? 10.422 -22.016 -17.203 1 92.69 194 VAL A CA 1
ATOM 1580 C C . VAL A 1 194 ? 10.438 -23.5 -16.859 1 92.69 194 VAL A C 1
ATOM 1582 O O . VAL A 1 194 ? 11.312 -23.969 -16.141 1 92.69 194 VAL A O 1
ATOM 1585 N N . ASN A 1 195 ? 9.383 -24.203 -17.203 1 76.62 195 ASN A N 1
ATOM 1586 C CA . ASN A 1 195 ? 9.336 -25.656 -17.031 1 76.62 195 ASN A CA 1
ATOM 1587 C C . ASN A 1 195 ? 10.273 -26.375 -18 1 76.62 195 ASN A C 1
ATOM 1589 O O . ASN A 1 195 ? 10.484 -25.906 -19.125 1 76.62 195 ASN A O 1
ATOM 1593 N N . MET B 1 1 ? -37.5 18.172 13.648 1 37.81 1 MET B N 1
ATOM 1594 C CA . MET B 1 1 ? -36.625 17.984 12.508 1 37.81 1 MET B CA 1
ATOM 1595 C C . MET B 1 1 ? -36.5 16.5 12.148 1 37.81 1 MET B C 1
ATOM 1597 O O . MET B 1 1 ? -35.906 15.734 12.906 1 37.81 1 MET B O 1
ATOM 1601 N N . THR B 1 2 ? -37.219 15.867 11.359 1 39.38 2 THR B N 1
ATOM 1602 C CA . THR B 1 2 ? -37.594 14.453 11.258 1 39.38 2 THR B CA 1
ATOM 1603 C C . THR B 1 2 ? -36.406 13.617 10.828 1 39.38 2 THR B C 1
ATOM 1605 O O . THR B 1 2 ? -35.438 14.141 10.25 1 39.38 2 THR B O 1
ATOM 1608 N N . THR B 1 3 ? -36.375 12.438 11.328 1 46.69 3 THR B N 1
ATOM 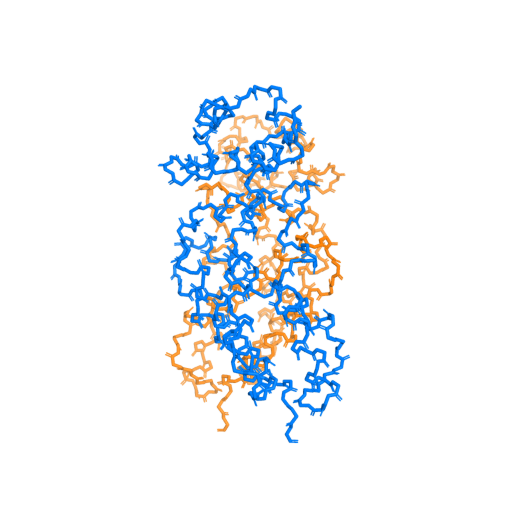1609 C CA . THR B 1 3 ? -35.438 11.352 11.094 1 46.69 3 THR B CA 1
ATOM 1610 C C . THR B 1 3 ? -35.031 11.297 9.633 1 46.69 3 THR B C 1
ATOM 1612 O O . THR B 1 3 ? -33.875 10.93 9.32 1 46.69 3 THR B O 1
ATOM 1615 N N . HIS B 1 4 ? -35.938 11.562 8.758 1 45.97 4 HIS B N 1
ATOM 1616 C CA . HIS B 1 4 ? -35.781 11.609 7.312 1 45.97 4 HIS B CA 1
ATOM 1617 C C . HIS B 1 4 ? -34.906 12.812 6.906 1 45.97 4 HIS B C 1
ATOM 1619 O O . HIS B 1 4 ? -34.188 12.75 5.922 1 45.97 4 HIS B O 1
ATOM 1625 N N . GLY B 1 5 ? -34.906 13.852 7.59 1 44.44 5 GLY B N 1
ATOM 1626 C CA . GLY B 1 5 ? -34.188 15.102 7.383 1 44.44 5 GLY B CA 1
ATOM 1627 C C . GLY B 1 5 ? -32.688 14.969 7.637 1 44.44 5 GLY B C 1
ATOM 1628 O O . GLY B 1 5 ? -31.891 15.602 6.961 1 44.44 5 GLY B O 1
ATOM 1629 N N . LYS B 1 6 ? -32.406 14.203 8.703 1 51.34 6 LYS B N 1
ATOM 1630 C CA . LYS B 1 6 ? -31.031 14.008 9.188 1 51.34 6 LYS B CA 1
ATOM 1631 C C . LYS B 1 6 ? -30.219 13.211 8.18 1 51.34 6 LYS B C 1
ATOM 1633 O O . LYS B 1 6 ? -29.047 13.531 7.93 1 51.34 6 LYS B O 1
ATOM 1638 N N . ARG B 1 7 ? -30.719 12.062 7.695 1 56.97 7 ARG B N 1
ATOM 1639 C CA . ARG B 1 7 ? -30.062 11.258 6.672 1 56.97 7 ARG B CA 1
ATOM 1640 C C . ARG B 1 7 ? -29.766 12.094 5.434 1 56.97 7 ARG B C 1
ATOM 1642 O O . ARG B 1 7 ? -28.688 11.953 4.828 1 56.97 7 ARG B O 1
ATOM 1649 N N . HIS B 1 8 ? -30.453 13.117 5.309 1 81.94 8 HIS B N 1
ATOM 1650 C CA . HIS B 1 8 ? -30.328 13.977 4.137 1 81.94 8 HIS B CA 1
ATOM 1651 C C . HIS B 1 8 ? -29.234 15.016 4.312 1 81.94 8 HIS B C 1
ATOM 1653 O O . HIS B 1 8 ? -28.453 15.266 3.387 1 81.94 8 HIS B O 1
ATOM 1659 N N . ALA B 1 9 ? -29.016 15.336 5.68 1 89.75 9 ALA B N 1
ATOM 1660 C CA . ALA B 1 9 ? -28.031 16.375 5.906 1 89.75 9 ALA B CA 1
ATOM 1661 C C . ALA B 1 9 ? -26.609 15.828 5.754 1 89.75 9 ALA B C 1
ATOM 1663 O O . ALA B 1 9 ? -25.75 16.453 5.125 1 89.75 9 ALA B O 1
ATOM 1664 N N . LYS B 1 10 ? -26.469 14.633 6.375 1 91.38 10 LYS B N 1
ATOM 1665 C CA . LYS B 1 10 ? -25.156 13.977 6.27 1 91.38 10 LYS B CA 1
ATOM 1666 C C . LYS B 1 10 ? -24.781 13.75 4.809 1 91.38 10 LYS B C 1
ATOM 1668 O O . LYS B 1 10 ? -23.656 14.055 4.402 1 91.38 10 LYS B O 1
ATOM 1673 N N . GLN B 1 11 ? -25.688 13.289 4.129 1 89.94 11 GLN B N 1
ATOM 1674 C CA . GLN B 1 11 ? -25.453 13.008 2.717 1 89.94 11 GLN B CA 1
ATOM 1675 C C . GLN B 1 11 ? -25.203 14.289 1.934 1 89.94 11 GLN B C 1
ATOM 1677 O O . GLN B 1 11 ? -24.344 14.328 1.046 1 89.94 11 GLN B O 1
ATOM 1682 N N . ASP B 1 12 ? -25.891 15.273 2.232 1 92.94 12 ASP B N 1
ATOM 1683 C CA . ASP B 1 12 ? -25.719 16.562 1.566 1 92.94 12 ASP B CA 1
ATOM 1684 C C . ASP B 1 12 ? -24.297 17.094 1.782 1 92.94 12 ASP B C 1
ATOM 1686 O O . ASP B 1 12 ? -23.672 17.609 0.854 1 92.94 12 ASP B O 1
ATOM 1690 N N . ILE B 1 13 ? -23.859 16.953 2.994 1 94.38 13 ILE B N 1
ATOM 1691 C CA . ILE B 1 13 ? -22.531 17.422 3.342 1 94.38 13 ILE B CA 1
ATOM 1692 C C . ILE B 1 13 ? -21.484 16.594 2.605 1 94.38 13 ILE B C 1
ATOM 1694 O O . ILE B 1 13 ? -20.547 17.141 2.025 1 94.38 13 ILE B O 1
ATOM 1698 N N . MET B 1 14 ? -21.688 15.32 2.586 1 91.75 14 MET B N 1
ATOM 1699 C CA . MET B 1 14 ? -20.766 14.43 1.9 1 91.75 14 MET B CA 1
ATOM 1700 C C . MET B 1 14 ? -20.703 14.742 0.408 1 91.75 14 MET B C 1
ATOM 1702 O O . MET B 1 14 ? -19.625 14.828 -0.176 1 91.75 14 MET B O 1
ATOM 1706 N N . ASP B 1 15 ? -21.859 14.953 -0.181 1 90.5 15 ASP B N 1
ATOM 1707 C CA . ASP B 1 15 ? -21.938 15.258 -1.607 1 90.5 15 ASP B CA 1
ATOM 1708 C C . ASP B 1 15 ? -21.219 16.562 -1.936 1 90.5 15 ASP B C 1
ATOM 1710 O O . ASP B 1 15 ? -20.5 16.641 -2.941 1 90.5 15 ASP B O 1
ATOM 1714 N N . ALA B 1 16 ? -21.438 17.531 -1.139 1 94.75 16 ALA B N 1
ATOM 1715 C CA . ALA B 1 16 ? -20.766 18.812 -1.32 1 94.75 16 ALA B CA 1
ATOM 1716 C C . ALA B 1 16 ? -19.25 18.656 -1.219 1 94.75 16 ALA B C 1
ATOM 1718 O O . ALA B 1 16 ? -18.516 19.188 -2.051 1 94.75 16 ALA B O 1
ATOM 1719 N N . ALA B 1 17 ? -18.828 17.953 -0.217 1 94.5 17 ALA B N 1
ATOM 1720 C CA . ALA B 1 17 ? -17.406 17.734 -0.009 1 94.5 17 ALA B CA 1
ATOM 1721 C C . ALA B 1 17 ? -16.781 17.016 -1.206 1 94.5 17 ALA B C 1
ATOM 1723 O O . ALA B 1 17 ? -15.758 17.453 -1.735 1 94.5 17 ALA B O 1
ATOM 1724 N N . TRP B 1 18 ? -17.422 16.031 -1.68 1 90.44 18 TRP B N 1
ATOM 1725 C CA . TRP B 1 18 ? -16.891 15.234 -2.777 1 90.44 18 TRP B CA 1
ATOM 1726 C C . TRP B 1 18 ? -16.797 16.062 -4.059 1 90.44 18 TRP B C 1
ATOM 1728 O O . TRP B 1 18 ? -15.82 15.938 -4.801 1 90.44 18 TRP B O 1
ATOM 1738 N N . LYS B 1 19 ? -17.781 16.766 -4.277 1 92.38 19 LYS B N 1
ATOM 1739 C CA . LYS B 1 19 ? -17.766 17.656 -5.441 1 92.38 19 LYS B CA 1
ATOM 1740 C C . LYS B 1 19 ? -16.578 18.625 -5.371 1 92.38 19 LYS B C 1
ATOM 1742 O O . LYS B 1 19 ? -15.828 18.766 -6.34 1 92.38 19 LYS B O 1
ATOM 1747 N N . LEU B 1 20 ? -16.391 19.219 -4.27 1 96.06 20 LEU B N 1
ATOM 1748 C CA . LEU B 1 20 ? -15.32 20.188 -4.102 1 96.06 20 LEU B CA 1
ATOM 1749 C C . LEU B 1 20 ? -13.953 19.516 -4.176 1 96.06 20 LEU B C 1
ATOM 1751 O O . LEU B 1 20 ? -13.039 20.016 -4.832 1 96.06 20 LEU B O 1
ATOM 1755 N N . PHE B 1 21 ? -13.852 18.359 -3.508 1 95.81 21 PHE B N 1
ATOM 1756 C CA . PHE B 1 21 ? -12.609 17.594 -3.562 1 95.81 21 PHE B CA 1
ATOM 1757 C C . PHE B 1 21 ? -12.234 17.266 -5.004 1 95.81 21 PHE B C 1
ATOM 1759 O O . PHE B 1 21 ? -11.07 17.375 -5.387 1 95.81 21 PHE B O 1
ATOM 1766 N N . THR B 1 22 ? -13.188 16.906 -5.777 1 92 22 THR B N 1
ATOM 1767 C CA . THR B 1 22 ? -12.945 16.484 -7.148 1 92 22 THR B CA 1
ATOM 1768 C C . THR B 1 22 ? -12.625 17.672 -8.047 1 92 22 THR B C 1
ATOM 1770 O O . THR B 1 22 ? -11.789 17.578 -8.945 1 92 22 THR B O 1
ATOM 1773 N N . GLU B 1 23 ? -13.219 18.781 -7.777 1 94 23 GLU B N 1
ATOM 1774 C CA . GLU B 1 23 ? -13.102 19.953 -8.641 1 94 23 GLU B CA 1
ATOM 1775 C C . GLU B 1 23 ? -11.82 20.734 -8.344 1 94 23 GLU B C 1
ATOM 1777 O O . GLU B 1 23 ? -11.156 21.203 -9.266 1 94 23 GLU B O 1
ATOM 1782 N N . GLN B 1 24 ? -11.453 20.797 -7.055 1 95.19 24 GLN B N 1
ATOM 1783 C CA . GLN B 1 24 ? -10.359 21.719 -6.762 1 95.19 24 GLN B CA 1
ATOM 1784 C C . GLN B 1 24 ? -9.297 21.062 -5.891 1 95.19 24 GLN B C 1
ATOM 1786 O O . GLN B 1 24 ? -8.258 21.656 -5.609 1 95.19 24 GLN B O 1
ATOM 1791 N N . GLY B 1 25 ? -9.547 19.812 -5.586 1 93.75 25 GLY B N 1
ATOM 1792 C CA . GLY B 1 25 ? -8.562 19.094 -4.793 1 93.75 25 GLY B CA 1
ATOM 1793 C C . GLY B 1 25 ? -8.852 19.141 -3.305 1 93.75 25 GLY B C 1
ATOM 1794 O O . GLY B 1 25 ? -9.508 20.062 -2.818 1 93.75 25 GLY B O 1
ATOM 1795 N N . TYR B 1 26 ? -8.391 18.219 -2.586 1 94.69 26 TYR B N 1
ATOM 1796 C CA . TYR B 1 26 ? -8.617 18.078 -1.151 1 94.69 26 TYR B CA 1
ATOM 1797 C C . TYR B 1 26 ? -8 19.234 -0.386 1 94.69 26 TYR B C 1
ATOM 1799 O O . TYR B 1 26 ? -8.672 19.875 0.431 1 94.69 26 TYR B O 1
ATOM 1807 N N . ASP B 1 27 ? -6.762 19.547 -0.66 1 92.38 27 ASP B N 1
ATOM 1808 C CA . ASP B 1 27 ? -6.016 20.547 0.097 1 92.38 27 ASP B CA 1
ATOM 1809 C C . ASP B 1 27 ? -6.621 21.938 -0.079 1 92.38 27 ASP B C 1
ATOM 1811 O O . ASP B 1 27 ? -6.648 22.719 0.863 1 92.38 27 ASP B O 1
ATOM 1815 N N . GLU B 1 28 ? -7.16 22.156 -1.171 1 95.12 28 GLU B N 1
ATOM 1816 C CA . GLU B 1 28 ? -7.656 23.484 -1.499 1 95.12 28 GLU B CA 1
ATOM 1817 C C . GLU B 1 28 ? -9.094 23.672 -1.028 1 95.12 28 GLU B C 1
ATOM 1819 O O . GLU B 1 28 ? -9.633 24.781 -1.075 1 95.12 28 GLU B O 1
ATOM 1824 N N . THR B 1 29 ? -9.703 22.625 -0.609 1 97.31 29 THR B N 1
ATOM 1825 C CA . THR B 1 29 ? -11.094 22.688 -0.164 1 97.31 29 THR B CA 1
ATOM 1826 C C . THR B 1 29 ? -11.164 23.016 1.325 1 97.31 29 THR B C 1
ATOM 1828 O O . THR B 1 29 ? -10.453 22.422 2.133 1 97.31 29 THR B O 1
ATOM 1831 N N . THR B 1 30 ? -12.047 23.953 1.698 1 96.81 30 THR B N 1
ATOM 1832 C CA . THR B 1 30 ? -12.211 24.328 3.102 1 96.81 30 THR B CA 1
ATOM 1833 C C . THR B 1 30 ? -13.562 23.859 3.631 1 96.81 30 THR B C 1
ATOM 1835 O O . THR B 1 30 ? -14.484 23.609 2.852 1 96.81 30 THR B O 1
ATOM 1838 N N . ILE B 1 31 ? -13.633 23.781 4.941 1 96.75 31 ILE B N 1
ATOM 1839 C CA . ILE B 1 31 ? -14.891 23.406 5.594 1 96.7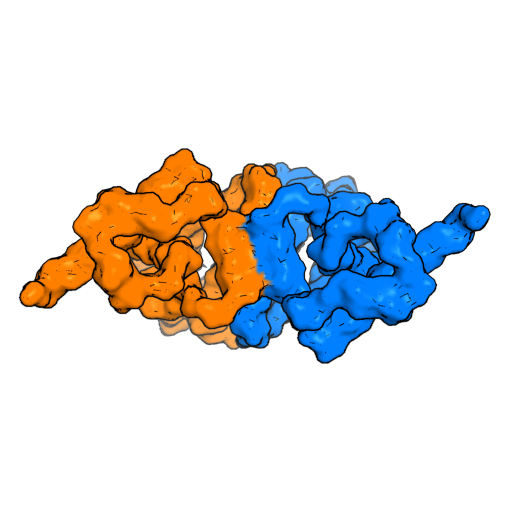5 31 ILE B CA 1
ATOM 1840 C C . ILE B 1 31 ? -15.953 24.453 5.289 1 96.75 31 ILE B C 1
ATOM 1842 O O . ILE B 1 31 ? -17.109 24.125 5.047 1 96.75 31 ILE B O 1
ATOM 1846 N N . SER B 1 32 ? -15.516 25.656 5.266 1 97.19 32 SER B N 1
ATOM 1847 C CA . SER B 1 32 ? -16.453 26.75 4.973 1 97.19 32 SER B CA 1
ATOM 1848 C C . SER B 1 32 ? -17.094 26.562 3.6 1 97.19 32 SER B C 1
ATOM 1850 O O . SER B 1 32 ? -18.297 26.75 3.445 1 97.19 32 SER B O 1
ATOM 1852 N N . GLN B 1 33 ? -16.312 26.266 2.637 1 97.88 33 GLN B N 1
ATOM 1853 C CA . GLN B 1 33 ? -16.828 26.031 1.291 1 97.88 33 GLN B CA 1
ATOM 1854 C C . GLN B 1 33 ? -17.812 24.859 1.275 1 97.88 33 GLN B C 1
ATOM 1856 O O . GLN B 1 33 ? -18.828 24.906 0.585 1 97.88 33 GLN B O 1
ATOM 1861 N N . ILE B 1 34 ? -17.469 23.797 2.014 1 97.5 34 ILE B N 1
ATOM 1862 C CA . ILE B 1 34 ? -18.312 22.625 2.078 1 97.5 34 ILE B CA 1
ATOM 1863 C C . ILE B 1 34 ? -19.656 22.984 2.703 1 97.5 34 ILE B C 1
ATOM 1865 O O . ILE B 1 34 ? -20.719 22.609 2.184 1 97.5 34 ILE B O 1
ATOM 1869 N N . ILE B 1 35 ? -19.594 23.688 3.799 1 97 35 ILE B N 1
ATOM 1870 C CA . ILE B 1 35 ? -20.797 24.125 4.496 1 97 35 ILE B CA 1
ATOM 1871 C C . ILE B 1 35 ? -21.656 24.969 3.562 1 97 35 ILE B C 1
ATOM 1873 O O . ILE B 1 35 ? -22.859 24.75 3.438 1 97 35 ILE B O 1
ATOM 1877 N N . GLU B 1 36 ? -21.062 25.875 2.902 1 97.56 36 GLU B N 1
ATOM 1878 C CA . GLU B 1 36 ? -21.766 26.766 1.983 1 97.56 36 GLU B CA 1
ATOM 1879 C C . GLU B 1 36 ? -22.438 25.984 0.869 1 97.56 36 GLU B C 1
ATOM 1881 O O . GLU B 1 36 ? -23.625 26.188 0.597 1 97.56 36 GLU B O 1
ATOM 1886 N N . LEU B 1 37 ? -21.781 25.156 0.273 1 97.06 37 LEU B N 1
ATOM 1887 C CA . LEU B 1 37 ? -22.312 24.422 -0.864 1 97.06 37 LEU B CA 1
ATOM 1888 C C . LEU B 1 37 ? -23.391 23.438 -0.415 1 97.06 37 LEU B C 1
ATOM 1890 O O . LEU B 1 37 ? -24.344 23.172 -1.152 1 97.06 37 LEU B O 1
ATOM 1894 N N . SER B 1 38 ? -23.188 22.828 0.736 1 96.12 38 SER B N 1
ATOM 1895 C CA . SER B 1 38 ? -24.125 21.828 1.229 1 96.12 38 SER B CA 1
ATOM 1896 C C . SER B 1 38 ? -25.469 22.469 1.605 1 96.12 38 SER B C 1
ATOM 1898 O O . SER B 1 38 ? -26.469 21.766 1.733 1 96.12 38 SER B O 1
ATOM 1900 N N . GLY B 1 39 ? -25.422 23.75 1.97 1 96.31 39 GLY B N 1
ATOM 1901 C CA . GLY B 1 39 ? -26.625 24.438 2.406 1 96.31 39 GLY B CA 1
ATOM 1902 C C . GLY B 1 39 ? -27 24.141 3.846 1 96.31 39 GLY B C 1
ATOM 1903 O O . GLY B 1 39 ? -28.141 24.375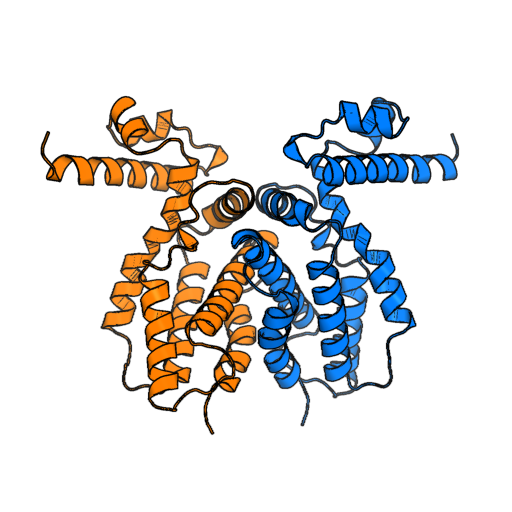 4.258 1 96.31 39 GLY B O 1
ATOM 1904 N N . LYS B 1 40 ? -26.094 23.578 4.516 1 96.19 40 LYS B N 1
ATOM 1905 C CA . LYS B 1 40 ? -26.328 23.281 5.922 1 96.19 40 LYS B CA 1
ATOM 1906 C C . LYS B 1 40 ? -25.609 24.281 6.824 1 96.19 40 LYS B C 1
ATOM 1908 O O . LYS B 1 40 ? -24.812 25.094 6.352 1 96.19 40 LYS B O 1
ATOM 1913 N N . SER B 1 41 ? -26 24.188 8.055 1 95.5 41 SER B N 1
ATOM 1914 C CA . SER B 1 41 ? -25.359 25.078 9.008 1 95.5 41 SER B CA 1
ATOM 1915 C C . SER B 1 41 ? -24.047 24.5 9.5 1 95.5 41 SER B C 1
ATOM 1917 O O . SER B 1 41 ? -23.812 23.297 9.391 1 95.5 41 SER B O 1
ATOM 1919 N N . ARG B 1 42 ? -23.234 25.422 10.039 1 95.5 42 ARG B N 1
ATOM 1920 C CA . ARG B 1 42 ? -21.984 25 10.68 1 95.5 42 ARG B CA 1
ATOM 1921 C C . ARG B 1 42 ? -22.266 24.016 11.805 1 95.5 42 ARG B C 1
ATOM 1923 O O . ARG B 1 42 ? -21.547 23.016 11.945 1 95.5 42 ARG B O 1
ATOM 1930 N N . SER B 1 43 ? -23.25 24.234 12.523 1 95.94 43 SER B N 1
ATOM 1931 C CA . SER B 1 43 ? -23.625 23.359 13.625 1 95.94 43 SER B CA 1
ATOM 1932 C C . SER B 1 43 ? -24 21.969 13.117 1 95.94 43 SER B C 1
ATOM 1934 O O . SER B 1 43 ? -23.547 20.953 13.664 1 95.94 43 SER B O 1
ATOM 1936 N N . THR B 1 44 ? -24.766 22 12.117 1 95.5 44 THR B N 1
ATOM 1937 C CA . THR B 1 44 ? -25.156 20.719 11.508 1 95.5 44 THR B CA 1
ATOM 1938 C C . THR B 1 44 ? -23.922 19.969 10.992 1 95.5 44 THR B C 1
ATOM 1940 O O . THR B 1 44 ? -23.844 18.75 11.148 1 95.5 44 THR B O 1
ATOM 1943 N N . PHE B 1 45 ? -22.984 20.672 10.32 1 96 45 PHE B N 1
ATOM 1944 C CA . PHE B 1 45 ? -21.766 20.062 9.844 1 96 45 PHE B CA 1
ATOM 1945 C C . PHE B 1 45 ? -21.031 19.359 10.977 1 96 45 PHE B C 1
ATOM 1947 O O . PHE B 1 45 ? -20.719 18.172 10.875 1 96 45 PHE B O 1
ATOM 1954 N N . TYR B 1 46 ? -20.891 20 12.102 1 95.06 46 TYR B N 1
ATOM 1955 C CA . TYR B 1 46 ? -20.062 19.5 13.188 1 95.06 46 TYR B CA 1
ATOM 1956 C C . TYR B 1 46 ? -20.828 18.469 14.016 1 95.06 46 TYR B C 1
ATOM 1958 O O . TYR B 1 46 ? -20.234 17.734 14.812 1 95.06 46 TYR B O 1
ATOM 1966 N N . HIS B 1 47 ? -22.094 18.469 13.836 1 95.06 47 HIS B N 1
ATOM 1967 C CA . HIS B 1 47 ? -22.859 17.375 14.398 1 95.06 47 HIS B CA 1
ATOM 1968 C C . HIS B 1 47 ? -22.484 16.047 13.75 1 95.06 47 HIS B C 1
ATOM 1970 O O . HIS B 1 47 ? -22.484 15.008 14.414 1 95.06 47 HIS B O 1
ATOM 1976 N N . HIS B 1 48 ? -22.109 16.156 12.5 1 92.44 48 HIS B N 1
ATOM 1977 C CA . HIS B 1 48 ? -21.906 14.93 11.734 1 92.44 48 HIS B CA 1
ATOM 1978 C C . HIS B 1 48 ? -20.422 14.656 11.516 1 92.44 48 HIS B C 1
ATOM 1980 O O . HIS B 1 48 ? -20.016 13.5 11.414 1 92.44 48 HIS B O 1
ATOM 1986 N N . PHE B 1 49 ? -19.641 15.711 11.367 1 92.81 49 PHE B N 1
ATOM 1987 C CA . PHE B 1 49 ? -18.234 15.539 11.031 1 92.81 49 PHE B CA 1
ATOM 1988 C C . PHE B 1 49 ? -17.344 16.438 11.891 1 92.81 49 PHE B C 1
ATOM 1990 O O . PHE B 1 49 ? -17.734 17.562 12.211 1 92.81 49 PHE B O 1
ATOM 1997 N N . ARG B 1 50 ? -16.141 15.938 12.18 1 89.88 50 ARG B N 1
ATOM 1998 C CA . ARG B 1 50 ? -15.211 16.703 13 1 89.88 50 ARG B CA 1
ATOM 1999 C C . ARG B 1 50 ? -14.25 17.5 12.133 1 89.88 50 ARG B C 1
ATOM 2001 O O . ARG B 1 50 ? -13.516 18.344 12.641 1 89.88 50 ARG B O 1
ATOM 2008 N N . GLY B 1 51 ? -14.297 17.219 10.812 1 91.06 51 GLY B N 1
ATOM 2009 C CA . GLY B 1 51 ? -13.406 17.844 9.852 1 91.06 51 GLY B CA 1
ATOM 2010 C C . GLY B 1 51 ? -13.5 17.25 8.461 1 91.06 51 GLY B C 1
ATOM 2011 O O . GLY B 1 51 ? -14.234 16.297 8.242 1 91.06 51 GLY B O 1
ATOM 2012 N N . LYS B 1 52 ? -12.695 17.812 7.59 1 92.44 52 LYS B N 1
ATOM 2013 C CA . LYS B 1 52 ? -12.844 17.375 6.207 1 92.44 52 LYS B CA 1
ATOM 2014 C C . LYS B 1 52 ? -12.172 16.016 5.988 1 92.44 52 LYS B C 1
ATOM 2016 O O . LYS B 1 52 ? -12.477 15.32 5.02 1 92.44 52 LYS B O 1
ATOM 2021 N N . ASP B 1 53 ? -11.219 15.617 6.941 1 91.62 53 ASP B N 1
ATOM 2022 C CA . ASP B 1 53 ? -10.609 14.297 6.824 1 91.62 53 ASP B CA 1
ATOM 2023 C C . ASP B 1 53 ? -11.648 13.195 6.953 1 91.62 53 ASP B C 1
ATOM 2025 O O . ASP B 1 53 ? -11.609 12.203 6.219 1 91.62 53 ASP B O 1
ATOM 2029 N N . GLU B 1 54 ? -12.508 13.367 7.82 1 90.56 54 GLU B N 1
ATOM 2030 C CA . GLU B 1 54 ? -13.555 12.375 8.023 1 90.56 54 GLU B CA 1
ATOM 2031 C C . GLU B 1 54 ? -14.414 12.211 6.773 1 90.56 54 GLU B C 1
ATOM 2033 O O . GLU B 1 54 ? -14.883 11.109 6.477 1 90.56 54 GLU B O 1
ATOM 2038 N N . LEU B 1 55 ? -14.617 13.328 6.109 1 92 55 LEU B N 1
ATOM 2039 C CA . LEU B 1 55 ? -15.359 13.281 4.852 1 92 55 LEU B CA 1
ATOM 2040 C C . LEU B 1 55 ? -14.586 12.5 3.793 1 92 55 LEU B C 1
ATOM 2042 O O . LEU B 1 55 ? -15.156 11.68 3.076 1 92 55 LEU B O 1
ATOM 2046 N N . LEU B 1 56 ? -13.297 12.734 3.756 1 92.94 56 LEU B N 1
ATOM 2047 C CA . LEU B 1 56 ? -12.445 12.023 2.812 1 92.94 56 LEU B CA 1
ATOM 2048 C C . LEU B 1 56 ? -12.461 10.523 3.09 1 92.94 56 LEU B C 1
ATOM 2050 O O . LEU B 1 56 ? -12.531 9.719 2.16 1 92.94 56 LEU B O 1
ATOM 2054 N N . PHE B 1 57 ? -12.445 10.141 4.359 1 91.25 57 PHE B N 1
ATOM 2055 C CA . PHE B 1 57 ? -12.414 8.742 4.762 1 91.25 57 PHE B CA 1
ATOM 2056 C C . PHE B 1 57 ? -13.695 8.031 4.344 1 91.25 57 PHE B C 1
ATOM 2058 O O . PHE B 1 57 ? -13.695 6.816 4.109 1 91.25 57 PHE B O 1
ATOM 2065 N N . SER B 1 58 ? -14.727 8.719 4.109 1 86.69 58 SER B N 1
ATOM 2066 C CA . SER B 1 58 ? -16.016 8.141 3.736 1 86.69 58 SER B CA 1
ATOM 2067 C C . SER B 1 58 ? -16.047 7.77 2.258 1 86.69 58 SER B C 1
ATOM 2069 O O . SER B 1 58 ? -16.984 7.133 1.792 1 86.69 58 SER B O 1
ATOM 2071 N N . LEU B 1 59 ? -15 8.109 1.544 1 88.88 59 LEU B N 1
ATOM 2072 C CA . LEU B 1 59 ? -14.891 7.773 0.129 1 88.88 59 LEU B CA 1
ATOM 2073 C C . LEU B 1 59 ? -15.055 6.273 -0.083 1 88.88 59 LEU B C 1
ATOM 2075 O O . LEU B 1 59 ? -15.57 5.84 -1.117 1 88.88 59 LEU B O 1
ATOM 2079 N N . ALA B 1 60 ? -14.688 5.531 0.896 1 87.38 60 ALA B N 1
ATOM 2080 C CA . ALA B 1 60 ? -14.773 4.074 0.807 1 87.38 60 ALA B CA 1
ATOM 2081 C C . ALA B 1 60 ? -16.203 3.623 0.511 1 87.38 60 ALA B C 1
ATOM 2083 O O . ALA B 1 60 ? -16.406 2.621 -0.176 1 87.38 60 ALA B O 1
ATOM 2084 N N . TYR B 1 61 ? -17.156 4.344 0.904 1 88.12 61 TYR B N 1
ATOM 2085 C CA . TYR B 1 61 ? -18.562 3.957 0.78 1 88.12 61 TYR B CA 1
ATOM 2086 C C . TYR B 1 61 ? -19.094 4.285 -0.608 1 88.12 61 TYR B C 1
ATOM 2088 O O . TYR B 1 61 ? -20.156 3.803 -0.998 1 88.12 61 TYR B O 1
ATOM 2096 N N . SER B 1 62 ? -18.375 5.102 -1.323 1 86.19 62 SER B N 1
ATOM 2097 C CA . SER B 1 62 ? -18.812 5.504 -2.652 1 86.19 62 SER B CA 1
ATOM 2098 C C . SER B 1 62 ? -18.859 4.316 -3.607 1 86.19 62 SER B C 1
ATOM 2100 O O . SER B 1 62 ? -19.5 4.379 -4.66 1 86.19 62 SER B O 1
ATOM 2102 N N . TYR B 1 63 ? -18.25 3.172 -3.189 1 89.88 63 TYR B N 1
ATOM 2103 C CA . TYR B 1 63 ? -18.172 2.002 -4.059 1 89.88 63 TYR B CA 1
ATOM 2104 C C . TYR B 1 63 ? -19.188 0.944 -3.629 1 89.88 63 TYR B C 1
ATOM 2106 O O . TYR B 1 63 ? -19.359 -0.073 -4.305 1 89.88 63 TYR B O 1
ATOM 2114 N N . ASP B 1 64 ? -19.844 1.171 -2.572 1 90.5 64 ASP B N 1
ATOM 2115 C CA . ASP B 1 64 ? -20.688 0.123 -1.987 1 90.5 64 ASP B CA 1
ATOM 2116 C C . ASP B 1 64 ? -21.812 -0.272 -2.934 1 90.5 64 ASP B C 1
ATOM 2118 O O . ASP B 1 64 ? -22.141 -1.454 -3.055 1 90.5 64 ASP B O 1
ATOM 2122 N N . SER B 1 65 ? -22.359 0.747 -3.59 1 90.38 65 SER B N 1
ATOM 2123 C CA . SER B 1 65 ? -23.438 0.455 -4.535 1 90.38 65 SER B CA 1
ATOM 2124 C C . SER B 1 65 ? -22.938 -0.415 -5.684 1 90.38 65 SER B C 1
ATOM 2126 O O . SER B 1 65 ? -23.672 -1.251 -6.203 1 90.38 65 SER B O 1
ATOM 2128 N N . ASP B 1 66 ? -21.703 -0.203 -6.121 1 93.69 66 ASP B N 1
ATOM 2129 C CA . ASP B 1 66 ? -21.109 -1.023 -7.168 1 93.69 66 ASP B CA 1
ATOM 2130 C C . ASP B 1 66 ? -20.984 -2.482 -6.73 1 93.69 66 ASP B C 1
ATOM 2132 O O . ASP B 1 66 ? -21.281 -3.393 -7.512 1 93.69 66 ASP B O 1
ATOM 2136 N N . TYR B 1 67 ? -20.625 -2.664 -5.512 1 95 67 TYR B N 1
ATOM 2137 C CA . TYR B 1 67 ? -20.469 -4.02 -4.996 1 95 67 TYR B CA 1
ATOM 2138 C C . TYR B 1 67 ? -21.812 -4.711 -4.859 1 95 67 TYR B C 1
ATOM 2140 O O . TYR B 1 67 ? -21.938 -5.906 -5.133 1 95 67 TYR B O 1
ATOM 2148 N N . ASP B 1 68 ?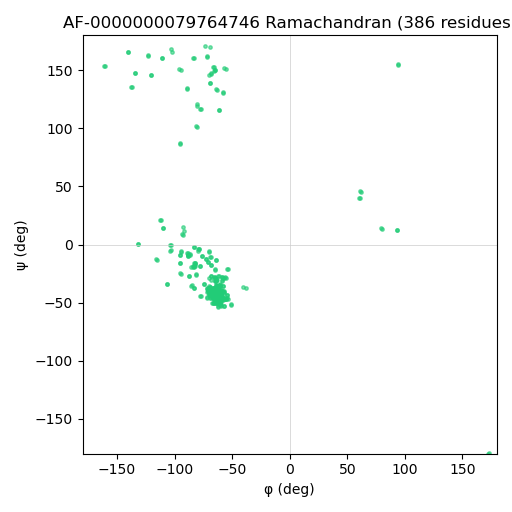 -22.828 -3.93 -4.484 1 92.31 68 ASP B N 1
ATOM 2149 C CA . ASP B 1 68 ? -24.188 -4.461 -4.43 1 92.31 68 ASP B CA 1
ATOM 2150 C C . ASP B 1 68 ? -24.641 -4.918 -5.812 1 92.31 68 ASP B C 1
ATOM 2152 O O . ASP B 1 68 ? -25.219 -6.004 -5.949 1 92.31 68 ASP B O 1
ATOM 2156 N N . SER B 1 69 ? -24.406 -4.094 -6.766 1 94.75 69 SER B N 1
ATOM 2157 C CA . SER B 1 69 ? -24.797 -4.414 -8.133 1 94.75 69 SER B CA 1
ATOM 2158 C C . SER B 1 69 ? -24.062 -5.648 -8.648 1 94.75 69 SER B C 1
ATOM 2160 O O . SER B 1 69 ? -24.656 -6.5 -9.312 1 94.75 69 SER B O 1
ATOM 2162 N N . TRP B 1 70 ? -22.797 -5.742 -8.344 1 95.81 70 TRP B N 1
ATOM 2163 C CA . TRP B 1 70 ? -22 -6.895 -8.766 1 95.81 70 TRP B CA 1
ATOM 2164 C C . TRP B 1 70 ? -22.562 -8.18 -8.164 1 95.81 70 TRP B C 1
ATOM 2166 O O . TRP B 1 70 ? -22.672 -9.195 -8.859 1 95.81 70 TRP B O 1
ATOM 2176 N N . LEU B 1 71 ? -22.891 -8.148 -6.906 1 91.38 71 LEU B N 1
ATOM 2177 C CA . LEU B 1 71 ? -23.422 -9.312 -6.199 1 91.38 71 LEU B CA 1
ATOM 2178 C C . LEU B 1 71 ? -24.703 -9.805 -6.859 1 91.38 71 LEU B C 1
ATOM 2180 O O . LEU B 1 71 ? -24.953 -11.016 -6.91 1 91.38 71 LEU B O 1
ATOM 2184 N N . GLN B 1 72 ? -25.453 -8.852 -7.457 1 91.56 72 GLN B N 1
ATOM 2185 C CA . GLN B 1 72 ? -26.734 -9.195 -8.078 1 91.56 72 GLN B CA 1
ATOM 2186 C C . GLN B 1 72 ? -26.531 -9.742 -9.484 1 91.56 72 GLN B C 1
ATOM 2188 O O . GLN B 1 72 ? -27.391 -10.453 -10.008 1 91.56 72 GLN B O 1
ATOM 2193 N N . THR B 1 73 ? -25.406 -9.484 -10.055 1 93.44 73 THR B N 1
ATOM 2194 C CA . THR B 1 73 ? -25.25 -9.797 -11.469 1 93.44 73 THR B CA 1
ATOM 2195 C C . THR B 1 73 ? -24.203 -10.883 -11.68 1 93.44 73 THR B C 1
ATOM 2197 O O . THR B 1 73 ? -24.109 -11.453 -12.766 1 93.44 73 THR B O 1
ATOM 2200 N N . CYS B 1 74 ? -23.453 -11.141 -10.664 1 92.75 74 CYS B N 1
ATOM 2201 C CA . CYS B 1 74 ? -22.359 -12.094 -10.828 1 92.75 74 CYS B CA 1
ATOM 2202 C C . CYS B 1 74 ? -22.891 -13.492 -11.133 1 92.75 74 CYS B C 1
ATOM 2204 O O . CYS B 1 74 ? -24.031 -13.82 -10.781 1 92.75 74 CYS B O 1
ATOM 2206 N N . ASP B 1 75 ? -22.125 -14.258 -11.859 1 93.5 75 ASP B N 1
ATOM 2207 C CA . ASP B 1 75 ? -22.469 -15.648 -12.156 1 93.5 75 ASP B CA 1
ATOM 2208 C C . ASP B 1 75 ? -22.094 -16.562 -10.984 1 93.5 75 ASP B C 1
ATOM 2210 O O . ASP B 1 75 ? -20.969 -17.047 -10.898 1 93.5 75 ASP B O 1
ATOM 2214 N N . ARG B 1 76 ? -23.047 -16.953 -10.203 1 90.31 76 ARG B N 1
ATOM 2215 C CA . ARG B 1 76 ? -22.828 -17.703 -8.977 1 90.31 76 ARG B CA 1
ATOM 2216 C C . ARG B 1 76 ? -22.578 -19.172 -9.273 1 90.31 76 ARG B C 1
ATOM 2218 O O . ARG B 1 76 ? -22.234 -19.953 -8.383 1 90.31 76 ARG B O 1
ATOM 2225 N N . THR B 1 77 ? -22.672 -19.516 -10.5 1 93.94 77 THR B N 1
ATOM 2226 C CA . THR B 1 77 ? -22.453 -20.922 -10.867 1 93.94 77 THR B CA 1
ATOM 2227 C C . THR B 1 77 ? -20.984 -21.188 -11.133 1 93.94 77 THR B C 1
ATOM 2229 O O . THR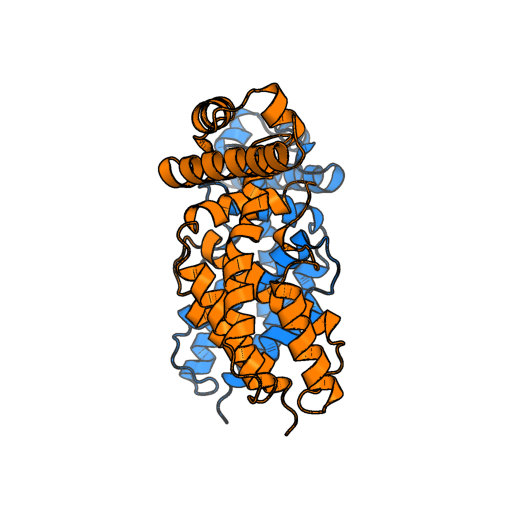 B 1 77 ? -20.562 -22.344 -11.234 1 93.94 77 THR B O 1
ATOM 2232 N N . LEU B 1 78 ? -20.203 -20.156 -11.188 1 96.19 78 LEU B N 1
ATOM 2233 C CA . LEU B 1 78 ? -18.781 -20.312 -11.414 1 96.19 78 LEU B CA 1
ATOM 2234 C C . LEU B 1 78 ? -18.109 -20.969 -10.219 1 96.19 78 LEU B C 1
ATOM 2236 O O . LEU B 1 78 ? -18.5 -20.734 -9.07 1 96.19 78 LEU B O 1
ATOM 2240 N N . PRO B 1 79 ? -17.062 -21.75 -10.555 1 97.25 79 PRO B N 1
ATOM 2241 C CA . PRO B 1 79 ? -16.25 -22.234 -9.438 1 97.25 79 PRO B CA 1
ATOM 2242 C C . PRO B 1 79 ? -15.695 -21.094 -8.586 1 97.25 79 PRO B C 1
ATOM 2244 O O . PRO B 1 79 ? -15.461 -20 -9.094 1 97.25 79 PRO B O 1
ATOM 2247 N N . ALA B 1 80 ? -15.461 -21.328 -7.348 1 97.81 80 ALA B N 1
ATOM 2248 C CA . ALA B 1 80 ? -15.094 -20.312 -6.359 1 97.81 80 ALA B CA 1
ATOM 2249 C C . ALA B 1 80 ? -13.883 -19.516 -6.816 1 97.81 80 ALA B C 1
ATOM 2251 O O . ALA B 1 80 ? -13.852 -18.281 -6.699 1 97.81 80 ALA B O 1
ATOM 2252 N N . ALA B 1 81 ? -12.883 -20.188 -7.355 1 98.31 81 ALA B N 1
ATOM 2253 C CA . ALA B 1 81 ? -11.68 -19.484 -7.809 1 98.31 81 ALA B CA 1
ATOM 2254 C C . ALA B 1 81 ? -12 -18.516 -8.945 1 98.31 81 ALA B C 1
ATOM 2256 O O . ALA B 1 81 ? -11.484 -17.406 -8.984 1 98.31 81 ALA B O 1
ATOM 2257 N N . ASP B 1 82 ? -12.867 -18.953 -9.883 1 98.25 82 ASP B N 1
ATOM 2258 C CA . ASP B 1 82 ? -13.258 -18.109 -11 1 98.25 82 ASP B CA 1
ATOM 2259 C C . ASP B 1 82 ? -14.07 -16.906 -10.523 1 98.25 82 ASP B C 1
ATOM 2261 O O . ASP B 1 82 ? -13.938 -15.805 -11.055 1 98.25 82 ASP B O 1
ATOM 2265 N N . LEU B 1 83 ? -14.883 -17.172 -9.555 1 98 83 LEU B N 1
ATOM 2266 C CA . LEU B 1 83 ? -15.672 -16.094 -8.977 1 98 83 LEU B CA 1
ATOM 2267 C C . LEU B 1 83 ? -14.766 -15.078 -8.281 1 98 83 LEU B C 1
ATOM 2269 O O . LEU B 1 83 ? -14.992 -13.867 -8.375 1 98 83 LEU B O 1
ATOM 2273 N N . LEU B 1 84 ? -13.75 -15.516 -7.547 1 98.25 84 LEU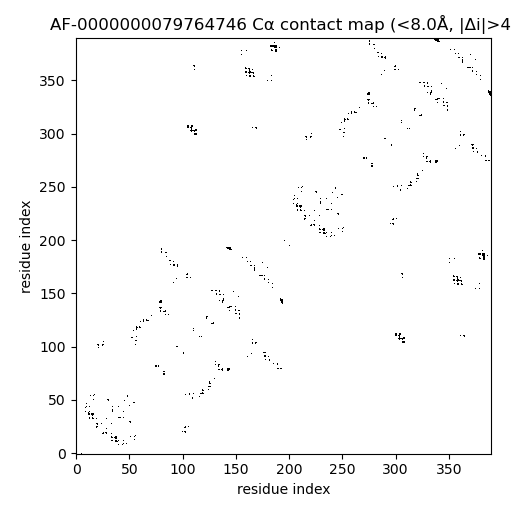 B N 1
ATOM 2274 C CA . LEU B 1 84 ? -12.773 -14.641 -6.902 1 98.25 84 LEU B CA 1
ATOM 2275 C C . LEU B 1 84 ? -12.039 -13.797 -7.938 1 98.25 84 LEU B C 1
ATOM 2277 O O . LEU B 1 84 ? -11.836 -12.602 -7.734 1 98.25 84 LEU B O 1
ATOM 2281 N N . LEU B 1 85 ? -11.68 -14.453 -8.992 1 98.56 85 LEU B N 1
ATOM 2282 C CA . LEU B 1 85 ? -10.969 -13.742 -10.055 1 98.56 85 LEU B CA 1
ATOM 2283 C C . LEU B 1 85 ? -11.859 -12.688 -10.695 1 98.56 85 LEU B C 1
ATOM 2285 O O . LEU B 1 85 ? -11.398 -11.578 -10.992 1 98.56 85 LEU B O 1
ATOM 2289 N N . ALA B 1 86 ? -13.094 -13.031 -10.906 1 98.25 86 ALA B N 1
ATOM 2290 C CA . ALA B 1 86 ? -14.039 -12.07 -11.461 1 98.25 86 ALA B CA 1
ATOM 2291 C C . ALA B 1 86 ? -14.234 -10.883 -10.508 1 98.25 86 ALA B C 1
ATOM 2293 O O . ALA B 1 86 ? -14.305 -9.734 -10.945 1 98.25 86 ALA B O 1
ATOM 2294 N N . PHE B 1 87 ? -14.336 -11.188 -9.242 1 98.38 87 PHE B N 1
ATOM 2295 C CA . PHE B 1 87 ? -14.5 -10.125 -8.25 1 98.38 87 PHE B CA 1
ATOM 2296 C C . PHE B 1 87 ? -13.258 -9.25 -8.195 1 98.38 87 PHE B C 1
ATOM 2298 O O . PHE B 1 87 ? -13.359 -8.016 -8.141 1 98.38 87 PHE B O 1
ATOM 2305 N N . ASN B 1 88 ? -12.125 -9.852 -8.18 1 98.5 88 ASN B N 1
ATOM 2306 C CA . ASN B 1 88 ? -10.867 -9.117 -8.211 1 98.5 88 ASN B CA 1
ATOM 2307 C C . ASN B 1 88 ? -10.797 -8.18 -9.422 1 98.5 88 ASN B C 1
ATOM 2309 O O . ASN B 1 88 ? -10.383 -7.023 -9.289 1 98.5 88 ASN B O 1
ATOM 2313 N N . HIS B 1 89 ? -11.141 -8.672 -10.609 1 98.38 89 HIS B N 1
ATOM 2314 C CA . HIS B 1 89 ? -11.18 -7.867 -11.82 1 98.38 89 HIS B CA 1
ATOM 2315 C C . HIS B 1 89 ? -12.102 -6.664 -11.656 1 98.38 89 HIS B C 1
ATOM 2317 O O . HIS B 1 89 ? -11.727 -5.539 -12 1 98.38 89 HIS B O 1
ATOM 2323 N N . PHE B 1 90 ? -13.227 -6.934 -11.148 1 98.06 90 PHE B N 1
ATOM 2324 C CA . PHE B 1 90 ? -14.234 -5.891 -10.961 1 98.06 90 PHE B CA 1
ATOM 2325 C C . PHE B 1 90 ? -13.711 -4.797 -10.039 1 98.06 90 PHE B C 1
ATOM 2327 O O . PHE B 1 90 ? -13.82 -3.609 -10.352 1 98.06 90 PHE B O 1
ATOM 2334 N N . VAL B 1 91 ? -13.125 -5.172 -8.906 1 97.94 91 VAL B N 1
ATOM 2335 C CA . VAL B 1 91 ? -12.656 -4.238 -7.887 1 97.94 91 VAL B CA 1
ATOM 2336 C C . VAL B 1 91 ? -11.531 -3.375 -8.461 1 97.94 91 VAL B C 1
ATOM 2338 O O . VAL B 1 91 ? -11.594 -2.145 -8.383 1 97.94 91 VAL B O 1
ATOM 2341 N N . LEU B 1 92 ? -10.547 -3.969 -9.062 1 98.38 92 LEU B N 1
ATOM 2342 C CA . LEU B 1 92 ? -9.391 -3.246 -9.57 1 98.38 92 LEU B CA 1
ATOM 2343 C C . LEU B 1 92 ? -9.781 -2.348 -10.734 1 98.38 92 LEU B C 1
ATOM 2345 O O . LEU B 1 92 ? -9.25 -1.243 -10.883 1 98.38 92 LEU B O 1
ATOM 2349 N N . ASN B 1 93 ? -10.672 -2.869 -11.547 1 98.06 93 ASN B N 1
ATOM 2350 C CA . ASN B 1 93 ? -11.172 -2.049 -12.648 1 98.06 93 ASN B CA 1
ATOM 2351 C C . ASN B 1 93 ? -11.883 -0.802 -12.133 1 98.06 93 ASN B C 1
ATOM 2353 O O . ASN B 1 93 ? -11.711 0.288 -12.68 1 98.06 93 ASN B O 1
ATOM 2357 N N . ASN B 1 94 ? -12.703 -0.938 -11.117 1 96.5 94 ASN B N 1
ATOM 2358 C CA . ASN B 1 94 ? -13.406 0.186 -10.508 1 96.5 94 ASN B CA 1
ATOM 2359 C C . ASN B 1 94 ? -12.438 1.215 -9.938 1 96.5 94 ASN B C 1
ATOM 2361 O O . ASN B 1 94 ? -12.656 2.42 -10.07 1 96.5 94 ASN B O 1
ATOM 2365 N N . LEU B 1 95 ? -11.406 0.756 -9.328 1 97.06 95 LEU B N 1
ATOM 2366 C CA . LEU B 1 95 ? -10.414 1.655 -8.742 1 97.06 95 LEU B CA 1
ATOM 2367 C C . LEU B 1 95 ? -9.641 2.393 -9.828 1 97.06 95 LEU B C 1
ATOM 2369 O O . LEU B 1 95 ? -9.492 3.615 -9.766 1 97.06 95 LEU B O 1
ATOM 2373 N N . GLU B 1 96 ? -9.203 1.678 -10.836 1 98 96 GLU B N 1
ATOM 2374 C CA . GLU B 1 96 ? -8.383 2.258 -11.891 1 98 96 GLU B CA 1
ATOM 2375 C C . GLU B 1 96 ? -9.164 3.301 -12.688 1 98 96 GLU B C 1
ATOM 2377 O O . GLU B 1 96 ? -8.586 4.266 -13.188 1 98 96 GLU B O 1
ATOM 2382 N N . HIS B 1 97 ? -10.477 3.146 -12.773 1 96.56 97 HIS B N 1
ATOM 2383 C CA . HIS B 1 97 ? -11.289 4.043 -13.586 1 96.56 97 HIS B CA 1
ATOM 2384 C C . HIS B 1 97 ? -12.195 4.906 -12.719 1 96.56 97 HIS B C 1
ATOM 2386 O O . HIS B 1 97 ? -13.195 5.449 -13.203 1 96.56 97 HIS B O 1
ATOM 2392 N N . SER B 1 98 ? -11.859 5.039 -11.531 1 94.12 98 SER B N 1
ATOM 2393 C CA . SER B 1 98 ? -12.672 5.805 -10.586 1 94.12 98 SER B CA 1
ATOM 2394 C C . SER B 1 98 ? -12.633 7.297 -10.914 1 94.12 98 SER B C 1
ATOM 2396 O O . SER B 1 98 ? -11.562 7.844 -11.188 1 94.12 98 SER B O 1
ATOM 2398 N N . PRO B 1 99 ? -13.766 7.961 -10.812 1 91.19 99 PRO B N 1
ATOM 2399 C CA . PRO B 1 99 ? -13.75 9.422 -10.93 1 91.19 99 PRO B CA 1
ATOM 2400 C C . PRO B 1 99 ? -13.094 10.102 -9.734 1 91.19 99 PRO B C 1
ATOM 2402 O O . PRO B 1 99 ? -12.82 11.305 -9.781 1 91.19 99 PRO B O 1
ATOM 2405 N N . TYR B 1 100 ? -12.742 9.312 -8.711 1 92.19 100 TYR B N 1
ATOM 2406 C CA . TYR B 1 100 ? -12.203 9.875 -7.48 1 92.19 100 TYR B CA 1
ATOM 2407 C C . TYR B 1 100 ? -10.727 9.539 -7.332 1 92.19 100 TYR B C 1
ATOM 2409 O O . TYR B 1 100 ? -10.156 9.68 -6.246 1 92.19 100 TYR B O 1
ATOM 2417 N N . MET B 1 101 ? -10.086 9.086 -8.352 1 93.12 101 MET B N 1
ATOM 2418 C CA . MET B 1 101 ? -8.727 8.562 -8.258 1 93.12 101 MET B CA 1
ATOM 2419 C C . MET B 1 101 ? -7.777 9.617 -7.711 1 93.12 101 MET B C 1
ATOM 2421 O O . MET B 1 101 ? -6.809 9.289 -7.02 1 93.12 101 MET B O 1
ATOM 2425 N N . ASP B 1 102 ? -8.062 10.875 -7.918 1 92.81 102 ASP B N 1
ATOM 2426 C CA . ASP B 1 102 ? -7.191 11.953 -7.453 1 92.81 102 ASP B CA 1
ATOM 2427 C C . ASP B 1 102 ? -7.273 12.109 -5.938 1 92.81 102 ASP B C 1
ATOM 2429 O O . ASP B 1 102 ? -6.434 12.773 -5.328 1 92.81 102 ASP B O 1
ATOM 2433 N N . LEU B 1 103 ? -8.234 11.492 -5.332 1 94.19 103 LEU B N 1
ATOM 2434 C CA . LEU B 1 103 ? -8.414 11.594 -3.887 1 94.19 103 LEU B CA 1
ATOM 2435 C C . LEU B 1 103 ? -7.73 10.43 -3.172 1 94.19 103 LEU B C 1
ATOM 2437 O O . LEU B 1 103 ? -7.613 10.438 -1.945 1 94.19 103 LEU B O 1
ATOM 2441 N N . PHE B 1 104 ? -7.199 9.453 -3.979 1 95.75 104 PHE B N 1
ATOM 2442 C CA . PHE B 1 104 ? -6.621 8.273 -3.35 1 95.75 104 PHE B CA 1
ATOM 2443 C C . PHE B 1 104 ? -5.371 8.641 -2.561 1 95.75 104 PHE B C 1
ATOM 2445 O O . PHE B 1 104 ? -5.223 8.25 -1.401 1 95.75 104 PHE B O 1
ATOM 2452 N N . ALA B 1 105 ? -4.551 9.438 -3.133 1 95.44 105 ALA B N 1
ATOM 2453 C CA . ALA B 1 105 ? -3.281 9.766 -2.486 1 95.44 105 ALA B CA 1
ATOM 2454 C C . ALA B 1 105 ? -3.51 10.422 -1.129 1 95.44 105 ALA B C 1
ATOM 2456 O O . ALA B 1 105 ? -3.01 9.945 -0.108 1 95.44 105 ALA B O 1
ATOM 2457 N N . PRO B 1 106 ? -4.332 11.5 -1.045 1 94.56 106 PRO B N 1
ATOM 2458 C CA . PRO B 1 106 ? -4.574 12.07 0.283 1 94.56 106 PRO B CA 1
ATOM 2459 C C . PRO B 1 106 ? -5.301 11.102 1.215 1 94.56 106 PRO B C 1
ATOM 2461 O O . PRO B 1 106 ? -5.043 11.086 2.42 1 94.56 106 PRO B O 1
ATOM 2464 N N . LEU B 1 107 ? -6.176 10.305 0.729 1 94.69 107 LEU B N 1
ATOM 2465 C CA . LEU B 1 107 ? -6.895 9.344 1.554 1 94.69 107 LEU B CA 1
ATOM 2466 C C . LEU B 1 107 ? -5.93 8.344 2.184 1 94.69 107 LEU B C 1
ATOM 2468 O O . LEU B 1 107 ? -5.914 8.172 3.404 1 94.69 107 LEU B O 1
ATOM 2472 N N . TYR B 1 108 ? -5.113 7.707 1.338 1 96.25 108 TYR B N 1
ATOM 2473 C CA . TYR B 1 108 ? -4.188 6.691 1.82 1 96.25 108 TYR B CA 1
ATOM 2474 C C . TYR B 1 108 ? -3.119 7.305 2.717 1 96.25 108 TYR B C 1
ATOM 2476 O O . TYR B 1 108 ? -2.713 6.703 3.713 1 96.25 108 TYR B O 1
ATOM 2484 N N . GLY B 1 109 ? -2.713 8.461 2.344 1 95.56 109 GLY B N 1
ATOM 2485 C CA . GLY B 1 109 ? -1.737 9.148 3.174 1 95.56 109 GLY B CA 1
ATOM 2486 C C . GLY B 1 109 ? -2.252 9.461 4.566 1 95.56 109 GLY B C 1
ATOM 2487 O O . GLY B 1 109 ? -1.607 9.117 5.562 1 95.56 109 GLY B O 1
ATOM 2488 N N . LEU B 1 110 ? -3.436 10.016 4.641 1 93.25 110 LEU B N 1
ATOM 2489 C CA . LEU B 1 110 ? -4.016 10.43 5.914 1 93.25 110 LEU B CA 1
ATOM 2490 C C . LEU B 1 110 ? -4.414 9.227 6.75 1 93.25 110 LEU B C 1
ATOM 2492 O O . LEU B 1 110 ? -4.215 9.219 7.969 1 93.25 110 LEU B O 1
ATOM 2496 N N . GLN B 1 111 ? -4.883 8.273 6.09 1 92.56 111 GLN B N 1
ATOM 2497 C CA . GLN B 1 111 ? -5.461 7.156 6.824 1 92.56 111 GLN B CA 1
ATOM 2498 C C . GLN B 1 111 ? -4.391 6.414 7.625 1 92.56 111 GLN B C 1
ATOM 2500 O O . GLN B 1 111 ? -4.637 5.992 8.758 1 92.56 111 GLN B O 1
ATOM 2505 N N . VAL B 1 112 ? -3.23 6.285 7.094 1 94 112 VAL B N 1
ATOM 2506 C CA . VAL B 1 112 ? -2.186 5.527 7.773 1 94 112 VAL B CA 1
ATOM 2507 C C . VAL B 1 112 ? -1.471 6.422 8.781 1 94 112 VAL B C 1
ATOM 2509 O O . VAL B 1 112 ? -0.912 5.934 9.766 1 94 112 VAL B O 1
ATOM 2512 N N . ALA B 1 113 ? -1.619 7.727 8.625 1 88.56 113 ALA B N 1
ATOM 2513 C CA . ALA B 1 113 ? -0.87 8.68 9.445 1 88.56 113 ALA B CA 1
ATOM 2514 C C . ALA B 1 113 ? -1.694 9.133 10.641 1 88.56 113 ALA B C 1
ATOM 2516 O O . ALA B 1 113 ? -1.153 9.711 11.594 1 88.56 113 ALA B O 1
ATOM 2517 N N . THR B 1 114 ? -2.936 8.898 10.586 1 84.38 114 THR B N 1
ATOM 2518 C CA . THR B 1 114 ? -3.785 9.43 11.641 1 84.38 114 THR B CA 1
ATOM 2519 C C . THR B 1 114 ? -4.566 8.312 12.328 1 84.38 114 THR B C 1
ATOM 2521 O O . THR B 1 114 ? -4.617 7.188 11.828 1 84.38 114 THR B O 1
ATOM 2524 N N . THR B 1 115 ? -5.09 8.578 13.5 1 76.38 115 THR B N 1
ATOM 2525 C CA . THR B 1 115 ? -5.762 7.586 14.336 1 76.38 115 THR B CA 1
ATOM 2526 C C . THR B 1 115 ? -7.262 7.578 14.055 1 76.38 115 THR B C 1
ATOM 2528 O O . THR B 1 115 ? -8.008 6.824 14.688 1 76.38 115 THR B O 1
ATOM 2531 N N . GLY B 1 116 ? -7.75 8.117 13.062 1 75.12 116 GLY B N 1
ATOM 2532 C CA . GLY B 1 116 ? -9.18 8.133 12.789 1 75.12 116 GLY B CA 1
ATOM 2533 C C . GLY B 1 116 ? -9.711 6.789 12.328 1 75.12 116 GLY B C 1
ATOM 2534 O O . GLY B 1 116 ? -8.961 5.824 12.211 1 75.12 116 GLY B O 1
ATOM 2535 N N . THR B 1 117 ? -11.031 6.684 12.242 1 81.81 117 THR B N 1
ATOM 2536 C CA . THR B 1 117 ? -11.688 5.473 11.758 1 81.81 117 THR B CA 1
ATOM 2537 C C . THR B 1 117 ? -11.211 5.133 10.344 1 81.81 117 THR B C 1
ATOM 2539 O O . THR B 1 117 ? -11.188 6 9.469 1 81.81 117 THR B O 1
ATOM 2542 N N . ARG B 1 118 ? -10.836 3.895 10.211 1 89.25 118 ARG B N 1
ATOM 2543 C CA . ARG B 1 118 ? -10.422 3.398 8.906 1 89.25 118 ARG B CA 1
ATOM 2544 C C . ARG B 1 118 ? -11.578 2.721 8.18 1 89.25 118 ARG B C 1
ATOM 2546 O O . ARG B 1 118 ? -11.695 1.494 8.195 1 89.25 118 ARG B O 1
ATOM 2553 N N . HIS B 1 119 ? -12.336 3.5 7.48 1 87.94 119 HIS B N 1
ATOM 2554 C CA . HIS B 1 119 ? -13.555 3.014 6.832 1 87.94 119 HIS B CA 1
ATOM 2555 C C . HIS B 1 119 ? -13.227 1.998 5.742 1 87.94 119 HIS B C 1
ATOM 2557 O O . HIS B 1 119 ? -14.016 1.085 5.484 1 87.94 119 HIS B O 1
ATOM 2563 N N . ILE B 1 120 ? -12.062 2.105 5.156 1 91.81 120 ILE B N 1
ATOM 2564 C CA . ILE B 1 120 ? -11.688 1.21 4.07 1 91.81 120 ILE B CA 1
ATOM 2565 C C . ILE B 1 120 ? -11.492 -0.206 4.609 1 91.81 120 ILE B C 1
ATOM 2567 O O . ILE B 1 120 ? -11.555 -1.178 3.85 1 91.81 120 ILE B O 1
ATOM 2571 N N . LEU B 1 121 ? -11.32 -0.317 5.945 1 94.56 121 LEU B N 1
ATOM 2572 C CA . LEU B 1 121 ? -11.078 -1.615 6.566 1 94.56 121 LEU B CA 1
ATOM 2573 C C . LEU B 1 121 ? -12.336 -2.133 7.254 1 94.56 121 LEU B C 1
ATOM 2575 O O . LEU B 1 121 ? -12.312 -3.189 7.891 1 94.56 121 LEU B O 1
ATOM 2579 N N . ASN B 1 122 ? -13.406 -1.406 7.215 1 93.75 122 ASN B N 1
ATOM 2580 C CA . ASN B 1 122 ? -14.625 -1.816 7.898 1 93.75 122 ASN B CA 1
ATOM 2581 C C . ASN B 1 122 ? -15.156 -3.143 7.355 1 93.75 122 ASN B C 1
ATOM 2583 O O . ASN B 1 122 ? -15.594 -3.219 6.207 1 93.75 122 ASN B O 1
ATOM 2587 N N . PRO B 1 123 ? -15.18 -4.168 8.164 1 93.06 123 PRO B N 1
ATOM 2588 C CA . PRO B 1 123 ? -15.57 -5.492 7.684 1 93.06 123 PRO B CA 1
ATOM 2589 C C . PRO B 1 123 ? -17.047 -5.582 7.32 1 93.06 123 PRO B C 1
ATOM 2591 O O . PRO B 1 123 ? -17.484 -6.551 6.688 1 93.06 123 PRO B O 1
ATOM 2594 N N . ASP B 1 124 ? -17.781 -4.578 7.676 1 92.81 124 ASP B N 1
ATOM 2595 C CA . ASP B 1 124 ? -19.219 -4.613 7.43 1 92.81 124 ASP B CA 1
ATOM 2596 C C . ASP B 1 124 ? -19.562 -4.102 6.027 1 92.81 124 ASP B C 1
ATOM 2598 O O . ASP B 1 124 ? -20.703 -4.195 5.578 1 92.81 124 ASP B O 1
ATOM 2602 N N . ARG B 1 125 ? -18.594 -3.588 5.391 1 93.19 125 ARG B N 1
ATOM 2603 C CA . ARG B 1 125 ? -18.828 -3.178 4.012 1 93.19 125 ARG B CA 1
ATOM 2604 C C . ARG B 1 125 ? -19.094 -4.383 3.119 1 93.19 125 ARG B C 1
ATOM 2606 O O . ARG B 1 125 ? -18.578 -5.473 3.359 1 93.19 125 ARG B O 1
ATOM 2613 N N . ASN B 1 126 ? -19.828 -4.109 2.074 1 93.44 126 ASN B N 1
ATOM 2614 C CA . ASN B 1 126 ? -20.234 -5.184 1.175 1 93.44 126 ASN B CA 1
ATOM 2615 C C . ASN B 1 126 ? -19.031 -5.824 0.483 1 93.44 126 ASN B C 1
ATOM 2617 O O . ASN B 1 126 ? -19.047 -7.02 0.198 1 93.44 126 ASN B O 1
ATOM 2621 N N . TYR B 1 127 ? -18.062 -5.102 0.266 1 96.38 127 TYR B N 1
ATOM 2622 C CA . TYR B 1 127 ? -16.828 -5.645 -0.295 1 96.38 127 TYR B CA 1
ATOM 2623 C C . TYR B 1 127 ? -16.359 -6.863 0.491 1 96.38 127 TYR B C 1
ATOM 2625 O O . TYR B 1 127 ? -16.172 -7.938 -0.078 1 96.38 127 TYR B O 1
ATOM 2633 N N . TYR B 1 128 ? -16.266 -6.719 1.758 1 96.56 128 TYR B N 1
ATOM 2634 C CA . TYR B 1 128 ? -15.75 -7.777 2.617 1 96.56 128 TYR B CA 1
ATOM 2635 C C . TYR B 1 128 ? -16.75 -8.93 2.73 1 96.56 128 TYR B C 1
ATOM 2637 O O . TYR B 1 128 ? -16.344 -10.094 2.756 1 96.56 128 TYR B O 1
ATOM 2645 N N . LYS B 1 129 ? -17.969 -8.609 2.795 1 95.69 129 LYS B N 1
ATOM 2646 C CA . LYS B 1 129 ? -18.984 -9.648 2.889 1 95.69 129 LYS B CA 1
ATOM 2647 C C . LYS B 1 129 ? -18.969 -10.555 1.662 1 95.69 129 LYS B C 1
ATOM 2649 O O . LYS B 1 129 ? -19.047 -11.781 1.787 1 95.69 129 LYS B O 1
ATOM 2654 N N . ILE B 1 130 ? -18.828 -9.938 0.503 1 96.94 130 ILE B N 1
ATOM 2655 C CA . ILE B 1 130 ? -18.797 -10.688 -0.746 1 96.94 130 ILE B CA 1
ATOM 2656 C C . ILE B 1 130 ? -17.547 -11.57 -0.782 1 96.94 130 ILE B C 1
ATOM 2658 O O . ILE B 1 130 ? -17.641 -12.773 -1.024 1 96.94 130 ILE B O 1
ATOM 2662 N N . LEU B 1 131 ? -16.422 -11.008 -0.514 1 97.94 131 LEU B N 1
ATOM 2663 C 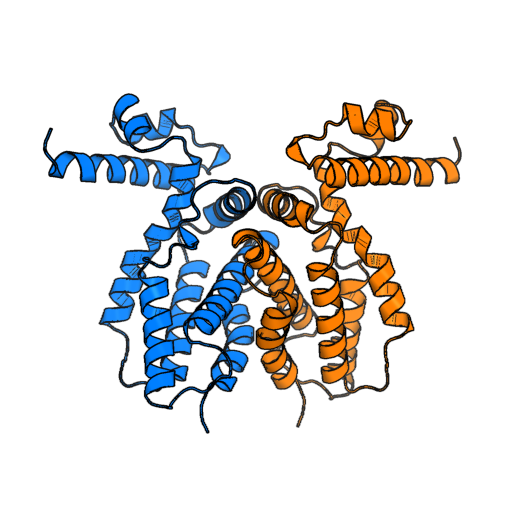CA . LEU B 1 131 ? -15.148 -11.711 -0.571 1 97.94 131 LEU B CA 1
ATOM 2664 C C . LEU B 1 131 ? -15.133 -12.883 0.406 1 97.94 131 LEU B C 1
ATOM 2666 O O . LEU B 1 131 ? -14.789 -14 0.03 1 97.94 131 LEU B O 1
ATOM 2670 N N . ARG B 1 132 ? -15.562 -12.641 1.604 1 97.69 132 ARG B N 1
ATOM 2671 C CA . ARG B 1 132 ? -15.562 -13.68 2.629 1 97.69 132 ARG B CA 1
ATOM 2672 C C . ARG B 1 132 ? -16.547 -14.789 2.293 1 97.69 132 ARG B C 1
ATOM 2674 O O . ARG B 1 132 ? -16.281 -15.961 2.539 1 97.69 132 ARG B O 1
ATOM 2681 N N . LYS B 1 133 ? -17.688 -14.359 1.794 1 97.12 133 LYS B N 1
ATOM 2682 C CA . LYS B 1 133 ? -18.672 -15.367 1.43 1 97.12 133 LYS B CA 1
ATOM 2683 C C . LYS B 1 133 ? -18.141 -16.297 0.348 1 97.12 133 LYS B C 1
ATOM 2685 O O . LYS B 1 133 ? -18.312 -17.516 0.435 1 97.12 133 LYS B O 1
ATOM 2690 N N . ILE B 1 134 ? -17.516 -15.758 -0.706 1 98 134 ILE B N 1
ATOM 2691 C CA . ILE B 1 134 ? -16.969 -16.578 -1.779 1 98 134 ILE B CA 1
ATOM 2692 C C . ILE B 1 134 ? -15.93 -17.547 -1.207 1 98 134 ILE B C 1
ATOM 2694 O O . ILE B 1 134 ? -15.953 -18.734 -1.516 1 98 134 ILE B O 1
ATOM 2698 N N . LEU B 1 135 ? -15.047 -17.047 -0.329 1 98.62 135 LEU B N 1
ATOM 2699 C CA . LEU B 1 135 ? -13.984 -17.859 0.255 1 98.62 135 LEU B CA 1
ATOM 2700 C C . LEU B 1 135 ? -14.555 -18.922 1.179 1 98.62 135 LEU B C 1
ATOM 2702 O O . LEU B 1 135 ? -14.148 -20.094 1.109 1 98.62 135 LEU B O 1
ATOM 2706 N N . PHE B 1 136 ? -15.484 -18.531 2.008 1 98.25 136 PHE B N 1
ATOM 2707 C CA . PHE B 1 136 ? -16.094 -19.469 2.949 1 98.25 136 PHE B CA 1
ATOM 2708 C C . PHE B 1 136 ? -16.797 -20.594 2.211 1 98.25 136 PHE B C 1
ATOM 2710 O O . PHE B 1 136 ? -16.562 -21.766 2.504 1 98.25 136 PHE B O 1
ATOM 2717 N N . ASP B 1 137 ? -17.656 -20.25 1.261 1 97.81 137 ASP B N 1
ATOM 2718 C CA . ASP B 1 137 ? -18.391 -21.25 0.496 1 97.81 137 ASP B CA 1
ATOM 2719 C C . ASP B 1 137 ? -17.438 -22.156 -0.283 1 97.81 137 ASP B C 1
ATOM 2721 O O . ASP B 1 137 ? -17.641 -23.359 -0.351 1 97.81 137 ASP B O 1
ATOM 2725 N N . GLY B 1 138 ? -16.422 -21.531 -0.917 1 98.06 138 GLY B N 1
ATOM 2726 C CA . GLY B 1 138 ? -15.453 -22.297 -1.68 1 98.06 138 GLY B CA 1
ATOM 2727 C C . GLY B 1 138 ? -14.719 -23.328 -0.84 1 98.06 138 GLY B C 1
ATOM 2728 O O . GLY B 1 138 ? -14.492 -24.453 -1.284 1 98.06 138 GLY B O 1
ATOM 2729 N N . ILE B 1 139 ? -14.367 -22.953 0.369 1 98 139 ILE B N 1
ATOM 2730 C CA . ILE B 1 139 ? -13.672 -23.859 1.271 1 98 139 ILE B CA 1
ATOM 2731 C C . ILE B 1 139 ? -14.641 -24.938 1.768 1 98 139 ILE B C 1
ATOM 2733 O O . ILE B 1 139 ? -14.32 -26.125 1.752 1 98 139 ILE B O 1
ATOM 2737 N N . LYS B 1 140 ? -15.789 -24.516 2.154 1 97.31 140 LYS B N 1
ATOM 2738 C CA . LYS B 1 140 ? -16.797 -25.422 2.699 1 97.31 140 LYS B CA 1
ATOM 2739 C C . LYS B 1 140 ? -17.172 -26.5 1.692 1 97.31 140 LYS B C 1
ATOM 2741 O O . LYS B 1 140 ? -17.312 -27.672 2.057 1 97.31 140 LYS B O 1
ATOM 2746 N N . CYS B 1 141 ? -17.328 -26.172 0.445 1 96.88 141 CYS B N 1
ATOM 2747 C CA . CYS B 1 141 ? -17.766 -27.125 -0.569 1 96.88 141 CYS B CA 1
ATOM 2748 C C . CYS B 1 141 ? -16.578 -27.859 -1.184 1 96.88 141 CYS B C 1
ATOM 2750 O O . CYS B 1 141 ? -16.75 -28.688 -2.074 1 96.88 141 CYS B O 1
ATOM 2752 N N . GLY B 1 142 ? -15.367 -27.453 -0.862 1 97.25 142 GLY B N 1
ATOM 2753 C CA . GLY B 1 142 ? -14.188 -28.203 -1.262 1 97.25 142 GLY B CA 1
ATOM 2754 C C . GLY B 1 142 ? -13.594 -27.719 -2.572 1 97.25 142 GLY B C 1
ATOM 2755 O O . GLY B 1 142 ? -12.734 -28.391 -3.15 1 97.25 142 GLY B O 1
ATOM 2756 N N . GLU B 1 143 ? -14.016 -26.578 -3.049 1 98 143 GLU B N 1
ATOM 2757 C CA . GLU B 1 143 ? -13.484 -26.031 -4.289 1 98 143 GLU B CA 1
ATOM 2758 C C . GLU B 1 143 ? -12.156 -25.312 -4.047 1 98 143 GLU B C 1
ATOM 2760 O O . GLU B 1 143 ? -11.352 -25.156 -4.969 1 98 143 GLU B O 1
ATOM 2765 N N . LEU B 1 144 ? -11.953 -24.828 -2.826 1 98.5 144 LEU B N 1
ATOM 2766 C CA . LEU B 1 144 ? -10.727 -24.172 -2.395 1 98.5 144 LEU B CA 1
ATOM 2767 C C . LEU B 1 144 ? -10.102 -24.906 -1.218 1 98.5 144 LEU B C 1
ATOM 2769 O O . LEU B 1 144 ? -10.812 -25.469 -0.38 1 98.5 144 LEU B O 1
ATOM 2773 N N . LYS B 1 145 ? -8.844 -24.906 -1.189 1 97.75 145 LYS B N 1
ATOM 2774 C CA . LYS B 1 145 ? -8.102 -25.469 -0.072 1 97.75 145 LYS B CA 1
ATOM 2775 C C . LYS B 1 145 ? -6.93 -24.578 0.319 1 97.75 145 LYS B C 1
ATOM 2777 O O . LYS B 1 145 ? -6.25 -24.016 -0.548 1 97.75 145 LYS B O 1
ATOM 2782 N N . SER B 1 146 ? -6.809 -24.406 1.567 1 96.31 146 SER B N 1
ATOM 2783 C CA . SER B 1 146 ? -5.73 -23.594 2.111 1 96.31 146 SER B CA 1
ATOM 2784 C C . SER B 1 146 ? -5.488 -23.906 3.584 1 96.31 146 SER B C 1
ATOM 2786 O O . SER B 1 146 ? -6.391 -24.375 4.281 1 96.31 146 SER B O 1
ATOM 2788 N N . ASP B 1 147 ? -4.262 -23.672 4.043 1 96.12 147 ASP B N 1
ATOM 2789 C CA . ASP B 1 147 ? -3.965 -23.766 5.469 1 96.12 147 ASP B CA 1
ATOM 2790 C C . ASP B 1 147 ? -4.477 -22.547 6.219 1 96.12 147 ASP B C 1
ATOM 2792 O O . ASP B 1 147 ? -4.559 -22.547 7.449 1 96.12 147 ASP B O 1
ATOM 2796 N N . TYR B 1 148 ? -4.906 -21.547 5.48 1 97.31 148 TYR B N 1
ATOM 2797 C CA . TYR B 1 148 ? -5.434 -20.328 6.066 1 97.31 148 TYR B CA 1
ATOM 2798 C C . TYR B 1 148 ? -6.957 -20.375 6.148 1 97.31 148 TYR B C 1
ATOM 2800 O O . TYR B 1 148 ? -7.609 -20.984 5.305 1 97.31 148 TYR B O 1
ATOM 2808 N N . SER B 1 149 ? -7.488 -19.672 7.133 1 97.62 149 SER B N 1
ATOM 2809 C CA . SER B 1 149 ? -8.93 -19.5 7.234 1 97.62 149 SER B CA 1
ATOM 2810 C C . SER B 1 149 ? -9.453 -18.562 6.152 1 97.62 149 SER B C 1
ATOM 2812 O O . SER B 1 149 ? -8.688 -17.812 5.555 1 97.62 149 SER B O 1
ATOM 2814 N N . TYR B 1 150 ? -10.758 -18.625 5.895 1 97.88 150 TYR B N 1
ATOM 2815 C CA . TYR B 1 150 ? -11.344 -17.719 4.914 1 97.88 150 TYR B CA 1
ATOM 2816 C C . TYR B 1 150 ? -11.172 -16.266 5.344 1 97.88 150 TYR B C 1
ATOM 2818 O O . TYR B 1 150 ? -11.078 -15.375 4.5 1 97.88 150 TYR B O 1
ATOM 2826 N N . VAL B 1 151 ? -11.078 -16.016 6.676 1 97.38 151 VAL B N 1
ATOM 2827 C CA . VAL B 1 151 ? -10.859 -14.664 7.195 1 97.38 151 VAL B CA 1
ATOM 2828 C C . VAL B 1 151 ? -9.438 -14.203 6.852 1 97.38 151 VAL B C 1
ATOM 2830 O O . VAL B 1 151 ? -9.242 -13.086 6.383 1 97.38 151 VAL B O 1
ATOM 2833 N N . GLU B 1 152 ? -8.484 -15.094 6.988 1 97.81 152 GLU B N 1
ATOM 2834 C CA . GLU B 1 152 ? -7.094 -14.781 6.676 1 97.81 152 GLU B CA 1
ATOM 2835 C C . GLU B 1 152 ? -6.898 -14.578 5.176 1 97.81 152 GLU B C 1
ATOM 2837 O O . GLU B 1 152 ? -6.199 -13.656 4.754 1 97.81 152 GLU B O 1
ATOM 2842 N N . LEU B 1 153 ? -7.547 -15.422 4.43 1 98.56 153 LEU B N 1
ATOM 2843 C CA . LEU B 1 153 ? -7.461 -15.289 2.98 1 98.56 153 LEU B CA 1
ATOM 2844 C C . LEU B 1 153 ? -8.062 -13.961 2.521 1 98.56 153 LEU B C 1
ATOM 2846 O O . LEU B 1 153 ? -7.52 -13.305 1.633 1 98.56 153 LEU B O 1
ATOM 2850 N N . SER B 1 154 ? -9.195 -13.609 3.104 1 98.31 154 SER B N 1
ATOM 2851 C CA . SER B 1 154 ? -9.812 -12.328 2.785 1 98.31 154 SER B CA 1
ATOM 2852 C C . SER B 1 154 ? -8.883 -11.164 3.119 1 98.31 154 SER B C 1
ATOM 2854 O O . SER B 1 154 ? -8.773 -10.211 2.348 1 98.31 154 SER B O 1
ATOM 2856 N N . GLN B 1 155 ? -8.188 -11.242 4.184 1 97.88 155 GLN B N 1
ATOM 2857 C CA . GLN B 1 155 ? -7.238 -10.203 4.586 1 97.88 155 GLN B CA 1
ATOM 2858 C C . GLN B 1 155 ? -6.051 -10.141 3.629 1 97.88 155 GLN B C 1
ATOM 2860 O O . GLN B 1 155 ? -5.566 -9.062 3.303 1 97.88 155 GLN B O 1
ATOM 2865 N N . MET B 1 156 ? -5.578 -11.297 3.213 1 98.38 156 MET B N 1
ATOM 2866 C CA . MET B 1 156 ? -4.465 -11.344 2.271 1 98.38 156 MET B CA 1
ATOM 2867 C C . MET B 1 156 ? -4.828 -10.656 0.961 1 98.38 156 MET B C 1
ATOM 2869 O O . MET B 1 156 ? -4.094 -9.789 0.485 1 98.38 156 MET B O 1
ATOM 2873 N N . ILE B 1 157 ? -6.008 -10.961 0.466 1 98.69 157 ILE B N 1
ATOM 2874 C CA . ILE B 1 157 ? -6.445 -10.438 -0.822 1 98.69 157 ILE B CA 1
ATOM 2875 C C . ILE B 1 157 ? -6.719 -8.938 -0.698 1 98.69 157 ILE B C 1
ATOM 2877 O O . ILE B 1 157 ? -6.281 -8.148 -1.537 1 98.69 157 ILE B O 1
ATOM 2881 N N . THR B 1 158 ? -7.359 -8.523 0.354 1 98.25 158 THR B N 1
ATOM 2882 C CA . THR B 1 158 ? -7.66 -7.109 0.56 1 98.25 158 THR B CA 1
ATOM 2883 C C . THR B 1 158 ? -6.379 -6.309 0.771 1 98.25 158 THR B C 1
ATOM 2885 O O . THR B 1 158 ? -6.23 -5.211 0.229 1 98.25 158 THR B O 1
ATOM 2888 N N . SER B 1 159 ? -5.43 -6.875 1.528 1 98.38 159 SER B N 1
ATOM 2889 C CA . SER B 1 159 ? -4.152 -6.199 1.753 1 98.38 159 SER B CA 1
ATOM 2890 C C . SER B 1 159 ? -3.393 -6.008 0.446 1 98.38 159 SER B C 1
ATOM 2892 O O . SER B 1 159 ? -2.766 -4.969 0.235 1 98.38 159 SER B O 1
ATOM 2894 N N . ALA B 1 160 ? -3.461 -6.988 -0.396 1 98.56 160 ALA B N 1
ATOM 2895 C CA . ALA B 1 160 ? -2.807 -6.887 -1.697 1 98.56 160 ALA B CA 1
ATOM 2896 C C . ALA B 1 160 ? -3.451 -5.797 -2.553 1 98.56 160 ALA B C 1
ATOM 2898 O O . ALA B 1 160 ? -2.754 -4.984 -3.16 1 98.56 160 ALA B O 1
ATOM 2899 N N . GLN B 1 161 ? -4.766 -5.766 -2.596 1 98.56 161 GLN B N 1
ATOM 2900 C CA . GLN B 1 161 ? -5.48 -4.789 -3.412 1 98.56 161 GLN B CA 1
ATOM 2901 C C . GLN B 1 161 ? -5.254 -3.371 -2.898 1 98.56 161 GLN B C 1
ATOM 2903 O O . GLN B 1 161 ? -4.93 -2.469 -3.674 1 98.56 161 GLN B O 1
ATOM 2908 N N . ILE B 1 162 ? -5.402 -3.201 -1.58 1 98.19 162 ILE B N 1
ATOM 2909 C CA . ILE B 1 162 ? -5.168 -1.903 -0.957 1 98.19 162 ILE B CA 1
ATOM 2910 C C . ILE B 1 162 ? -3.719 -1.477 -1.184 1 98.19 162 ILE B C 1
ATOM 2912 O O . ILE B 1 162 ? -3.455 -0.344 -1.594 1 98.19 162 ILE B O 1
ATOM 2916 N N . GLY B 1 163 ? -2.824 -2.402 -0.958 1 98.56 163 GLY B N 1
ATOM 2917 C CA . GLY B 1 163 ? -1.409 -2.119 -1.136 1 98.56 163 GLY B CA 1
ATOM 2918 C C . GLY B 1 163 ? -1.053 -1.731 -2.559 1 98.56 163 GLY B C 1
ATOM 2919 O O . GLY B 1 163 ? -0.286 -0.792 -2.777 1 98.56 163 GLY B O 1
ATOM 2920 N N . LEU B 1 164 ? -1.561 -2.416 -3.529 1 98.69 164 LEU B N 1
ATOM 2921 C CA . LEU B 1 164 ? -1.285 -2.107 -4.926 1 98.69 164 LEU B CA 1
ATOM 2922 C C . LEU B 1 164 ? -1.831 -0.733 -5.297 1 98.69 164 LEU B C 1
ATOM 2924 O O . LEU B 1 164 ? -1.22 -0.01 -6.086 1 98.69 164 LEU B O 1
ATOM 2928 N N . THR B 1 165 ? -2.986 -0.399 -4.77 1 98.56 165 THR B N 1
ATOM 2929 C CA . THR B 1 165 ? -3.547 0.925 -5.016 1 98.56 165 THR B CA 1
ATOM 2930 C C . THR B 1 165 ? -2.65 2.01 -4.422 1 98.56 165 THR B C 1
ATOM 2932 O O . THR B 1 165 ? -2.42 3.043 -5.055 1 98.56 165 THR B O 1
ATOM 2935 N N . TYR B 1 166 ? -2.178 1.765 -3.27 1 98.12 166 TYR B N 1
ATOM 2936 C CA . TYR B 1 166 ? -1.229 2.701 -2.674 1 98.12 166 TYR B CA 1
ATOM 2937 C C . TYR B 1 166 ? -0.014 2.893 -3.574 1 98.12 166 TYR B C 1
ATOM 2939 O O . TYR B 1 166 ? 0.385 4.023 -3.855 1 98.12 166 TYR B O 1
ATOM 2947 N N . SER B 1 167 ? 0.605 1.736 -3.961 1 98.12 167 SER B N 1
ATOM 2948 C CA . SER B 1 167 ? 1.789 1.805 -4.812 1 98.12 167 SER B CA 1
ATOM 2949 C C . SER B 1 167 ? 1.488 2.529 -6.121 1 98.12 167 SER B C 1
ATOM 2951 O O . SER B 1 167 ? 2.34 3.248 -6.648 1 98.12 167 SER B O 1
ATOM 2953 N N . TRP B 1 168 ? 0.292 2.316 -6.613 1 98.31 168 TRP B N 1
ATOM 2954 C CA . TRP B 1 168 ? -0.163 2.988 -7.824 1 98.31 168 TRP B CA 1
ATOM 2955 C C . TRP B 1 168 ? -0.189 4.5 -7.633 1 98.31 168 TRP B C 1
ATOM 2957 O O . TRP B 1 168 ? 0.275 5.25 -8.492 1 98.31 168 TRP B O 1
ATOM 2967 N N . CYS B 1 169 ? -0.62 4.961 -6.488 1 97 169 CYS B N 1
ATOM 2968 C CA . CYS B 1 169 ? -0.612 6.379 -6.148 1 97 169 CYS B CA 1
ATOM 2969 C C . CYS B 1 169 ? 0.812 6.891 -5.969 1 97 169 CYS B C 1
ATOM 2971 O O . CYS B 1 169 ? 1.158 7.965 -6.461 1 97 169 CYS B O 1
ATOM 2973 N N . LEU B 1 170 ? 1.574 6.109 -5.289 1 96.56 170 LEU B N 1
ATOM 2974 C CA . LEU B 1 170 ? 2.939 6.504 -4.961 1 96.56 170 LEU B CA 1
ATOM 2975 C C . LEU B 1 170 ? 3.76 6.73 -6.227 1 96.56 170 LEU B C 1
ATOM 2977 O O . LEU B 1 170 ? 4.594 7.637 -6.281 1 96.56 170 LEU B O 1
ATOM 2981 N N . THR B 1 171 ? 3.498 5.961 -7.246 1 96.06 171 THR B N 1
ATOM 2982 C CA . THR B 1 171 ? 4.238 6.039 -8.5 1 96.06 171 THR B CA 1
ATOM 2983 C C . THR B 1 171 ? 3.545 6.977 -9.484 1 96.06 171 THR B C 1
ATOM 2985 O O . THR B 1 171 ? 3.846 6.965 -10.68 1 96.06 171 THR B O 1
ATOM 2988 N N . GLN B 1 172 ? 2.566 7.668 -9.062 1 94.38 172 GLN B N 1
ATOM 2989 C CA . GLN B 1 172 ? 1.813 8.594 -9.891 1 94.38 172 GLN B CA 1
ATOM 2990 C C . GLN B 1 172 ? 1.163 7.879 -11.07 1 94.38 172 GLN B C 1
ATOM 2992 O O . GLN B 1 172 ? 1.259 8.336 -12.211 1 94.38 172 GLN B O 1
ATOM 2997 N N . ARG B 1 173 ? 0.653 6.707 -10.797 1 96.38 173 ARG B N 1
ATOM 2998 C CA . ARG B 1 173 ? -0.157 5.91 -11.711 1 96.38 173 ARG B CA 1
ATOM 2999 C C . ARG B 1 173 ? 0.634 5.535 -12.961 1 96.38 173 ARG B C 1
ATOM 3001 O O . ARG B 1 173 ? 0.117 5.621 -14.078 1 96.38 173 ARG B O 1
ATOM 3008 N N . SER B 1 174 ? 1.897 5.086 -12.766 1 95.94 174 SER B N 1
ATOM 3009 C CA . SER B 1 174 ? 2.836 4.801 -13.852 1 95.94 174 SER B CA 1
ATOM 3010 C C . SER B 1 174 ? 2.602 3.41 -14.43 1 95.94 174 SER B C 1
ATOM 3012 O O . SER B 1 174 ? 3.32 2.982 -15.336 1 95.94 174 SER B O 1
ATOM 3014 N N . PHE B 1 175 ? 1.691 2.656 -13.922 1 97.69 175 PHE B N 1
ATOM 3015 C CA . PHE B 1 175 ? 1.354 1.326 -14.414 1 97.69 175 PHE B CA 1
ATOM 3016 C C . PHE B 1 175 ? -0.153 1.101 -14.375 1 97.69 175 PHE B C 1
ATOM 3018 O O . PHE B 1 175 ? -0.89 1.901 -13.797 1 97.69 175 PHE B O 1
ATOM 3025 N N . SER B 1 176 ? -0.639 0.041 -15.062 1 98.25 176 SER B N 1
ATOM 3026 C CA . SER B 1 176 ? -2.037 -0.365 -14.961 1 98.25 176 SER B CA 1
ATOM 3027 C C . SER B 1 176 ? -2.297 -1.129 -13.664 1 98.25 176 SER B C 1
ATOM 3029 O O . SER B 1 176 ? -1.754 -2.217 -13.461 1 98.25 176 SER B O 1
ATOM 3031 N N . LEU B 1 177 ? -3.137 -0.551 -12.844 1 98.56 177 LEU B N 1
ATOM 3032 C CA . LEU B 1 177 ? -3.502 -1.193 -11.586 1 98.56 177 LEU B CA 1
ATOM 3033 C C . LEU B 1 177 ? -4.152 -2.549 -11.836 1 98.56 177 LEU B C 1
ATOM 3035 O O . LEU B 1 177 ? -3.836 -3.529 -11.164 1 98.56 177 LEU B O 1
ATOM 3039 N N . LEU B 1 178 ? -5.008 -2.559 -12.836 1 98.62 178 LEU B N 1
ATOM 3040 C CA . LEU B 1 178 ? -5.727 -3.777 -13.188 1 98.62 178 LEU B CA 1
ATOM 3041 C C . LEU B 1 178 ? -4.766 -4.855 -13.68 1 98.62 178 LEU B C 1
ATOM 3043 O O . LEU B 1 178 ? -4.812 -5.996 -13.211 1 98.62 178 LEU B O 1
ATOM 3047 N N . GLN B 1 179 ? -3.883 -4.52 -14.531 1 98.06 179 GLN B N 1
ATOM 3048 C CA . GLN B 1 179 ? -2.953 -5.484 -15.109 1 98.06 179 GLN B CA 1
ATOM 3049 C C . GLN B 1 179 ? -2.012 -6.047 -14.047 1 98.06 179 GLN B C 1
ATOM 3051 O O . GLN B 1 179 ? -1.829 -7.262 -13.953 1 98.06 179 GLN B O 1
ATOM 3056 N N . TYR B 1 180 ? -1.444 -5.18 -13.227 1 98.31 180 TYR B N 1
ATOM 3057 C CA . TYR B 1 180 ? -0.534 -5.633 -12.18 1 98.31 180 TYR B CA 1
ATOM 3058 C C . TYR B 1 180 ? -1.276 -6.441 -11.125 1 98.31 180 TYR B C 1
ATOM 3060 O O . TYR B 1 180 ? -0.794 -7.488 -10.68 1 98.31 180 TYR B O 1
ATOM 3068 N N . GLY B 1 181 ? -2.449 -5.969 -10.734 1 98.62 181 GLY B N 1
ATOM 3069 C CA . GLY B 1 181 ? -3.23 -6.688 -9.742 1 98.62 181 GLY B CA 1
ATOM 3070 C C . GLY B 1 181 ? -3.613 -8.086 -10.188 1 98.62 181 GLY B C 1
ATOM 3071 O O . GLY B 1 181 ? -3.52 -9.039 -9.406 1 98.62 181 GLY B O 1
ATOM 3072 N N . GLU B 1 182 ? -3.979 -8.195 -11.43 1 98.38 182 GLU B N 1
ATOM 3073 C CA . GLU B 1 182 ? -4.34 -9.516 -11.945 1 98.38 182 GLU B CA 1
ATOM 3074 C C . GLU B 1 182 ? -3.109 -10.406 -12.078 1 98.38 182 GLU B C 1
ATOM 3076 O O . GLU B 1 182 ? -3.152 -11.586 -11.734 1 98.38 182 GLU B O 1
ATOM 3081 N N . SER B 1 183 ? -2.045 -9.844 -12.523 1 98.06 183 SER B N 1
ATOM 3082 C CA . SER B 1 183 ? -0.828 -10.625 -12.703 1 98.06 183 SER B CA 1
ATOM 3083 C C . SER B 1 183 ? -0.322 -11.18 -11.375 1 98.06 183 SER B C 1
ATOM 3085 O O . SER B 1 183 ? 0.162 -12.312 -11.312 1 98.06 183 SER B O 1
ATOM 3087 N N . LEU B 1 184 ? -0.485 -10.414 -10.297 1 98.25 184 LEU B N 1
ATOM 3088 C CA . LEU B 1 184 ? 0.054 -10.773 -8.992 1 98.25 184 LEU B CA 1
ATOM 3089 C C . LEU B 1 184 ? -0.91 -11.688 -8.242 1 98.25 184 LEU B C 1
ATOM 3091 O O . LEU B 1 184 ? -0.485 -12.641 -7.582 1 98.25 184 LEU B O 1
ATOM 3095 N N . LEU B 1 185 ? -2.221 -11.469 -8.406 1 98.62 185 LEU B N 1
ATOM 3096 C CA . LEU B 1 185 ? -3.184 -12.164 -7.562 1 98.62 185 LEU B CA 1
ATOM 3097 C C . LEU B 1 185 ? -3.689 -13.43 -8.25 1 98.62 185 LEU B C 1
ATOM 3099 O O . LEU B 1 185 ? -4.129 -14.375 -7.582 1 98.62 185 LEU B O 1
ATOM 3103 N N . THR B 1 186 ? -3.641 -13.469 -9.609 1 98.56 186 THR B N 1
ATOM 3104 C CA . THR B 1 186 ? -4.176 -14.617 -10.328 1 98.56 186 THR B CA 1
ATOM 3105 C C . THR B 1 186 ? -3.443 -15.898 -9.93 1 98.56 186 THR B C 1
ATOM 3107 O O . THR B 1 186 ? -4.07 -16.891 -9.547 1 98.56 186 THR B O 1
ATOM 3110 N N . PRO B 1 187 ? -2.084 -15.898 -9.945 1 98.25 187 PRO B N 1
ATOM 3111 C CA . PRO B 1 187 ? -1.408 -17.125 -9.531 1 98.25 187 PRO B CA 1
ATOM 3112 C C . PRO B 1 187 ? -1.728 -17.516 -8.094 1 98.25 187 PRO B C 1
ATOM 3114 O O . PRO B 1 187 ? -1.824 -18.703 -7.777 1 98.25 187 PRO B O 1
ATOM 3117 N N . PHE B 1 188 ? -1.889 -16.609 -7.191 1 98.5 188 PHE B N 1
ATOM 3118 C CA . PHE B 1 188 ? -2.229 -16.891 -5.801 1 98.5 188 PHE B CA 1
ATOM 3119 C C . PHE B 1 188 ? -3.609 -17.531 -5.699 1 98.5 188 PHE B C 1
ATOM 3121 O O . PHE B 1 188 ? -3.771 -18.578 -5.07 1 98.5 188 PHE B O 1
ATOM 3128 N N . ILE B 1 189 ? -4.57 -16.938 -6.371 1 98.56 189 ILE B N 1
ATOM 3129 C CA . ILE B 1 189 ? -5.941 -17.438 -6.328 1 98.56 189 ILE B CA 1
ATOM 3130 C C . ILE B 1 189 ? -6 -18.828 -6.957 1 98.56 189 ILE B C 1
ATOM 3132 O O . ILE B 1 189 ? -6.668 -19.719 -6.434 1 98.56 189 ILE B O 1
ATOM 3136 N N . GLU B 1 190 ? -5.238 -19.031 -8.047 1 97.94 190 GLU B N 1
ATOM 3137 C CA . GLU B 1 190 ? -5.195 -20.328 -8.695 1 97.94 190 GLU B CA 1
ATOM 3138 C C . GLU B 1 190 ? -4.594 -21.391 -7.773 1 97.94 190 GLU B C 1
ATOM 3140 O O . GLU B 1 190 ? -4.969 -22.562 -7.836 1 97.94 190 GLU B O 1
ATOM 3145 N N . SER B 1 191 ? -3.703 -20.953 -6.902 1 97.25 191 SER B N 1
ATOM 3146 C CA . SER B 1 191 ? -3.051 -21.891 -5.996 1 97.25 191 SER B CA 1
ATOM 3147 C C . SER B 1 191 ? -4.02 -22.391 -4.934 1 97.25 191 SER B C 1
ATOM 3149 O O . SER B 1 191 ? -3.746 -23.391 -4.258 1 97.25 191 SER B O 1
ATOM 3151 N N . LEU B 1 192 ? -5.129 -21.75 -4.773 1 97.94 192 LEU B N 1
ATOM 3152 C CA . LEU B 1 192 ? -6.125 -22.156 -3.787 1 97.94 192 LEU B CA 1
ATOM 3153 C C . LEU B 1 192 ? -7.047 -23.219 -4.355 1 97.94 192 LEU B C 1
ATOM 3155 O O . LEU B 1 192 ? -7.781 -23.875 -3.611 1 97.94 192 LEU B O 1
ATOM 3159 N N . ARG B 1 193 ? -7.066 -23.297 -5.715 1 97.19 193 ARG B N 1
ATOM 3160 C CA . ARG B 1 193 ? -7.965 -24.234 -6.391 1 97.19 193 ARG B CA 1
ATOM 3161 C C . ARG B 1 193 ? -7.613 -25.672 -6.047 1 97.19 193 ARG B C 1
ATOM 3163 O O . ARG B 1 193 ? -6.434 -26.047 -6.023 1 97.19 193 ARG B O 1
ATOM 3170 N N . VAL B 1 194 ? -8.656 -26.438 -5.723 1 92.75 194 VAL B N 1
ATOM 3171 C CA . VAL B 1 194 ? -8.453 -27.875 -5.5 1 92.75 194 VAL B CA 1
ATOM 3172 C C . VAL B 1 194 ? -8.406 -28.609 -6.84 1 92.75 194 VAL B C 1
ATOM 3174 O O . VAL B 1 194 ? -9.273 -28.406 -7.691 1 92.75 194 VAL B O 1
ATOM 3177 N N . ASN B 1 195 ? -7.316 -29.25 -7.121 1 76.94 195 ASN B N 1
ATOM 3178 C CA . ASN B 1 195 ? -7.199 -30.078 -8.328 1 76.94 195 ASN B CA 1
ATOM 3179 C C . ASN B 1 195 ? -8.094 -31.312 -8.258 1 76.94 195 ASN B C 1
ATOM 3181 O O . ASN B 1 195 ? -8.312 -31.859 -7.176 1 76.94 195 ASN B O 1
#